Protein AF-A0A9N9INW1-F1 (afdb_monomer)

Mean predicted aligned error: 22.7 Å

Organism: NCBI:txid60492

Nearest PDB structures (foldseek):
  8i4x-assembly1_A  TM=5.067E-01  e=5.943E-01  Saccharomyces cerevisiae S288C
  7yqh-assembly1_A  TM=4.285E-01  e=4.939E-01  Saccharomyces cerevisiae S288C

Structure (mmCIF, N/CA/C/O backbone):
data_AF-A0A9N9INW1-F1
#
_entry.id   AF-A0A9N9INW1-F1
#
loop_
_atom_site.group_PDB
_atom_site.id
_atom_site.type_symbol
_atom_site.label_atom_id
_atom_site.label_alt_id
_atom_site.label_comp_id
_atom_site.label_asym_id
_atom_site.label_entity_id
_atom_site.label_seq_id
_atom_site.pdbx_PD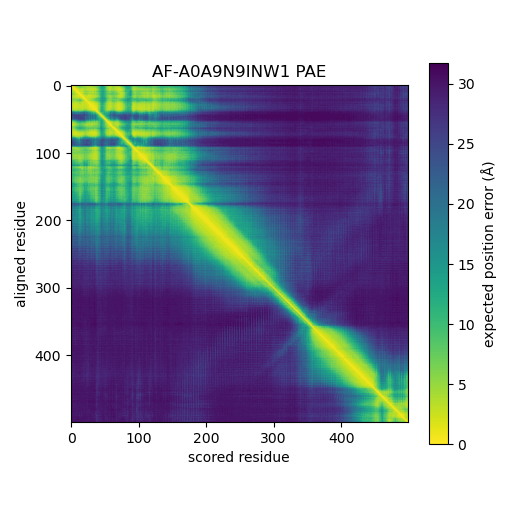B_ins_code
_atom_site.Cartn_x
_atom_site.Cartn_y
_atom_site.Cartn_z
_atom_site.occupancy
_atom_site.B_iso_or_equiv
_atom_site.auth_seq_id
_atom_site.auth_comp_id
_atom_site.auth_asym_id
_atom_site.auth_atom_id
_atom_site.pdbx_PDB_model_num
ATOM 1 N N . SER A 1 1 ? 54.736 22.161 -64.034 1.00 70.06 1 SER A N 1
ATOM 2 C CA . SER A 1 1 ? 55.124 22.526 -65.413 1.00 70.06 1 SER A CA 1
ATOM 3 C C . SER A 1 1 ? 54.019 23.176 -66.241 1.00 70.06 1 SER A C 1
ATOM 5 O O . SER A 1 1 ? 54.344 23.748 -67.268 1.00 70.06 1 SER A O 1
ATOM 7 N N . TYR A 1 2 ? 52.750 23.156 -65.820 1.00 81.44 2 TYR A N 1
ATOM 8 C CA . TYR A 1 2 ? 51.647 23.761 -66.578 1.00 81.44 2 TYR A CA 1
ATOM 9 C C . TYR A 1 2 ? 51.253 25.111 -65.968 1.00 81.44 2 TYR A C 1
ATOM 11 O O . TYR A 1 2 ? 50.742 25.143 -64.853 1.00 81.44 2 TYR A O 1
ATOM 19 N N . ALA A 1 3 ? 51.562 26.215 -66.658 1.00 76.81 3 ALA A N 1
ATOM 20 C CA . ALA A 1 3 ? 51.250 27.582 -66.212 1.00 76.81 3 ALA A CA 1
ATOM 21 C C . ALA A 1 3 ? 49.834 28.034 -66.608 1.00 76.81 3 ALA A C 1
ATOM 23 O O . ALA A 1 3 ? 49.239 28.882 -65.948 1.00 76.81 3 ALA A O 1
ATOM 24 N N . VAL A 1 4 ? 49.308 27.457 -67.689 1.00 82.56 4 VAL A N 1
ATOM 25 C CA . VAL A 1 4 ? 47.988 27.743 -68.255 1.00 82.56 4 VAL A CA 1
ATOM 26 C C . VAL A 1 4 ? 47.143 26.476 -68.290 1.00 82.56 4 VAL A C 1
ATOM 28 O O . VAL A 1 4 ? 47.672 25.357 -68.272 1.00 82.56 4 VAL A O 1
ATOM 31 N N . ARG A 1 5 ? 45.818 26.648 -68.361 1.00 83.75 5 ARG A N 1
ATOM 32 C CA . ARG A 1 5 ? 44.883 25.535 -68.540 1.00 83.75 5 ARG A CA 1
ATOM 33 C C . ARG A 1 5 ? 45.232 24.802 -69.833 1.00 83.75 5 ARG A C 1
ATOM 35 O O . ARG A 1 5 ? 45.102 25.356 -70.917 1.00 83.75 5 ARG A O 1
ATOM 42 N N . THR A 1 6 ? 45.673 23.561 -69.687 1.00 87.12 6 THR A N 1
ATOM 43 C CA . THR A 1 6 ? 46.025 22.683 -70.803 1.00 87.12 6 THR A CA 1
ATOM 44 C C . THR A 1 6 ? 44.933 21.632 -70.933 1.00 87.12 6 THR A C 1
ATOM 46 O O . THR A 1 6 ? 44.543 21.032 -69.932 1.00 87.12 6 THR A O 1
ATOM 49 N N . ILE A 1 7 ? 44.415 21.443 -72.144 1.00 87.75 7 ILE A N 1
ATOM 50 C CA . ILE A 1 7 ? 43.413 20.422 -72.454 1.00 87.75 7 ILE A CA 1
ATOM 51 C C . ILE A 1 7 ? 44.117 19.342 -73.269 1.00 87.75 7 ILE A C 1
ATOM 53 O O . ILE A 1 7 ? 44.779 19.656 -74.254 1.00 87.75 7 ILE A O 1
ATOM 57 N N . ILE A 1 8 ? 43.995 18.091 -72.831 1.00 88.44 8 ILE A N 1
ATOM 58 C CA . ILE A 1 8 ? 44.510 16.925 -73.550 1.00 88.44 8 ILE A CA 1
ATOM 59 C C . ILE A 1 8 ? 43.295 16.195 -74.120 1.00 88.44 8 ILE A C 1
ATOM 61 O O . ILE A 1 8 ? 42.438 15.748 -73.359 1.00 88.44 8 ILE A O 1
ATOM 65 N N . SER A 1 9 ? 43.210 16.115 -75.444 1.00 86.94 9 SER A N 1
ATOM 66 C CA . SER A 1 9 ? 42.097 15.517 -76.188 1.00 86.94 9 SER A CA 1
ATOM 67 C C . SER A 1 9 ? 42.612 14.470 -77.175 1.00 86.94 9 SER A C 1
ATOM 69 O O . SER A 1 9 ? 43.795 14.478 -77.506 1.00 86.94 9 SER A O 1
ATOM 71 N N . GLY A 1 10 ? 41.717 13.614 -77.676 1.00 85.50 10 GLY A N 1
ATOM 72 C CA . GLY A 1 10 ? 42.067 12.562 -78.639 1.00 85.50 10 GLY A CA 1
ATOM 73 C C . GLY A 1 10 ? 42.627 11.303 -77.977 1.00 85.50 10 GLY A C 1
ATOM 74 O O . GLY A 1 10 ? 43.587 10.732 -78.477 1.00 85.50 10 GLY A O 1
ATOM 75 N N . TRP A 1 11 ? 42.056 10.919 -76.832 1.00 87.44 11 TRP A N 1
ATOM 76 C CA . TRP A 1 11 ? 42.364 9.654 -76.169 1.00 87.44 11 TRP A CA 1
ATOM 77 C C . TRP A 1 11 ? 41.681 8.507 -76.910 1.00 87.44 11 TRP A C 1
ATOM 79 O O . TRP A 1 11 ? 40.488 8.590 -77.202 1.00 87.44 11 TRP A O 1
ATOM 89 N N . ASP A 1 12 ? 42.441 7.458 -77.186 1.00 87.12 12 ASP A N 1
ATOM 90 C CA . ASP A 1 12 ? 41.930 6.197 -77.705 1.00 87.12 12 ASP A CA 1
ATOM 91 C C . ASP A 1 12 ? 41.371 5.340 -76.547 1.00 87.12 12 ASP A C 1
ATOM 93 O O . ASP A 1 12 ? 41.923 5.391 -75.441 1.00 87.12 12 ASP A O 1
ATOM 97 N N . PRO A 1 13 ? 40.283 4.571 -76.732 1.00 81.50 13 PRO A N 1
ATOM 98 C CA . PRO A 1 13 ? 39.740 3.719 -75.672 1.00 81.50 13 PRO A CA 1
ATOM 99 C C . PRO A 1 13 ? 40.676 2.587 -75.219 1.00 81.50 13 PRO A C 1
ATOM 101 O O . PRO A 1 13 ? 40.587 2.164 -74.068 1.00 81.50 13 PRO A O 1
ATOM 104 N N . GLU A 1 14 ? 41.567 2.100 -76.087 1.00 82.19 14 GLU A N 1
ATOM 105 C CA . GLU A 1 14 ? 42.383 0.908 -75.835 1.00 82.19 14 GLU A CA 1
ATOM 106 C C . GLU A 1 14 ? 43.820 1.256 -75.435 1.00 82.19 14 GLU A C 1
ATOM 108 O O . GLU A 1 14 ? 44.328 0.741 -74.434 1.00 82.19 14 GLU A O 1
ATOM 113 N N . PHE A 1 15 ? 44.497 2.132 -76.186 1.00 88.88 15 PHE A N 1
ATOM 114 C CA . PHE A 1 15 ? 45.921 2.391 -75.966 1.00 88.88 15 PHE A CA 1
ATOM 115 C C . PHE A 1 15 ? 46.324 3.855 -76.117 1.00 88.88 15 PHE A C 1
ATOM 117 O O . PHE A 1 15 ? 46.171 4.479 -77.161 1.00 88.88 15 PHE A O 1
ATOM 124 N N . ASN A 1 16 ? 46.975 4.383 -75.077 1.00 89.50 16 ASN A N 1
ATOM 125 C CA . ASN A 1 16 ? 47.451 5.760 -75.044 1.00 89.50 16 ASN A CA 1
ATOM 126 C C . ASN A 1 16 ? 48.901 5.832 -74.571 1.00 89.50 16 ASN A C 1
ATOM 128 O O . ASN A 1 16 ? 49.263 5.255 -73.545 1.00 89.50 16 ASN A O 1
ATOM 132 N N . ALA A 1 17 ? 49.725 6.603 -75.279 1.00 90.00 17 ALA A N 1
ATOM 133 C CA . ALA A 1 17 ? 51.130 6.800 -74.944 1.00 90.00 17 ALA A CA 1
ATOM 134 C C . ALA A 1 17 ? 51.444 8.283 -74.710 1.00 90.00 17 ALA A C 1
ATOM 136 O O . ALA A 1 17 ? 51.174 9.132 -75.556 1.00 90.00 17 ALA A O 1
ATOM 137 N N . ILE A 1 18 ? 52.077 8.593 -73.574 1.00 87.00 18 ILE A N 1
ATOM 138 C CA . ILE A 1 18 ? 52.587 9.936 -73.262 1.00 87.00 18 ILE A CA 1
ATOM 139 C C . ILE A 1 18 ? 54.113 9.913 -73.354 1.00 87.00 18 ILE A C 1
ATOM 141 O O . ILE A 1 18 ? 54.789 9.301 -72.526 1.00 87.00 18 ILE A O 1
ATOM 145 N N . THR A 1 19 ? 54.673 10.623 -74.331 1.00 88.31 19 THR A N 1
ATOM 146 C CA . THR A 1 19 ? 56.125 10.716 -74.548 1.00 88.31 19 THR A CA 1
ATOM 147 C C . THR A 1 19 ? 56.602 12.169 -74.485 1.00 88.31 19 THR A C 1
ATOM 149 O O . THR A 1 19 ? 55.812 13.110 -74.417 1.00 88.31 19 THR A O 1
ATOM 152 N N . GLY A 1 20 ? 57.916 12.381 -74.404 1.00 86.19 20 GLY A N 1
ATOM 153 C CA . GLY A 1 20 ? 58.505 13.721 -74.355 1.00 86.19 20 GLY A CA 1
ATOM 154 C C . GLY A 1 20 ? 59.877 13.742 -73.692 1.00 86.19 20 GLY A C 1
ATOM 155 O O . GLY A 1 20 ? 60.318 12.745 -73.120 1.00 86.19 20 GLY A O 1
ATOM 156 N N . LEU A 1 21 ? 60.542 14.895 -73.721 1.00 86.88 21 LEU A N 1
ATOM 157 C CA . LEU A 1 21 ? 61.854 15.098 -73.097 1.00 86.88 21 LEU A CA 1
ATOM 158 C C . LEU A 1 21 ? 61.777 15.036 -71.560 1.00 86.88 21 LEU A C 1
ATOM 160 O O . LEU A 1 21 ? 60.709 15.179 -70.954 1.00 86.88 21 LEU A O 1
ATOM 164 N N . ASN A 1 22 ? 62.899 14.784 -70.889 1.00 81.44 22 ASN A N 1
ATOM 165 C CA . ASN A 1 22 ? 62.942 14.832 -69.425 1.00 81.44 22 ASN A CA 1
ATOM 166 C C . ASN A 1 22 ? 62.654 16.258 -68.933 1.00 81.44 22 ASN A C 1
ATOM 168 O O . ASN A 1 22 ? 63.127 17.229 -69.512 1.00 81.44 22 ASN A O 1
ATOM 172 N N . GLY A 1 23 ? 61.823 16.387 -67.895 1.00 74.06 23 GLY A N 1
ATOM 173 C CA . GLY A 1 23 ? 61.387 17.690 -67.378 1.00 74.06 23 GLY A CA 1
ATOM 174 C C . GLY A 1 23 ? 60.214 18.345 -68.124 1.00 74.06 23 GLY A C 1
ATOM 175 O O . GLY A 1 23 ? 59.695 19.351 -67.644 1.00 74.06 23 GLY A O 1
ATOM 176 N N . SER A 1 24 ? 59.706 17.754 -69.217 1.00 77.88 24 SER A N 1
ATOM 177 C CA . SER A 1 24 ? 58.562 18.297 -69.979 1.00 77.88 24 SER A CA 1
ATOM 178 C C . SER A 1 24 ? 57.211 18.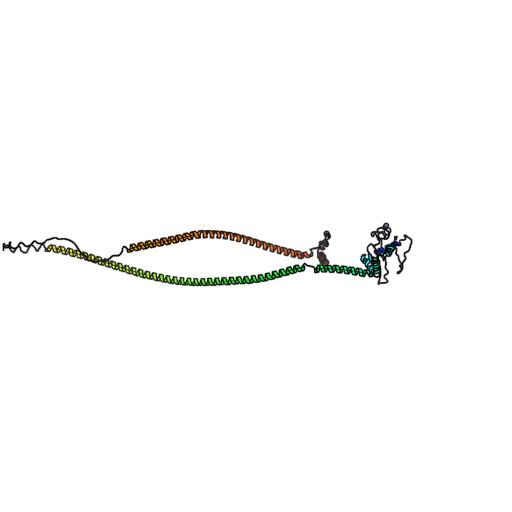242 -69.247 1.00 77.88 24 SER A C 1
ATOM 180 O O . SER A 1 24 ? 56.211 18.746 -69.747 1.00 77.88 24 SER A O 1
ATOM 182 N N . GLY A 1 25 ? 57.164 17.653 -68.046 1.00 77.25 25 GLY A N 1
ATOM 183 C CA . GLY A 1 25 ? 55.958 17.584 -67.219 1.00 77.25 25 GLY A CA 1
ATOM 184 C C . GLY A 1 25 ? 55.152 16.289 -67.332 1.00 77.25 25 GLY A C 1
ATOM 185 O O . GLY A 1 25 ? 54.081 16.237 -66.743 1.00 77.25 25 GLY A O 1
ATOM 186 N N . LYS A 1 26 ? 55.672 15.242 -67.993 1.00 83.69 26 LYS A N 1
ATOM 187 C CA . LYS A 1 26 ? 55.008 13.926 -68.136 1.00 83.69 26 LYS A CA 1
ATOM 188 C C . LYS A 1 26 ? 54.478 13.365 -66.808 1.00 83.69 26 LYS A C 1
ATOM 190 O O . LYS A 1 26 ? 53.306 13.023 -66.715 1.00 83.69 26 LYS A O 1
ATOM 195 N N . SER A 1 27 ? 55.312 13.345 -65.766 1.00 77.31 27 SER A N 1
ATOM 196 C CA . SER A 1 27 ? 54.917 12.858 -64.435 1.00 77.31 27 SER A CA 1
ATOM 197 C C . SER A 1 27 ? 53.793 13.691 -63.815 1.00 77.31 27 SER A C 1
ATOM 199 O O . SER A 1 27 ? 52.888 13.128 -63.216 1.00 77.31 27 SER A O 1
ATOM 201 N N . ASN A 1 28 ? 53.763 15.006 -64.064 1.00 80.00 28 ASN A N 1
ATOM 202 C CA . ASN A 1 28 ? 52.710 15.876 -63.533 1.00 80.00 28 ASN A CA 1
ATOM 203 C C . ASN A 1 28 ? 51.329 15.569 -64.142 1.00 80.00 28 ASN A C 1
ATOM 205 O O . ASN A 1 28 ? 50.324 15.872 -63.507 1.00 80.00 28 ASN A O 1
ATOM 209 N N . ILE A 1 29 ? 51.256 15.012 -65.362 1.00 84.50 29 ILE A N 1
ATOM 210 C CA . ILE A 1 29 ? 49.980 14.560 -65.950 1.00 84.50 29 ILE A CA 1
ATOM 211 C C . ILE A 1 29 ? 49.449 13.370 -65.147 1.00 84.50 29 ILE A C 1
ATOM 213 O O . ILE A 1 29 ? 48.286 13.362 -64.754 1.00 84.50 29 ILE A O 1
ATOM 217 N N . LEU A 1 30 ? 50.316 12.396 -64.855 1.00 79.69 30 LEU A N 1
ATOM 218 C CA . LEU A 1 30 ? 49.963 11.230 -64.047 1.00 79.69 30 LEU A CA 1
ATOM 219 C C . LEU A 1 30 ? 49.575 11.648 -62.621 1.00 79.69 30 LEU A C 1
ATOM 221 O O . LEU A 1 30 ? 48.558 11.186 -62.106 1.00 79.69 30 LEU A O 1
ATOM 225 N N . ASP A 1 31 ? 50.309 12.583 -62.018 1.00 77.81 31 ASP A N 1
ATOM 226 C CA . ASP A 1 31 ? 49.992 13.114 -60.689 1.00 77.81 31 ASP A CA 1
ATOM 227 C C . ASP A 1 31 ? 48.652 13.875 -60.672 1.00 77.81 31 ASP A C 1
ATOM 229 O O . ASP A 1 31 ? 47.894 13.782 -59.704 1.00 77.81 31 ASP A O 1
ATOM 233 N N . ALA A 1 32 ? 48.309 14.583 -61.755 1.00 79.94 32 ALA A N 1
ATOM 234 C CA . ALA A 1 32 ? 47.009 15.235 -61.907 1.00 79.94 32 ALA A CA 1
ATOM 235 C C . ALA A 1 32 ? 45.858 14.218 -62.010 1.00 79.94 32 ALA A C 1
ATOM 237 O O . ALA A 1 32 ? 44.794 14.442 -61.431 1.00 79.94 32 ALA A O 1
ATOM 238 N N . ILE A 1 33 ? 46.070 13.079 -62.679 1.00 81.25 33 ILE A N 1
ATOM 239 C CA . ILE A 1 33 ? 45.093 11.979 -62.711 1.00 81.25 33 ILE A CA 1
ATOM 240 C C . ILE A 1 33 ? 44.930 11.376 -61.308 1.00 81.25 33 ILE A C 1
ATOM 242 O O . ILE A 1 33 ? 43.807 11.240 -60.826 1.00 81.25 33 ILE A O 1
ATOM 246 N N . CYS A 1 34 ? 46.032 11.107 -60.601 1.00 77.88 34 CYS A N 1
ATOM 247 C CA . CYS A 1 34 ? 46.000 10.603 -59.220 1.00 77.88 34 CYS A CA 1
ATOM 248 C C . CYS A 1 34 ? 45.245 11.535 -58.271 1.00 77.88 34 CYS A C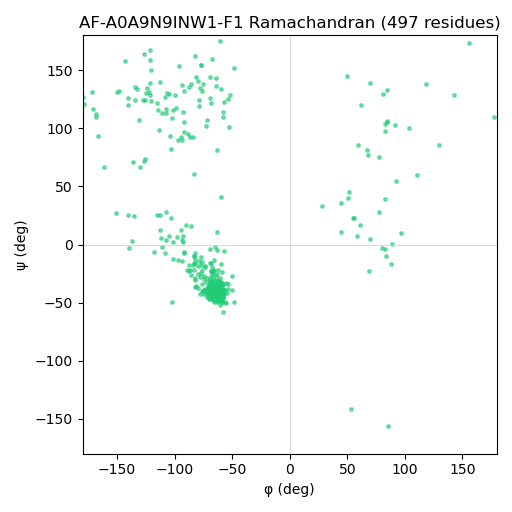 1
ATOM 250 O O . CYS A 1 34 ? 44.525 11.076 -57.384 1.00 77.88 34 CYS A O 1
ATOM 252 N N . PHE A 1 35 ? 45.405 12.844 -58.474 1.00 77.69 35 PHE A N 1
ATOM 253 C CA . PHE A 1 35 ? 44.712 13.873 -57.713 1.00 77.69 35 PHE A CA 1
ATOM 254 C C . PHE A 1 35 ? 43.192 13.814 -57.899 1.00 77.69 35 PHE A C 1
ATOM 256 O O . PHE A 1 35 ? 42.465 13.908 -56.914 1.00 77.69 35 PHE A O 1
ATOM 263 N N . VAL A 1 36 ? 42.703 13.613 -59.129 1.00 78.69 36 VAL A N 1
ATOM 264 C CA . VAL A 1 36 ? 41.258 13.469 -59.398 1.00 78.69 36 VAL A CA 1
ATOM 265 C C . VAL A 1 36 ? 40.708 12.155 -58.854 1.00 78.69 36 VAL A C 1
ATOM 267 O O . VAL A 1 36 ? 39.593 12.135 -58.337 1.00 78.69 36 VAL A O 1
ATOM 270 N N . LEU A 1 37 ? 41.489 11.076 -58.926 1.00 76.69 37 LEU A N 1
ATOM 271 C CA . LEU A 1 37 ? 41.120 9.784 -58.346 1.00 76.69 37 LEU A CA 1
ATOM 272 C C . LEU A 1 37 ? 41.099 9.829 -56.806 1.00 76.69 37 LEU A C 1
ATOM 274 O O . LEU A 1 37 ? 40.395 9.053 -56.171 1.00 76.69 37 LEU A O 1
ATOM 278 N N . GLY A 1 38 ? 41.817 10.761 -56.177 1.00 73.00 38 GLY A N 1
ATOM 279 C CA . GLY A 1 38 ? 41.842 10.871 -54.720 1.00 73.00 38 GLY A CA 1
ATOM 280 C C . GLY A 1 38 ? 42.736 9.837 -54.043 1.00 73.00 38 GLY A C 1
ATOM 281 O O . GLY A 1 38 ? 42.481 9.461 -52.896 1.00 73.00 38 GLY A O 1
ATOM 282 N N . ILE A 1 39 ? 43.778 9.377 -54.744 1.00 71.62 39 ILE A N 1
ATOM 283 C CA . ILE A 1 39 ? 44.788 8.457 -54.212 1.00 71.62 39 ILE A CA 1
ATOM 284 C C . ILE A 1 39 ? 45.672 9.236 -53.230 1.00 71.62 39 ILE A C 1
ATOM 286 O O . ILE A 1 39 ? 46.555 9.991 -53.627 1.00 71.62 39 ILE A O 1
ATOM 290 N N . THR A 1 40 ? 45.431 9.060 -51.932 1.00 58.09 40 THR A N 1
ATOM 291 C CA . THR A 1 40 ? 46.169 9.742 -50.851 1.00 58.09 40 THR A CA 1
ATOM 292 C C . THR A 1 40 ? 47.485 9.045 -50.492 1.00 58.09 40 THR A C 1
ATOM 294 O O . THR A 1 40 ? 48.415 9.680 -50.001 1.00 58.09 40 THR A O 1
ATOM 297 N N . ASN A 1 41 ? 47.618 7.752 -50.800 1.00 55.00 41 ASN A N 1
ATOM 298 C CA . ASN A 1 41 ? 48.817 6.952 -50.528 1.00 55.00 41 ASN A CA 1
ATOM 299 C C . ASN A 1 41 ? 49.899 7.130 -51.616 1.00 55.00 41 ASN A C 1
ATOM 301 O O . ASN A 1 41 ? 50.301 6.179 -52.292 1.00 55.00 41 ASN A O 1
ATOM 305 N N . LEU A 1 42 ? 50.374 8.365 -51.785 1.00 53.50 42 LEU A N 1
ATOM 306 C CA . LEU A 1 42 ? 51.485 8.744 -52.675 1.00 53.50 42 LEU A CA 1
ATOM 307 C C . LEU A 1 42 ? 52.854 8.753 -51.970 1.00 53.50 42 LEU A C 1
ATOM 309 O O . LEU A 1 42 ? 53.859 9.144 -52.561 1.00 53.50 42 LEU A O 1
ATOM 313 N N . SER A 1 43 ? 52.920 8.286 -50.723 1.00 48.97 43 SER A N 1
ATOM 314 C CA . SER A 1 43 ? 54.059 8.422 -49.803 1.00 48.97 43 SER A CA 1
ATOM 315 C C . SER A 1 43 ? 55.375 7.735 -50.218 1.00 48.97 43 SER A C 1
ATOM 317 O O . SER A 1 43 ? 56.299 7.678 -49.413 1.00 48.97 43 SER A O 1
ATOM 319 N N . GLN A 1 44 ? 55.525 7.231 -51.448 1.00 45.56 44 GLN A N 1
ATOM 320 C CA . GLN A 1 44 ? 56.737 6.517 -51.881 1.00 45.56 44 GLN A CA 1
ATOM 321 C C . GLN A 1 44 ? 57.210 6.820 -53.311 1.00 45.56 44 GLN A C 1
ATOM 323 O O . GLN A 1 44 ? 57.925 6.012 -53.899 1.00 45.56 44 GLN A O 1
ATOM 328 N N . VAL A 1 45 ? 56.884 7.983 -53.879 1.00 41.16 45 VAL A N 1
ATOM 329 C CA . VAL A 1 45 ? 57.559 8.450 -55.103 1.00 41.16 45 VAL A CA 1
ATOM 330 C C . VAL A 1 45 ? 58.553 9.547 -54.730 1.00 41.16 45 VAL A C 1
ATOM 332 O O . VAL A 1 45 ? 58.208 10.717 -54.621 1.00 41.16 45 VAL A O 1
ATOM 335 N N . GLY A 1 46 ? 59.808 9.147 -54.502 1.00 42.50 46 GLY A N 1
ATOM 336 C CA . GLY A 1 46 ? 60.942 10.074 -54.427 1.00 42.50 46 GLY A CA 1
ATOM 337 C C . GLY A 1 46 ? 61.313 10.607 -53.039 1.00 42.50 46 GLY A C 1
ATOM 338 O O . GLY A 1 46 ? 61.430 11.814 -52.873 1.00 42.50 46 GLY A O 1
ATOM 339 N N . GLY A 1 47 ? 61.556 9.726 -52.059 1.00 37.72 47 GLY A N 1
ATOM 340 C CA . GLY A 1 47 ? 62.518 9.951 -50.958 1.00 37.72 47 GLY A CA 1
ATOM 341 C C . GLY A 1 47 ? 62.344 11.170 -50.033 1.00 37.72 47 GLY A C 1
ATOM 342 O O . GLY A 1 47 ? 63.216 11.424 -49.208 1.00 37.72 47 GLY A O 1
ATOM 343 N N . LYS A 1 48 ? 61.254 11.928 -50.129 1.00 39.41 48 LYS A N 1
ATOM 344 C CA . LYS A 1 48 ? 60.905 13.011 -49.207 1.00 39.41 48 LYS A CA 1
ATOM 345 C C . LYS A 1 48 ? 59.486 12.765 -48.731 1.00 39.41 48 LYS A C 1
ATOM 347 O O . LYS A 1 48 ? 58.588 12.618 -49.553 1.00 39.41 48 LYS A O 1
ATOM 352 N N . HIS A 1 49 ? 59.308 12.699 -47.414 1.00 38.06 49 HIS A N 1
ATOM 353 C CA . HIS A 1 49 ? 58.000 12.653 -46.770 1.00 38.06 49 HIS A CA 1
ATOM 354 C C . HIS A 1 49 ? 57.149 13.821 -47.286 1.00 38.06 49 HIS A C 1
ATOM 356 O O . HIS A 1 49 ? 57.358 14.973 -46.914 1.00 38.06 49 HIS A O 1
ATOM 362 N N . ILE A 1 50 ? 56.240 13.527 -48.213 1.00 42.12 50 ILE A N 1
ATOM 363 C CA . ILE A 1 50 ? 55.207 14.451 -48.665 1.00 42.12 50 ILE A CA 1
ATOM 364 C C . ILE A 1 50 ? 53.973 14.081 -47.858 1.00 42.12 50 ILE A C 1
ATOM 366 O O . ILE A 1 50 ? 53.184 13.221 -48.242 1.00 42.12 50 ILE A O 1
ATOM 370 N N . ASP A 1 51 ? 53.838 14.725 -46.705 1.00 42.06 51 ASP A N 1
ATOM 371 C CA . ASP A 1 51 ? 52.540 14.894 -46.072 1.00 42.06 51 ASP A CA 1
ATOM 372 C C . ASP A 1 51 ? 51.651 15.618 -47.080 1.00 42.06 51 ASP A C 1
ATOM 374 O O . ASP A 1 51 ? 51.946 16.765 -47.390 1.00 42.06 51 ASP A O 1
ATOM 378 N N . ASN A 1 52 ? 50.649 14.931 -47.644 1.00 50.06 52 ASN A N 1
ATOM 379 C CA . ASN A 1 52 ? 49.383 15.431 -48.216 1.00 50.06 52 ASN A CA 1
ATOM 380 C C . ASN A 1 52 ? 49.336 16.862 -48.803 1.00 50.06 52 ASN A C 1
ATOM 382 O O . ASN A 1 52 ? 48.302 17.527 -48.734 1.00 50.06 52 ASN A O 1
ATOM 386 N N . ASN A 1 53 ? 50.418 17.370 -49.392 1.00 54.06 53 ASN A N 1
ATOM 387 C CA . ASN A 1 53 ? 50.489 18.766 -49.781 1.00 54.06 53 ASN A CA 1
ATOM 388 C C . ASN A 1 53 ? 50.276 18.878 -51.287 1.00 54.06 53 ASN A C 1
ATOM 390 O O . ASN A 1 53 ? 51.211 18.999 -52.076 1.00 54.06 53 ASN A O 1
ATOM 394 N N . PHE A 1 54 ? 49.012 18.876 -51.704 1.00 62.53 54 PHE A N 1
ATOM 395 C CA . PHE A 1 54 ? 48.609 19.122 -53.094 1.00 62.53 54 PHE A CA 1
ATOM 396 C C . PHE A 1 54 ? 49.093 20.482 -53.643 1.00 62.53 54 PHE A C 1
ATOM 398 O O . PHE A 1 54 ? 48.971 20.757 -54.834 1.00 62.53 54 PHE A O 1
ATOM 405 N N . GLN A 1 55 ? 49.710 21.323 -52.807 1.00 63.50 55 GLN A N 1
ATOM 406 C CA . GLN A 1 55 ? 50.413 22.539 -53.201 1.00 63.50 55 GLN A CA 1
ATOM 407 C C . GLN A 1 55 ? 51.566 22.292 -54.189 1.00 63.50 55 GLN A C 1
ATOM 409 O O . GLN A 1 55 ? 51.891 23.190 -54.963 1.00 63.50 55 GLN A O 1
ATOM 414 N N . TYR A 1 56 ? 52.147 21.084 -54.235 1.00 65.50 56 TYR A N 1
ATOM 415 C CA . TYR A 1 56 ? 53.137 20.715 -55.261 1.00 65.50 56 TYR A CA 1
ATOM 416 C C . TYR A 1 56 ? 52.540 20.608 -56.677 1.00 65.50 56 TYR A C 1
ATOM 418 O O . TYR A 1 56 ? 53.272 20.778 -57.651 1.00 65.50 56 TYR A O 1
ATOM 426 N N . LEU A 1 57 ? 51.223 20.394 -56.799 1.00 70.25 57 LEU A N 1
ATOM 427 C CA . LEU A 1 57 ? 50.508 20.366 -58.082 1.00 70.25 57 LEU A CA 1
ATOM 428 C C . LEU A 1 57 ? 50.156 21.769 -58.593 1.00 70.25 57 LEU A C 1
ATOM 430 O O . LEU A 1 57 ? 49.845 21.946 -59.771 1.00 70.25 57 LEU A O 1
ATOM 434 N N . ILE A 1 58 ? 50.222 22.784 -57.727 1.00 76.44 58 ILE A N 1
ATOM 435 C CA . ILE A 1 58 ? 49.994 24.179 -58.103 1.00 76.44 58 ILE A CA 1
ATOM 436 C C . ILE A 1 58 ? 51.250 24.712 -58.803 1.00 76.44 58 ILE A C 1
ATOM 438 O O . ILE A 1 58 ? 52.378 24.506 -58.345 1.00 76.44 58 ILE A O 1
ATOM 442 N N . TYR A 1 59 ? 51.072 25.421 -59.922 1.00 80.00 59 TYR A N 1
ATOM 443 C CA . TYR A 1 59 ? 52.186 25.988 -60.683 1.00 80.00 59 TYR A CA 1
ATOM 444 C C . TYR A 1 59 ? 53.089 26.856 -59.793 1.00 80.00 59 TYR A C 1
ATOM 446 O O . TYR A 1 59 ? 52.616 27.746 -59.086 1.00 80.00 59 TYR A O 1
ATOM 454 N N . LYS A 1 60 ? 54.396 26.545 -59.784 1.00 77.81 60 LYS A N 1
ATOM 455 C CA . LYS A 1 60 ? 55.404 27.139 -58.882 1.00 77.81 60 LYS A CA 1
ATOM 456 C C . LYS A 1 60 ? 54.935 27.247 -57.416 1.00 77.81 60 LYS A C 1
ATOM 458 O O . LYS A 1 60 ? 55.263 28.211 -56.729 1.00 77.81 60 LYS A O 1
ATOM 463 N N . ARG A 1 61 ? 54.150 26.273 -56.932 1.00 75.75 61 ARG A N 1
ATOM 464 C CA . ARG A 1 61 ? 53.588 26.224 -55.567 1.00 75.75 61 ARG A CA 1
ATOM 465 C C . ARG A 1 61 ? 52.765 27.463 -55.170 1.00 75.75 61 ARG A C 1
ATOM 467 O O . ARG A 1 61 ? 52.626 27.748 -53.985 1.00 75.75 61 ARG A O 1
ATOM 474 N N . GLY A 1 62 ? 52.243 28.207 -56.148 1.00 73.12 62 GLY A N 1
ATOM 475 C CA . GLY A 1 62 ? 51.467 29.433 -55.931 1.00 73.12 62 GLY A CA 1
ATOM 476 C C . GLY A 1 62 ? 52.279 30.730 -55.858 1.00 73.12 62 GLY A C 1
ATOM 477 O O . GLY A 1 62 ? 51.698 31.804 -55.752 1.00 73.12 62 GLY A O 1
ATOM 478 N N . GLN A 1 63 ? 53.608 30.683 -55.999 1.00 75.06 63 GLN A N 1
ATOM 479 C CA . GLN A 1 63 ? 54.471 31.876 -55.912 1.00 75.06 63 GLN A CA 1
ATOM 480 C C . GLN A 1 63 ? 54.252 32.900 -57.042 1.00 75.06 63 GLN A C 1
ATOM 482 O O . GLN A 1 63 ? 54.718 34.028 -56.952 1.00 75.06 63 GLN A O 1
ATOM 487 N N . THR A 1 64 ? 53.542 32.527 -58.109 1.00 75.00 64 THR A N 1
ATOM 488 C CA . THR A 1 64 ? 53.252 33.387 -59.270 1.00 75.00 64 THR A CA 1
ATOM 489 C C . THR A 1 64 ? 51.822 33.935 -59.278 1.00 75.00 64 THR A C 1
ATOM 491 O O . THR A 1 64 ? 51.286 34.214 -60.346 1.00 75.00 64 THR A O 1
ATOM 494 N N . GLY A 1 65 ? 51.158 34.016 -58.119 1.00 75.06 65 GLY A N 1
ATOM 495 C CA . GLY A 1 65 ? 49.788 34.539 -57.990 1.00 75.06 65 GLY A CA 1
ATOM 496 C C . GLY A 1 65 ? 48.671 33.553 -58.365 1.00 75.06 65 GLY A C 1
ATOM 497 O O . GLY A 1 65 ? 47.492 33.858 -58.191 1.00 75.06 65 GLY A O 1
ATOM 498 N N . VAL A 1 66 ? 49.012 32.347 -58.833 1.00 77.69 66 VAL A N 1
ATOM 499 C CA . VAL A 1 66 ? 48.050 31.272 -59.127 1.00 77.69 66 VAL A CA 1
ATOM 500 C C . VAL A 1 66 ? 47.939 30.353 -57.914 1.00 77.69 66 VAL A C 1
ATOM 502 O O . VAL A 1 66 ? 48.691 29.397 -57.782 1.00 77.69 66 VAL A O 1
ATOM 505 N N . ASN A 1 67 ? 46.980 30.623 -57.028 1.00 78.38 67 ASN A N 1
ATOM 506 C CA . ASN A 1 67 ? 46.822 29.881 -55.764 1.00 78.38 67 ASN A CA 1
ATOM 507 C C . ASN A 1 67 ? 45.849 28.694 -55.855 1.00 78.38 67 ASN A C 1
ATOM 509 O O . ASN A 1 67 ? 45.541 28.060 -54.848 1.00 78.38 67 ASN A O 1
ATOM 513 N N . LYS A 1 68 ? 45.300 28.425 -57.043 1.00 75.94 68 LYS A N 1
ATOM 514 C CA . LYS A 1 68 ? 44.235 27.441 -57.261 1.00 75.94 68 LYS A CA 1
ATOM 515 C C . LYS A 1 68 ? 44.565 26.582 -58.475 1.00 75.94 68 LYS A C 1
ATOM 517 O O . LYS A 1 68 ? 44.941 27.111 -59.516 1.00 75.94 68 LYS A O 1
ATOM 522 N N . ALA A 1 69 ? 44.370 25.275 -58.340 1.00 77.06 69 ALA A N 1
ATOM 523 C CA . ALA A 1 69 ? 44.417 24.322 -59.441 1.00 77.06 69 ALA A CA 1
ATOM 524 C C . ALA A 1 69 ? 43.070 23.588 -59.536 1.00 77.06 69 ALA A C 1
ATOM 526 O O . ALA A 1 69 ? 42.471 23.232 -58.518 1.00 77.06 69 ALA A O 1
ATOM 527 N N . SER A 1 70 ? 42.582 23.385 -60.757 1.00 81.12 70 SER A N 1
ATOM 528 C CA . SER A 1 70 ? 41.387 22.591 -61.052 1.00 81.12 70 SER A CA 1
ATOM 529 C C . SER A 1 70 ? 41.767 21.521 -62.063 1.00 81.12 70 SER A C 1
ATOM 531 O O . SER A 1 70 ? 42.379 21.845 -63.083 1.00 81.12 70 SER A O 1
ATOM 533 N N . VAL A 1 71 ? 41.402 20.272 -61.790 1.00 83.00 71 VAL A N 1
ATOM 534 C CA . VAL A 1 71 ? 41.684 19.138 -62.673 1.00 83.00 71 VAL A CA 1
ATOM 535 C C . VAL A 1 71 ? 40.377 18.424 -62.971 1.00 83.00 71 VAL A C 1
ATOM 537 O O . VAL A 1 71 ? 39.661 18.018 -62.063 1.00 83.00 71 VAL A O 1
ATOM 540 N N . THR A 1 72 ? 40.066 18.283 -64.252 1.00 83.31 72 THR A N 1
ATOM 541 C CA . THR A 1 72 ? 38.820 17.694 -64.739 1.00 83.31 72 THR A CA 1
ATOM 542 C C . THR A 1 72 ? 39.150 16.513 -65.637 1.00 83.31 72 THR A C 1
ATOM 544 O O . THR A 1 72 ? 39.961 16.667 -66.547 1.00 83.31 72 THR A O 1
ATOM 547 N N . ILE A 1 73 ? 38.503 15.370 -65.398 1.00 82.88 73 ILE A N 1
ATOM 548 C CA . ILE A 1 73 ? 38.573 14.191 -66.265 1.00 82.88 73 ILE A CA 1
ATOM 549 C C . ILE A 1 73 ? 37.179 13.962 -66.830 1.00 82.88 73 ILE A C 1
ATOM 551 O O . ILE A 1 73 ? 36.222 13.802 -66.085 1.00 82.88 73 ILE A O 1
ATOM 555 N N . VAL A 1 74 ? 37.048 13.963 -68.148 1.00 80.69 74 VAL A N 1
ATOM 556 C CA . VAL A 1 74 ? 35.776 13.639 -68.793 1.00 80.69 74 VAL A CA 1
ATOM 557 C C . VAL A 1 74 ? 35.849 12.183 -69.223 1.00 80.69 74 VAL A C 1
ATOM 559 O O . VAL A 1 74 ? 36.708 11.832 -70.026 1.00 80.69 74 VAL A O 1
ATOM 562 N N . PHE A 1 75 ? 34.979 11.349 -68.663 1.00 77.81 75 PHE A N 1
ATOM 563 C CA . PHE A 1 75 ? 34.800 9.970 -69.106 1.00 77.81 75 PHE A CA 1
ATOM 564 C C . PHE A 1 75 ? 33.765 9.945 -70.233 1.00 77.81 75 PHE A C 1
ATOM 566 O O . PHE A 1 75 ? 32.748 10.640 -70.153 1.00 77.81 75 PHE A O 1
ATOM 573 N N . ASN A 1 76 ? 34.047 9.189 -71.296 1.00 73.81 76 ASN A N 1
ATOM 574 C CA . ASN A 1 76 ? 33.050 8.892 -72.316 1.00 73.81 76 ASN A CA 1
ATOM 575 C C . ASN A 1 76 ? 32.139 7.778 -71.780 1.00 73.81 76 ASN A C 1
ATOM 577 O O . ASN A 1 76 ? 32.622 6.691 -71.482 1.00 73.81 76 ASN A O 1
ATOM 581 N N . ASN A 1 77 ? 30.843 8.068 -71.655 1.00 70.44 77 ASN A N 1
ATOM 582 C CA . ASN A 1 77 ? 29.825 7.161 -71.119 1.00 70.44 77 ASN A CA 1
ATOM 583 C C . ASN A 1 77 ? 28.890 6.623 -72.218 1.00 70.44 77 ASN A C 1
ATOM 585 O O . ASN A 1 77 ? 27.708 6.381 -71.959 1.00 70.44 77 ASN A O 1
ATOM 589 N N . GLU A 1 78 ? 29.365 6.520 -73.461 1.00 68.44 78 GLU A N 1
ATOM 590 C CA . GLU A 1 78 ? 28.573 5.968 -74.571 1.00 68.44 78 GLU A CA 1
ATOM 591 C C . GLU A 1 78 ? 28.045 4.560 -74.262 1.00 68.44 78 GLU A C 1
ATOM 593 O O . GLU A 1 78 ? 26.911 4.245 -74.626 1.00 68.44 78 GLU A O 1
ATOM 598 N N . ASP A 1 79 ? 28.804 3.770 -73.498 1.00 63.72 79 ASP A N 1
ATOM 599 C CA . ASP A 1 79 ? 28.348 2.496 -72.955 1.00 63.72 79 ASP A CA 1
ATOM 600 C C . ASP A 1 79 ? 27.729 2.691 -71.556 1.00 63.72 79 ASP A C 1
ATOM 602 O O . ASP A 1 79 ? 28.411 2.956 -70.560 1.00 63.72 79 ASP A O 1
ATOM 606 N N . ARG A 1 80 ? 26.392 2.628 -71.476 1.00 57.81 80 ARG A N 1
ATOM 607 C CA . ARG A 1 80 ? 25.624 3.016 -70.274 1.00 57.81 80 ARG A CA 1
ATOM 608 C C . ARG A 1 80 ? 25.810 2.082 -69.082 1.00 57.81 80 ARG A C 1
ATOM 610 O O . ARG A 1 80 ? 25.452 2.469 -67.971 1.00 57.81 80 ARG A O 1
ATOM 617 N N . GLU A 1 81 ? 26.343 0.883 -69.291 1.00 54.47 81 GLU A N 1
ATOM 618 C CA . GLU A 1 81 ? 26.517 -0.088 -68.211 1.00 54.47 81 GLU A CA 1
ATOM 619 C C . GLU A 1 81 ? 27.757 0.185 -67.342 1.00 54.47 81 GLU A C 1
ATOM 621 O O . GLU A 1 81 ? 27.785 -0.258 -66.198 1.00 54.47 81 GLU A O 1
ATOM 626 N N . ASN A 1 82 ? 28.741 0.970 -67.812 1.00 52.41 82 ASN A N 1
ATOM 627 C CA . ASN A 1 82 ? 30.084 0.980 -67.212 1.00 52.41 82 ASN A CA 1
ATOM 628 C C . ASN A 1 82 ? 30.727 2.359 -66.979 1.00 52.41 82 ASN A C 1
ATOM 630 O O . ASN A 1 82 ? 31.956 2.445 -66.961 1.00 52.41 82 ASN A O 1
ATOM 634 N N . SER A 1 83 ? 30.001 3.477 -66.826 1.00 51.19 83 SER A N 1
ATOM 635 C CA . SER A 1 83 ? 30.720 4.770 -66.764 1.00 51.19 83 SER A CA 1
ATOM 636 C C . SER A 1 83 ? 30.076 5.893 -65.925 1.00 51.19 83 SER A C 1
ATOM 638 O O . SER A 1 83 ? 28.904 6.226 -66.102 1.00 51.19 83 SER A O 1
ATOM 640 N N . PRO A 1 84 ? 30.846 6.549 -65.031 1.00 51.31 84 PRO A N 1
ATOM 641 C CA . PRO A 1 84 ? 30.473 7.761 -64.321 1.00 51.31 84 PRO A CA 1
ATOM 642 C C . PRO A 1 84 ? 31.324 8.970 -64.752 1.00 51.31 84 PRO A C 1
ATOM 644 O O . PRO A 1 84 ? 32.538 8.886 -64.902 1.00 51.31 84 PRO A O 1
ATOM 647 N N . ILE A 1 85 ? 30.688 10.137 -64.878 1.00 48.38 85 ILE A N 1
ATOM 648 C CA . ILE A 1 85 ? 31.343 11.413 -65.225 1.00 48.38 85 ILE A CA 1
ATOM 649 C C . ILE A 1 85 ? 31.749 12.163 -63.945 1.00 48.38 85 ILE A C 1
ATOM 651 O O . ILE A 1 85 ? 30.938 12.314 -63.031 1.00 48.38 85 ILE A O 1
ATOM 655 N N . ILE A 1 86 ? 32.995 12.658 -63.859 1.00 50.00 86 ILE A N 1
ATOM 656 C CA . ILE A 1 86 ? 33.548 13.300 -62.648 1.00 50.00 86 ILE A CA 1
ATOM 657 C C . ILE A 1 86 ? 34.277 14.606 -62.997 1.00 50.00 86 ILE A C 1
ATOM 659 O O . ILE A 1 86 ? 35.239 14.619 -63.749 1.00 50.00 86 ILE A O 1
ATOM 663 N N . LEU A 1 87 ? 33.892 15.731 -62.392 1.00 46.75 87 LEU A N 1
ATOM 664 C CA . LEU A 1 87 ? 34.491 17.051 -62.639 1.00 46.75 87 LEU A CA 1
ATOM 665 C C . LEU A 1 87 ? 35.217 17.551 -61.375 1.00 46.75 87 LEU A C 1
ATOM 667 O O . LEU A 1 87 ? 34.598 18.096 -60.477 1.00 46.75 87 LEU A O 1
ATOM 671 N N . GLY A 1 88 ? 36.539 17.406 -61.261 1.00 35.88 88 GLY A N 1
ATOM 672 C CA . GLY A 1 88 ? 37.278 17.833 -60.056 1.00 35.88 88 GLY A CA 1
ATOM 673 C C . GLY A 1 88 ? 37.587 19.344 -59.962 1.00 35.88 88 GLY A C 1
ATOM 674 O O . GLY A 1 88 ? 37.994 19.978 -60.937 1.00 35.88 88 GLY A O 1
ATOM 675 N N . GLY A 1 89 ? 37.476 19.932 -58.757 1.00 36.06 89 GLY A N 1
ATOM 676 C CA . GLY A 1 89 ? 38.001 21.276 -58.457 1.00 36.06 89 GLY A CA 1
ATOM 677 C C . GLY A 1 89 ? 37.809 21.779 -57.009 1.00 36.06 89 GLY A C 1
ATOM 678 O O . GLY A 1 89 ? 36.683 21.967 -56.565 1.00 36.06 89 GLY A O 1
ATOM 679 N N . GLN A 1 90 ? 38.936 22.096 -56.338 1.00 40.50 90 GLN A N 1
ATOM 680 C CA . GLN A 1 90 ? 39.147 22.629 -54.965 1.00 40.50 90 GLN A CA 1
ATOM 681 C C . GLN A 1 90 ? 38.795 21.735 -53.765 1.00 40.50 90 GLN A C 1
ATOM 683 O O . GLN A 1 90 ? 37.757 21.960 -53.158 1.00 40.50 90 GLN A O 1
ATOM 688 N N . SER A 1 91 ? 39.670 20.802 -53.352 1.00 56.28 91 SER A N 1
ATOM 689 C CA . SER A 1 91 ? 39.570 19.973 -52.112 1.00 56.28 91 SER A CA 1
ATOM 690 C C . SER A 1 91 ? 38.187 19.356 -51.809 1.00 56.28 91 SER A C 1
ATOM 692 O O . SER A 1 91 ? 37.931 18.851 -50.721 1.00 56.28 91 SER A O 1
ATOM 694 N N . LYS A 1 92 ? 37.284 19.431 -52.780 1.00 66.69 92 LYS A N 1
ATOM 695 C CA . LYS A 1 92 ? 35.861 19.144 -52.777 1.00 66.69 92 LYS A CA 1
ATOM 696 C C . LYS A 1 92 ? 35.661 18.474 -54.117 1.00 66.69 92 LYS A C 1
ATOM 698 O O . LYS A 1 92 ? 35.982 19.047 -55.161 1.00 66.69 92 LYS A O 1
ATOM 703 N N . TYR A 1 93 ? 35.196 17.240 -54.078 1.00 77.31 93 TYR A N 1
ATOM 704 C CA . TYR A 1 93 ? 34.870 16.537 -55.299 1.00 77.31 93 TYR A CA 1
ATOM 705 C C . TYR A 1 93 ? 33.560 17.096 -55.841 1.00 77.31 93 TYR A C 1
ATOM 707 O O . TYR A 1 93 ? 32.630 17.365 -55.075 1.00 77.31 93 TYR A O 1
ATOM 715 N N . ILE A 1 94 ? 33.496 17.296 -57.153 1.00 77.00 94 ILE A N 1
ATOM 716 C CA . ILE A 1 94 ? 32.266 17.669 -57.837 1.00 77.00 94 ILE A CA 1
ATOM 717 C C . ILE A 1 94 ? 31.975 16.566 -58.863 1.00 77.00 94 ILE A C 1
ATOM 719 O O . ILE A 1 94 ? 32.806 16.213 -59.693 1.00 77.00 94 ILE A O 1
ATOM 723 N N . VAL A 1 95 ? 30.800 15.961 -58.770 1.00 75.56 95 VAL A N 1
ATOM 724 C CA . VAL A 1 95 ? 30.326 14.933 -59.702 1.00 75.56 95 VAL A CA 1
ATOM 725 C C . VAL A 1 95 ? 29.125 15.542 -60.405 1.00 75.56 95 VAL A C 1
ATOM 727 O O . VAL A 1 95 ? 28.153 15.903 -59.747 1.00 75.56 95 VAL A O 1
ATOM 730 N N . ASN A 1 96 ? 29.216 15.750 -61.720 1.00 71.06 96 ASN A N 1
ATOM 731 C CA . ASN A 1 96 ? 28.148 16.367 -62.522 1.00 71.06 96 ASN A CA 1
ATOM 732 C C . ASN A 1 96 ? 27.608 17.698 -61.956 1.00 71.06 96 ASN A C 1
ATOM 734 O O . ASN A 1 96 ? 26.408 17.941 -61.948 1.00 71.06 96 ASN A O 1
ATOM 738 N N . GLY A 1 97 ? 28.488 18.556 -61.430 1.00 71.38 97 GLY A N 1
ATOM 739 C CA . GLY A 1 97 ? 28.100 19.840 -60.827 1.00 71.38 97 GLY A CA 1
ATOM 740 C C . GLY A 1 97 ? 27.637 19.762 -59.363 1.00 71.38 97 GLY A C 1
ATOM 741 O O . GLY A 1 97 ? 27.567 20.795 -58.697 1.00 71.38 97 GLY A O 1
ATOM 742 N N . HIS A 1 98 ? 27.420 18.563 -58.814 1.00 74.69 98 HIS A N 1
ATOM 743 C CA . HIS A 1 98 ? 27.058 18.359 -57.410 1.00 74.69 98 HIS A CA 1
ATOM 744 C C . HIS A 1 98 ? 28.281 18.092 -56.535 1.00 74.69 98 HIS A C 1
ATOM 746 O O . HIS A 1 98 ? 29.163 17.312 -56.888 1.00 74.69 98 HIS A O 1
ATOM 752 N N . ARG A 1 99 ? 28.331 18.714 -55.353 1.00 79.06 99 ARG A N 1
ATOM 753 C CA . ARG A 1 99 ? 29.393 18.454 -54.372 1.00 79.06 99 ARG A CA 1
ATOM 754 C C . ARG A 1 99 ? 29.232 17.047 -53.796 1.00 79.06 99 ARG A C 1
ATOM 756 O O . ARG A 1 99 ? 28.183 16.733 -53.242 1.00 79.06 99 ARG A O 1
ATOM 763 N N . ALA A 1 100 ? 30.287 16.247 -53.872 1.00 80.06 100 ALA A N 1
ATOM 764 C CA . ALA A 1 100 ? 30.346 14.899 -53.326 1.00 80.06 100 ALA A CA 1
ATOM 765 C C . ALA A 1 100 ? 31.467 14.784 -52.283 1.00 80.06 100 ALA A C 1
ATOM 767 O O . ALA A 1 100 ? 32.492 15.469 -52.352 1.00 80.06 100 ALA A O 1
ATOM 768 N N . GLN A 1 101 ? 31.272 13.906 -51.301 1.00 82.31 101 GLN A N 1
ATOM 769 C CA . GLN A 1 101 ? 32.340 13.515 -50.382 1.00 82.31 101 GLN A CA 1
ATOM 770 C C . GLN A 1 101 ? 33.288 12.525 -51.067 1.00 82.31 101 GLN A C 1
ATOM 772 O O . GLN A 1 101 ? 32.874 11.782 -51.956 1.00 82.31 101 GLN A O 1
ATOM 777 N N . GLN A 1 102 ? 34.542 12.461 -50.611 1.00 76.50 102 GLN A N 1
ATOM 778 C CA . GLN A 1 102 ? 35.545 11.538 -51.156 1.00 76.50 102 GLN A CA 1
ATOM 779 C C . GLN A 1 102 ? 35.065 10.079 -51.146 1.00 76.50 102 GLN A C 1
ATOM 781 O O . GLN A 1 102 ? 35.224 9.386 -52.143 1.00 76.50 102 GLN A O 1
ATOM 786 N N . ASN A 1 103 ? 34.401 9.637 -50.072 1.00 79.06 103 ASN A N 1
ATOM 787 C CA . ASN A 1 103 ? 33.860 8.276 -49.972 1.00 79.06 103 ASN A CA 1
ATOM 788 C C . ASN A 1 103 ? 32.820 7.976 -51.061 1.00 79.06 103 ASN A C 1
ATOM 790 O O . ASN A 1 103 ? 32.779 6.872 -51.589 1.00 79.06 103 ASN A O 1
ATOM 794 N N . VAL A 1 104 ? 31.989 8.959 -51.423 1.00 81.00 104 VAL A N 1
ATOM 795 C CA . VAL A 1 104 ? 30.988 8.803 -52.491 1.00 81.00 104 VAL A CA 1
ATOM 796 C C . VAL A 1 104 ? 31.680 8.646 -53.842 1.00 81.00 104 VAL A C 1
ATOM 798 O O . VAL A 1 104 ? 31.281 7.799 -54.631 1.00 81.00 104 VAL A O 1
ATOM 801 N N . VAL A 1 105 ? 32.747 9.408 -54.084 1.00 78.62 105 VAL A N 1
ATOM 802 C CA . VAL A 1 105 ? 33.559 9.283 -55.302 1.00 78.62 105 VAL A CA 1
ATOM 803 C C . VAL A 1 105 ? 34.291 7.944 -55.354 1.00 78.62 105 VAL A C 1
ATOM 805 O O . VAL A 1 105 ? 34.277 7.289 -56.387 1.00 78.62 105 VAL A O 1
ATOM 808 N N . GLN A 1 106 ? 34.861 7.481 -54.241 1.00 78.25 106 GLN A N 1
ATOM 809 C CA . GLN A 1 106 ? 35.482 6.155 -54.165 1.00 78.25 106 GLN A CA 1
ATOM 810 C C . GLN A 1 106 ? 34.473 5.034 -54.447 1.00 78.25 106 GLN A C 1
ATOM 812 O O . GLN A 1 106 ? 34.761 4.150 -55.248 1.00 78.25 106 GLN A O 1
ATOM 817 N N . ASN A 1 107 ? 33.272 5.110 -53.865 1.00 77.06 107 ASN A N 1
ATOM 818 C CA . ASN A 1 107 ? 32.189 4.160 -54.136 1.00 77.06 107 ASN A CA 1
ATOM 819 C C . ASN A 1 107 ? 31.728 4.210 -55.602 1.00 77.06 107 ASN A C 1
ATOM 821 O O . ASN A 1 107 ? 31.381 3.180 -56.177 1.00 77.06 107 ASN A O 1
ATOM 825 N N . LEU A 1 108 ? 31.730 5.399 -56.211 1.00 78.31 108 LEU A N 1
ATOM 826 C CA . LEU A 1 108 ? 31.407 5.585 -57.622 1.00 78.31 108 LEU A CA 1
ATOM 827 C C . LEU A 1 108 ? 32.428 4.869 -58.508 1.00 78.31 108 LEU A C 1
ATOM 829 O O . LEU A 1 108 ? 32.039 4.077 -59.352 1.00 78.31 108 LEU A O 1
ATOM 833 N N . PHE A 1 109 ? 33.724 5.058 -58.277 1.00 77.75 109 PHE A N 1
ATOM 834 C CA . PHE A 1 109 ? 34.755 4.339 -59.026 1.00 77.75 109 PHE A CA 1
ATOM 835 C C . PHE A 1 109 ? 34.725 2.826 -58.775 1.00 77.75 109 PHE A C 1
ATOM 837 O O . PHE A 1 109 ? 34.828 2.044 -59.716 1.00 77.75 109 PHE A O 1
ATOM 844 N N . GLN A 1 110 ? 34.451 2.406 -57.540 1.00 74.31 110 GLN A N 1
ATOM 845 C CA . GLN A 1 110 ? 34.217 1.004 -57.201 1.00 74.31 110 GLN A CA 1
ATOM 846 C C . GLN A 1 110 ? 33.050 0.385 -57.989 1.00 74.31 110 GLN A C 1
ATOM 848 O O . GLN A 1 110 ? 33.119 -0.793 -58.331 1.00 74.31 110 GLN A O 1
ATOM 853 N N . SER A 1 111 ? 31.995 1.150 -58.297 1.00 71.81 111 SER A N 1
ATOM 854 C CA . SER A 1 111 ? 30.872 0.655 -59.111 1.00 71.81 111 SER A CA 1
ATOM 855 C C . SER A 1 111 ? 31.261 0.345 -60.560 1.00 71.81 111 SER A C 1
ATOM 857 O O . SER A 1 111 ? 30.645 -0.509 -61.184 1.00 71.81 111 SER A O 1
ATOM 859 N N . VAL A 1 112 ? 32.341 0.958 -61.046 1.00 71.19 112 VAL A N 1
ATOM 860 C CA . VAL A 1 112 ? 32.942 0.744 -62.376 1.00 71.19 112 VAL A CA 1
ATOM 861 C C . VAL A 1 112 ? 34.063 -0.288 -62.319 1.00 71.19 112 VAL A C 1
ATOM 863 O O . VAL A 1 112 ? 34.889 -0.373 -63.218 1.00 71.19 112 VAL A O 1
ATOM 866 N N . GLN A 1 113 ? 34.168 -1.024 -61.209 1.00 69.94 113 GLN A N 1
ATOM 867 C CA . GLN A 1 113 ? 35.269 -1.953 -60.951 1.00 69.94 113 GLN A CA 1
ATOM 868 C C . GLN A 1 113 ? 36.654 -1.271 -60.912 1.00 69.94 113 GLN A C 1
ATOM 870 O O . GLN A 1 113 ? 37.686 -1.936 -60.926 1.00 69.94 113 GLN A O 1
ATOM 875 N N . LEU A 1 114 ? 36.700 0.060 -60.772 1.00 73.81 114 LEU A N 1
ATOM 876 C CA . LEU A 1 114 ? 37.925 0.825 -60.561 1.00 73.81 114 LEU A CA 1
ATOM 877 C C . LEU A 1 114 ? 38.148 1.013 -59.060 1.00 73.81 114 LEU A C 1
ATOM 879 O O . LEU A 1 114 ? 37.690 1.982 -58.450 1.00 73.81 114 LEU A O 1
ATOM 883 N N . ASN A 1 115 ? 38.864 0.084 -58.431 1.00 72.56 115 ASN A N 1
ATOM 884 C CA . ASN A 1 115 ? 39.211 0.225 -57.021 1.00 72.56 115 ASN A CA 1
ATOM 885 C C . ASN A 1 115 ? 40.469 1.085 -56.838 1.00 72.56 115 ASN A C 1
ATOM 887 O O . ASN A 1 115 ? 41.605 0.617 -56.802 1.00 72.56 115 ASN A O 1
ATOM 891 N N . ILE A 1 116 ? 40.239 2.376 -56.647 1.00 69.19 116 ILE A N 1
ATOM 892 C CA . ILE A 1 116 ? 41.286 3.386 -56.458 1.00 69.19 116 ILE A CA 1
ATOM 893 C C . ILE A 1 116 ? 42.126 3.151 -55.197 1.00 69.19 116 ILE A C 1
ATOM 895 O O . ILE A 1 116 ? 43.283 3.572 -55.125 1.00 69.19 116 ILE A O 1
ATOM 899 N N . ASN A 1 117 ? 41.564 2.474 -54.195 1.00 66.19 117 ASN A N 1
ATOM 900 C CA . ASN A 1 117 ? 42.271 2.180 -52.954 1.00 66.19 117 ASN A CA 1
ATOM 901 C C . ASN A 1 117 ? 43.265 1.017 -53.109 1.00 66.19 117 ASN A C 1
ATOM 903 O O . ASN A 1 117 ? 44.085 0.809 -52.211 1.00 66.19 117 ASN A O 1
ATOM 907 N N . ASN A 1 118 ? 43.236 0.277 -54.224 1.00 67.62 118 ASN A N 1
ATOM 908 C CA . ASN A 1 118 ? 44.213 -0.770 -54.474 1.00 67.62 118 ASN A CA 1
ATOM 909 C C . ASN A 1 118 ? 45.549 -0.181 -54.973 1.00 67.62 118 ASN A C 1
ATOM 911 O O . ASN A 1 118 ? 45.593 0.496 -56.004 1.00 67.62 118 ASN A O 1
ATOM 915 N N . PRO A 1 119 ? 46.678 -0.476 -54.299 1.00 60.25 119 PRO A N 1
ATOM 916 C CA . PRO A 1 119 ? 48.009 -0.052 -54.737 1.00 60.25 119 PRO A CA 1
ATOM 917 C C . PRO A 1 119 ? 48.437 -0.555 -56.126 1.00 60.25 119 PRO A C 1
ATOM 919 O O . PRO A 1 119 ? 49.418 -0.037 -56.661 1.00 60.25 119 PRO A O 1
ATOM 922 N N . HIS A 1 120 ? 47.769 -1.578 -56.659 1.00 62.34 120 HIS A N 1
ATOM 923 C CA . HIS A 1 120 ? 48.101 -2.326 -57.876 1.00 62.34 120 HIS A CA 1
ATOM 924 C C . HIS A 1 120 ? 47.340 -1.842 -59.113 1.00 62.34 120 HIS A C 1
ATOM 926 O O . HIS A 1 120 ? 47.768 -2.145 -60.220 1.00 62.34 120 HIS A O 1
ATOM 932 N N . PHE A 1 121 ? 46.293 -1.024 -58.943 1.00 68.94 121 PHE A N 1
ATOM 933 C CA . PHE A 1 121 ? 45.631 -0.327 -60.052 1.00 68.94 121 PHE A CA 1
ATOM 934 C C . PHE A 1 121 ? 46.588 0.638 -60.774 1.00 68.94 121 PHE A C 1
ATOM 936 O O . PHE A 1 121 ? 46.491 0.849 -61.979 1.00 68.94 121 PHE A O 1
ATOM 943 N N . LEU A 1 122 ? 47.548 1.211 -60.039 1.00 72.38 122 LEU A N 1
ATOM 944 C CA . LEU A 1 122 ? 48.479 2.200 -60.566 1.00 72.38 122 LEU A CA 1
ATOM 945 C C . LEU A 1 122 ? 49.934 1.864 -60.223 1.00 72.38 122 LEU A C 1
ATOM 947 O O . LEU A 1 122 ? 50.403 2.054 -59.094 1.00 72.38 122 LEU A O 1
ATOM 951 N N . ILE A 1 123 ? 50.678 1.427 -61.238 1.00 74.19 123 ILE A N 1
ATOM 952 C CA . ILE A 1 123 ? 52.099 1.093 -61.121 1.00 74.19 123 ILE A CA 1
ATOM 953 C C . ILE A 1 123 ? 52.935 2.332 -61.449 1.00 74.19 123 ILE A C 1
ATOM 955 O O . ILE A 1 123 ? 53.211 2.651 -62.601 1.00 74.19 123 ILE A O 1
ATOM 959 N N . MET A 1 124 ? 53.347 3.045 -60.404 1.00 70.19 124 MET A N 1
ATOM 960 C CA . MET A 1 124 ? 54.282 4.166 -60.518 1.00 70.19 124 MET A CA 1
ATOM 961 C C . MET A 1 124 ? 55.734 3.683 -60.583 1.00 70.19 124 MET A C 1
ATOM 963 O O . MET A 1 124 ? 56.068 2.570 -60.162 1.00 70.19 124 MET A O 1
ATOM 967 N N . GLN A 1 125 ? 56.625 4.562 -61.040 1.00 66.88 125 GLN A N 1
ATOM 968 C CA . GLN A 1 125 ? 58.067 4.333 -60.984 1.00 66.88 125 GLN A CA 1
ATOM 969 C C . GLN A 1 125 ? 58.498 3.960 -59.552 1.00 66.88 125 GLN A C 1
ATOM 971 O O . GLN A 1 125 ? 58.136 4.633 -58.590 1.00 66.88 125 GLN A O 1
ATOM 976 N N . GLY A 1 126 ? 59.245 2.861 -59.408 1.00 67.62 126 GLY A N 1
ATOM 977 C CA . GLY A 1 126 ? 59.676 2.327 -58.109 1.00 67.62 126 GLY A CA 1
ATOM 978 C C . GLY A 1 126 ? 58.703 1.344 -57.442 1.00 67.62 126 GLY A C 1
ATOM 979 O O . GLY A 1 126 ? 59.133 0.580 -56.586 1.00 67.62 126 GLY A O 1
ATOM 980 N N . LYS A 1 127 ? 57.427 1.272 -57.861 1.00 67.94 127 LYS A N 1
ATOM 981 C CA . LYS A 1 127 ? 56.472 0.262 -57.354 1.00 67.94 127 LYS A CA 1
ATOM 982 C C . LYS A 1 127 ? 56.573 -1.093 -58.060 1.00 67.94 127 LYS A C 1
ATOM 984 O O . LYS A 1 127 ? 56.098 -2.085 -57.517 1.00 67.94 127 LYS A O 1
ATOM 989 N N . ILE A 1 128 ? 57.218 -1.164 -59.225 1.00 75.00 128 ILE A N 1
ATOM 990 C CA . ILE A 1 128 ? 57.361 -2.416 -59.987 1.00 75.00 128 ILE A CA 1
ATOM 991 C C . ILE A 1 128 ? 58.100 -3.509 -59.196 1.00 75.00 128 ILE A C 1
ATOM 993 O O . ILE A 1 128 ? 57.683 -4.661 -59.197 1.00 75.00 128 ILE A O 1
ATOM 997 N N . THR A 1 129 ? 59.131 -3.150 -58.427 1.00 76.69 129 THR A N 1
ATOM 998 C CA . THR A 1 129 ? 59.869 -4.092 -57.566 1.00 76.69 129 THR A CA 1
ATOM 999 C C . THR A 1 129 ? 59.028 -4.606 -56.400 1.00 76.69 129 THR A C 1
ATOM 1001 O O . THR A 1 129 ? 59.257 -5.714 -55.924 1.00 76.69 129 THR A O 1
ATOM 1004 N N . LYS A 1 130 ? 58.036 -3.829 -55.947 1.00 73.50 130 LYS A N 1
ATOM 1005 C CA . LYS A 1 130 ? 57.079 -4.252 -54.921 1.00 73.50 130 LYS A CA 1
ATOM 1006 C C . LYS A 1 130 ? 56.079 -5.261 -55.478 1.00 73.50 130 LYS A C 1
ATOM 1008 O O . LYS A 1 130 ? 55.775 -6.223 -54.790 1.00 73.50 130 LYS A O 1
ATOM 1013 N N . VAL A 1 131 ? 55.618 -5.063 -56.716 1.00 73.62 131 VAL A N 1
ATOM 1014 C CA . VAL A 1 131 ? 54.758 -6.031 -57.419 1.00 73.62 131 VAL A CA 1
ATOM 1015 C C . VAL A 1 131 ? 55.493 -7.359 -57.626 1.00 73.62 131 VAL A C 1
ATOM 1017 O O . VAL A 1 131 ? 54.930 -8.417 -57.382 1.00 73.62 131 VAL A O 1
ATOM 1020 N N . LEU A 1 132 ? 56.780 -7.311 -57.977 1.00 78.25 132 LEU A N 1
ATOM 1021 C CA . LEU A 1 132 ? 57.600 -8.517 -58.141 1.00 78.25 132 LEU A CA 1
ATOM 1022 C C . LEU A 1 132 ? 57.842 -9.290 -56.828 1.00 78.25 132 LEU A C 1
ATOM 1024 O O . LEU A 1 132 ? 58.088 -10.489 -56.880 1.00 78.25 132 LEU A O 1
ATOM 1028 N N . ASN A 1 133 ? 57.757 -8.629 -55.668 1.00 81.69 133 ASN A N 1
ATOM 1029 C CA . ASN A 1 133 ? 58.032 -9.211 -54.345 1.00 81.69 133 ASN A CA 1
ATOM 1030 C C . ASN A 1 133 ? 56.778 -9.321 -53.449 1.00 81.69 133 ASN A C 1
ATOM 1032 O O . ASN A 1 133 ? 56.889 -9.288 -52.221 1.00 81.69 133 ASN A O 1
ATOM 1036 N N . MET A 1 134 ? 55.582 -9.407 -54.035 1.00 81.81 134 MET A N 1
ATOM 1037 C CA . MET A 1 134 ? 54.330 -9.517 -53.276 1.00 81.81 134 MET A CA 1
ATOM 1038 C C . MET A 1 134 ? 54.253 -10.811 -52.464 1.00 81.81 134 MET A C 1
ATOM 1040 O O . MET A 1 134 ? 54.650 -11.885 -52.920 1.00 81.81 134 MET A O 1
ATOM 1044 N N . LYS A 1 135 ? 53.661 -10.729 -51.270 1.00 85.88 135 LYS A N 1
ATOM 1045 C CA . LYS A 1 135 ? 53.345 -11.927 -50.476 1.00 85.88 135 LYS A CA 1
ATOM 1046 C C . LYS A 1 135 ? 52.093 -12.629 -51.026 1.00 85.88 135 LYS A C 1
ATOM 1048 O O . LYS A 1 135 ? 51.214 -11.950 -51.553 1.00 85.88 135 LYS A O 1
ATOM 1053 N N . PRO A 1 136 ? 51.925 -13.951 -50.820 1.00 88.00 136 PRO A N 1
ATOM 1054 C CA . PRO A 1 136 ? 50.748 -14.681 -51.302 1.00 88.00 136 PRO A CA 1
ATOM 1055 C C . PRO A 1 136 ? 49.379 -14.058 -50.945 1.00 88.00 136 PRO A C 1
ATOM 1057 O O . PRO A 1 136 ? 48.522 -14.025 -51.822 1.00 88.00 136 PRO A O 1
ATOM 1060 N N . PRO A 1 137 ? 49.152 -13.486 -49.741 1.00 83.62 137 PRO A N 1
ATOM 1061 C CA . PRO A 1 137 ? 47.891 -12.797 -49.432 1.00 83.62 137 PRO A CA 1
ATOM 1062 C C . PRO A 1 137 ? 47.665 -11.510 -50.239 1.00 83.62 137 PRO A C 1
ATOM 1064 O O . PRO A 1 137 ? 46.528 -11.157 -50.534 1.00 83.62 137 PRO A O 1
ATOM 1067 N N . GLU A 1 138 ? 48.735 -10.801 -50.606 1.00 80.50 138 GLU A N 1
ATOM 1068 C CA . GLU A 1 138 ? 48.654 -9.591 -51.435 1.00 80.50 138 GLU A CA 1
ATOM 1069 C C . GLU A 1 138 ? 48.339 -9.956 -52.891 1.00 80.50 138 GLU A C 1
ATOM 1071 O O . GLU A 1 138 ? 47.524 -9.295 -53.531 1.00 80.50 138 GLU A O 1
ATOM 1076 N N . ILE A 1 139 ? 48.921 -11.057 -53.381 1.00 81.75 139 ILE A N 1
ATOM 1077 C CA . ILE A 1 139 ? 48.607 -11.630 -54.696 1.00 81.75 139 ILE A CA 1
ATOM 1078 C C . ILE A 1 139 ? 47.148 -12.095 -54.734 1.00 81.75 139 ILE A C 1
ATOM 1080 O O . ILE A 1 139 ? 46.437 -11.786 -55.686 1.00 81.75 139 ILE A O 1
ATOM 1084 N N . LEU A 1 140 ? 46.677 -12.785 -53.689 1.00 83.44 140 LEU A N 1
ATOM 1085 C CA . LEU A 1 140 ? 45.282 -13.208 -53.585 1.00 83.44 140 LEU A CA 1
ATOM 1086 C C . LEU A 1 140 ? 44.337 -12.002 -53.615 1.00 83.44 140 LEU A C 1
ATOM 1088 O O . LEU A 1 140 ? 43.412 -11.989 -54.415 1.00 83.44 140 LEU A O 1
ATOM 1092 N N . ALA A 1 141 ? 44.619 -10.957 -52.833 1.00 78.69 141 ALA A N 1
ATOM 1093 C CA . ALA A 1 141 ? 43.816 -9.736 -52.837 1.00 78.69 141 ALA A CA 1
ATOM 1094 C C . ALA A 1 141 ? 43.802 -9.031 -54.207 1.00 78.69 141 ALA A C 1
ATOM 1096 O O . ALA A 1 141 ? 42.799 -8.420 -54.572 1.00 78.69 141 ALA A O 1
ATOM 1097 N N . MET A 1 142 ? 44.897 -9.108 -54.974 1.00 76.38 142 MET A N 1
ATOM 1098 C CA . MET A 1 142 ? 44.955 -8.610 -56.352 1.00 76.38 142 MET A CA 1
ATOM 1099 C C . MET A 1 142 ? 44.081 -9.451 -57.294 1.00 76.38 142 MET A C 1
ATOM 1101 O O . MET A 1 142 ? 43.350 -8.888 -58.105 1.00 76.38 142 MET A O 1
ATOM 1105 N N . ILE A 1 143 ? 44.119 -10.781 -57.169 1.00 82.06 143 ILE A N 1
ATOM 1106 C CA . ILE A 1 143 ? 43.307 -11.704 -57.978 1.00 82.06 143 ILE A CA 1
ATOM 1107 C C . ILE A 1 143 ? 41.816 -11.563 -57.646 1.00 82.06 143 ILE A C 1
ATOM 1109 O O . ILE A 1 143 ? 40.997 -11.459 -58.551 1.00 82.06 143 ILE A O 1
ATOM 1113 N N . GLU A 1 144 ? 41.452 -11.515 -56.365 1.00 79.31 144 GLU A N 1
ATOM 1114 C CA . GLU A 1 144 ? 40.070 -11.328 -55.899 1.00 79.31 144 GLU A CA 1
ATOM 1115 C C . GLU A 1 144 ? 39.485 -9.987 -56.335 1.00 79.31 144 GLU A C 1
ATOM 1117 O O . GLU A 1 144 ? 38.280 -9.851 -56.542 1.00 79.31 144 GLU A O 1
ATOM 1122 N N . GLU A 1 145 ? 40.331 -8.974 -56.481 1.00 76.56 145 GLU A N 1
ATOM 1123 C CA . GLU A 1 145 ? 39.903 -7.690 -57.004 1.00 76.56 145 GLU A CA 1
ATOM 1124 C C . GLU A 1 145 ? 39.741 -7.695 -58.518 1.00 76.56 145 GLU A C 1
ATOM 1126 O O . GLU A 1 145 ? 38.733 -7.192 -59.004 1.00 76.56 145 GLU A O 1
ATOM 1131 N N . ALA A 1 146 ? 40.670 -8.315 -59.249 1.00 75.69 146 ALA A N 1
ATOM 1132 C CA . ALA A 1 146 ? 40.518 -8.533 -60.685 1.00 75.69 146 ALA A CA 1
ATOM 1133 C C . ALA A 1 146 ? 39.268 -9.377 -61.001 1.00 75.69 146 ALA A C 1
ATOM 1135 O O . ALA A 1 146 ? 38.613 -9.160 -62.014 1.00 75.69 146 ALA A O 1
ATOM 1136 N N . ALA A 1 147 ? 38.903 -10.300 -60.106 1.00 80.50 147 ALA A N 1
ATOM 1137 C CA . ALA A 1 147 ? 37.673 -11.085 -60.172 1.00 80.50 147 ALA A CA 1
ATOM 1138 C C . ALA A 1 147 ? 36.430 -10.350 -59.622 1.00 80.50 147 ALA A C 1
ATOM 1140 O O . ALA A 1 147 ? 35.322 -10.879 -59.701 1.00 80.50 147 ALA A O 1
ATOM 1141 N N . GLY A 1 148 ? 36.587 -9.164 -59.019 1.00 75.75 148 GLY A N 1
ATOM 1142 C CA . GLY A 1 148 ? 35.501 -8.379 -58.421 1.00 75.75 148 GLY A CA 1
ATOM 1143 C C . GLY A 1 148 ? 34.877 -8.965 -57.141 1.00 75.75 148 GLY A C 1
ATOM 1144 O O . GLY A 1 148 ? 33.920 -8.397 -56.609 1.00 75.75 148 GLY A O 1
ATOM 1145 N N . THR A 1 149 ? 35.401 -10.069 -56.599 1.00 80.31 149 THR A N 1
ATOM 1146 C CA . THR A 1 149 ? 34.831 -10.784 -55.439 1.00 80.31 149 THR A CA 1
ATOM 1147 C C . THR A 1 149 ? 35.123 -10.096 -54.105 1.00 80.31 149 THR A C 1
ATOM 1149 O O . THR A 1 149 ? 34.339 -10.211 -53.160 1.00 80.31 149 THR A O 1
ATOM 1152 N N . ARG A 1 150 ? 36.194 -9.297 -54.035 1.00 77.50 150 ARG A N 1
ATOM 1153 C CA . ARG A 1 150 ? 36.630 -8.587 -52.820 1.00 77.50 150 ARG A CA 1
ATOM 1154 C C . ARG A 1 150 ? 35.538 -7.725 -52.173 1.00 77.50 150 ARG A C 1
ATOM 1156 O O . ARG A 1 150 ? 35.421 -7.677 -50.950 1.00 77.50 150 ARG A O 1
ATOM 1163 N N . MET A 1 151 ? 34.704 -7.069 -52.983 1.00 74.56 151 MET A N 1
ATOM 1164 C CA . MET A 1 151 ? 33.635 -6.193 -52.484 1.00 74.56 151 MET A CA 1
ATOM 1165 C C . MET A 1 151 ? 32.517 -6.964 -51.784 1.00 74.56 151 MET A C 1
ATOM 1167 O O . MET A 1 151 ? 31.909 -6.458 -50.837 1.00 74.56 151 MET A O 1
ATOM 1171 N N . PHE A 1 152 ? 32.240 -8.184 -52.243 1.00 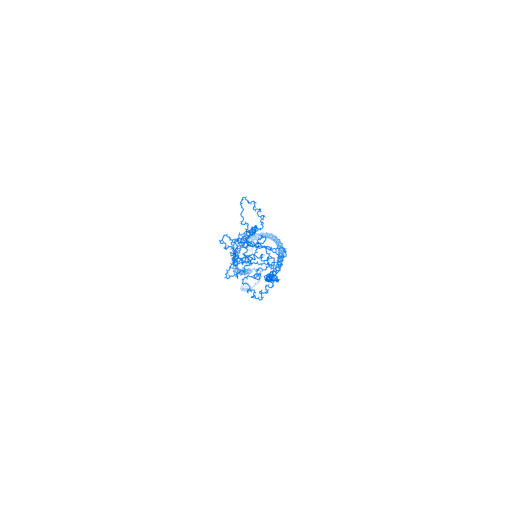81.12 152 PHE A N 1
ATOM 1172 C CA . PHE A 1 152 ? 31.256 -9.057 -51.616 1.00 81.12 152 PHE A CA 1
ATOM 1173 C C . PHE A 1 152 ? 31.762 -9.566 -50.270 1.00 81.12 152 PHE A C 1
ATOM 1175 O O . PHE A 1 152 ? 31.013 -9.524 -49.292 1.00 81.12 152 PHE A O 1
ATOM 1182 N N . GLU A 1 153 ? 33.037 -9.950 -50.190 1.00 82.62 153 GLU A N 1
ATOM 1183 C CA . GLU A 1 153 ? 33.615 -10.455 -48.944 1.00 82.62 153 GLU A CA 1
ATOM 1184 C C . GLU A 1 153 ? 33.704 -9.358 -47.871 1.00 82.62 153 GLU A C 1
ATOM 1186 O O . GLU A 1 153 ? 33.319 -9.585 -46.724 1.00 82.62 153 GLU A O 1
ATOM 1191 N N . GLU A 1 154 ? 34.055 -8.122 -48.247 1.00 81.62 154 GLU A N 1
ATOM 1192 C CA . GLU A 1 154 ? 34.047 -6.987 -47.313 1.00 81.62 154 GLU A CA 1
ATOM 1193 C C . GLU A 1 154 ? 32.630 -6.670 -46.791 1.00 81.62 154 GLU A C 1
ATOM 1195 O O . GLU A 1 154 ? 32.431 -6.385 -45.603 1.00 81.62 154 GLU A O 1
ATOM 1200 N N . ARG A 1 155 ? 31.607 -6.737 -47.659 1.00 83.31 155 ARG A N 1
ATOM 1201 C CA . ARG A 1 155 ? 30.201 -6.543 -47.255 1.00 83.31 155 ARG A CA 1
ATOM 1202 C C . ARG A 1 155 ? 29.727 -7.647 -46.314 1.00 83.31 155 ARG A C 1
ATOM 1204 O O . ARG A 1 155 ? 29.067 -7.348 -45.317 1.00 83.31 155 ARG A O 1
ATOM 1211 N N . LYS A 1 156 ? 30.083 -8.898 -46.602 1.00 90.50 156 LYS A N 1
ATOM 1212 C CA . LYS A 1 156 ? 29.781 -10.060 -45.760 1.00 90.50 156 LYS A CA 1
ATOM 1213 C C . LYS A 1 156 ? 30.432 -9.930 -44.385 1.00 90.50 156 LYS A C 1
ATOM 1215 O O . LYS A 1 156 ? 29.749 -10.096 -43.378 1.00 90.50 156 LYS A O 1
ATOM 1220 N N . GLU A 1 157 ? 31.705 -9.549 -44.318 1.00 91.19 157 GLU A N 1
ATOM 1221 C CA . GLU A 1 157 ? 32.410 -9.351 -43.048 1.00 91.19 157 GLU A CA 1
ATOM 1222 C C . GLU A 1 157 ? 31.764 -8.237 -42.204 1.00 91.19 157 GLU A C 1
ATOM 1224 O O . GLU A 1 157 ? 31.538 -8.398 -41.000 1.00 91.19 157 GLU A O 1
ATOM 1229 N N . LYS A 1 158 ? 31.392 -7.113 -42.835 1.00 88.56 158 LYS A N 1
ATOM 1230 C CA . LYS A 1 158 ? 30.653 -6.019 -42.178 1.00 88.56 158 LYS A CA 1
ATOM 1231 C C . LYS A 1 158 ? 29.287 -6.472 -41.655 1.00 88.56 158 LYS A C 1
ATOM 1233 O O . LYS A 1 158 ? 28.902 -6.089 -40.545 1.00 88.56 158 LYS A O 1
ATOM 1238 N N . ALA A 1 159 ? 28.562 -7.288 -42.419 1.00 93.00 159 ALA A N 1
ATOM 1239 C CA . ALA A 1 159 ? 27.282 -7.850 -41.998 1.00 93.00 159 ALA A CA 1
ATOM 1240 C C . ALA A 1 159 ? 27.447 -8.784 -40.789 1.00 93.00 159 ALA A C 1
ATOM 1242 O O . ALA A 1 159 ? 26.767 -8.588 -39.782 1.00 93.00 159 ALA A O 1
ATOM 1243 N N . LEU A 1 160 ? 28.409 -9.712 -40.829 1.00 95.69 160 LEU A N 1
ATOM 1244 C CA . LEU A 1 160 ? 28.709 -10.628 -39.721 1.00 95.69 160 LEU A CA 1
ATOM 1245 C C . LEU A 1 160 ? 29.088 -9.875 -38.440 1.00 95.69 160 LEU A C 1
ATOM 1247 O O . LEU A 1 160 ? 28.544 -10.148 -37.372 1.00 95.69 160 LEU A O 1
ATOM 1251 N N . LYS A 1 161 ? 29.939 -8.846 -38.545 1.00 95.81 161 LYS A N 1
ATOM 1252 C CA . LYS A 1 161 ? 30.278 -7.965 -37.412 1.00 95.81 161 LYS A CA 1
ATOM 1253 C C . LYS A 1 161 ? 29.057 -7.250 -36.832 1.00 95.81 161 LYS A C 1
ATOM 1255 O O . LYS A 1 161 ? 29.013 -6.971 -35.636 1.00 95.81 161 LYS A O 1
ATOM 1260 N N . THR A 1 162 ? 28.079 -6.916 -37.669 1.00 94.62 162 THR A N 1
ATOM 1261 C CA . THR A 1 162 ? 26.848 -6.246 -37.235 1.00 94.62 162 THR A CA 1
ATOM 1262 C C . THR A 1 162 ? 25.901 -7.223 -36.543 1.00 94.62 162 THR A C 1
ATOM 1264 O O . THR A 1 162 ? 25.315 -6.863 -35.524 1.00 94.62 162 THR A O 1
ATOM 1267 N N . ILE A 1 163 ? 25.788 -8.451 -37.055 1.00 96.25 163 ILE A N 1
ATOM 1268 C CA . ILE A 1 163 ? 25.009 -9.537 -36.444 1.00 96.25 163 ILE A CA 1
ATOM 1269 C C . ILE A 1 163 ? 25.564 -9.859 -35.057 1.00 96.25 163 ILE A C 1
ATOM 1271 O O . ILE A 1 163 ? 24.829 -9.721 -34.086 1.00 96.25 163 ILE A O 1
ATOM 1275 N N . ALA A 1 164 ? 26.870 -10.107 -34.934 1.00 96.56 164 ALA A N 1
ATOM 1276 C CA . ALA A 1 164 ? 27.503 -10.409 -33.648 1.00 96.56 164 ALA A CA 1
ATOM 1277 C C . ALA A 1 164 ? 27.279 -9.300 -32.598 1.00 96.56 164 ALA A C 1
ATOM 1279 O O . ALA A 1 164 ? 27.021 -9.564 -31.425 1.00 96.56 164 ALA A O 1
ATOM 1280 N N . LYS A 1 165 ? 27.318 -8.024 -33.015 1.00 95.75 165 LYS A N 1
ATOM 1281 C CA . LYS A 1 165 ? 26.994 -6.891 -32.129 1.00 95.75 165 LYS A CA 1
ATOM 1282 C C . LYS A 1 165 ? 25.534 -6.890 -31.675 1.00 95.75 165 LYS A C 1
ATOM 1284 O O . LYS A 1 165 ? 25.256 -6.449 -30.563 1.00 95.75 165 LYS A O 1
ATOM 1289 N N . LYS A 1 166 ? 24.602 -7.300 -32.538 1.00 95.00 166 LYS A N 1
ATOM 1290 C CA . LYS A 1 166 ? 23.173 -7.374 -32.207 1.00 95.00 166 LYS A CA 1
ATOM 1291 C C . LYS A 1 166 ? 22.862 -8.568 -31.313 1.00 95.00 166 LYS A C 1
ATOM 1293 O O . LYS A 1 166 ? 22.097 -8.398 -30.375 1.00 95.00 166 LYS A O 1
ATOM 1298 N N . GLU A 1 167 ? 23.476 -9.719 -31.565 1.00 95.31 167 GLU A N 1
ATOM 1299 C CA . GLU A 1 167 ? 23.342 -10.917 -30.729 1.00 95.31 167 GLU A CA 1
ATOM 1300 C C . GLU A 1 167 ? 23.810 -10.643 -29.302 1.00 95.31 167 GLU A C 1
ATOM 1302 O O . GLU A 1 167 ? 23.049 -10.856 -28.367 1.00 95.31 167 GLU A O 1
ATOM 1307 N N . LYS A 1 168 ? 24.979 -10.013 -29.131 1.00 93.69 168 LYS A N 1
ATOM 1308 C CA . LYS A 1 168 ? 25.458 -9.615 -27.802 1.00 93.69 168 LYS A CA 1
ATOM 1309 C C . LYS A 1 168 ? 24.484 -8.683 -27.066 1.00 93.69 168 LYS A C 1
ATOM 1311 O O . LYS A 1 168 ? 24.236 -8.848 -25.878 1.00 93.69 168 LYS A O 1
ATOM 1316 N N . LYS A 1 169 ? 23.898 -7.708 -27.770 1.00 90.44 169 LYS A N 1
ATOM 1317 C CA . LYS A 1 169 ? 22.873 -6.829 -27.180 1.00 90.44 169 LYS A CA 1
ATOM 1318 C C . LYS A 1 169 ? 21.600 -7.588 -26.810 1.00 90.44 169 LYS A C 1
ATOM 1320 O O . LYS A 1 169 ? 20.951 -7.236 -25.833 1.00 90.44 169 LYS A O 1
ATOM 1325 N N . LEU A 1 170 ? 21.215 -8.585 -27.605 1.00 92.69 170 LEU A N 1
ATOM 1326 C CA . LEU A 1 170 ? 20.059 -9.423 -27.312 1.00 92.69 170 LEU A CA 1
ATOM 1327 C C . LEU A 1 170 ? 20.304 -10.245 -26.046 1.00 92.69 170 LEU A C 1
ATOM 1329 O O . LEU A 1 170 ? 19.430 -10.265 -25.187 1.00 92.69 170 LEU A O 1
ATOM 1333 N N . GLU A 1 171 ? 21.488 -10.843 -25.907 1.00 90.62 171 GLU A N 1
ATOM 1334 C CA . GLU A 1 171 ? 21.898 -11.560 -24.695 1.00 90.62 171 GLU A CA 1
ATOM 1335 C C . GLU A 1 171 ? 21.790 -10.657 -23.460 1.00 90.62 171 GLU A C 1
ATOM 1337 O O . GLU A 1 171 ? 21.090 -11.014 -22.515 1.00 90.62 171 GLU A O 1
ATOM 1342 N N . GLU A 1 172 ? 22.357 -9.445 -23.511 1.00 87.19 172 GLU A N 1
ATOM 1343 C CA . GLU A 1 172 ? 22.271 -8.451 -22.427 1.00 87.19 172 GLU A CA 1
ATOM 1344 C C . GLU A 1 172 ? 20.814 -8.104 -22.048 1.00 87.19 172 GLU A C 1
ATOM 1346 O O . GLU A 1 172 ? 20.496 -7.977 -20.866 1.00 87.19 172 GLU A O 1
ATOM 1351 N N . ILE A 1 173 ? 19.907 -7.992 -23.027 1.00 85.81 173 ILE A N 1
ATOM 1352 C CA . ILE A 1 173 ? 18.477 -7.725 -22.785 1.00 85.81 173 ILE A CA 1
ATOM 1353 C C . ILE A 1 173 ? 17.773 -8.950 -22.190 1.00 85.81 173 ILE A C 1
ATOM 1355 O O . ILE A 1 173 ? 16.973 -8.815 -21.265 1.00 85.81 173 ILE A O 1
ATOM 1359 N N . THR A 1 174 ? 18.040 -10.148 -22.710 1.00 83.56 174 THR A N 1
ATOM 1360 C CA . THR A 1 174 ? 17.434 -11.386 -22.195 1.00 83.56 174 THR A CA 1
ATOM 1361 C C . THR A 1 174 ? 17.922 -11.725 -20.792 1.00 83.56 174 THR A C 1
ATOM 1363 O O . THR A 1 174 ? 17.165 -12.266 -19.989 1.00 83.56 174 THR A O 1
ATOM 1366 N N . GLU A 1 175 ? 19.160 -11.354 -20.469 1.00 78.12 175 GLU A N 1
ATOM 1367 C CA . GLU A 1 175 ? 19.762 -11.526 -19.153 1.00 78.12 175 GLU A CA 1
ATOM 1368 C C . GLU A 1 175 ? 19.442 -10.361 -18.199 1.00 78.12 175 GLU A C 1
ATOM 1370 O O . GLU A 1 175 ? 20.081 -10.229 -17.155 1.00 78.12 175 GLU A O 1
ATOM 1375 N N . ALA A 1 176 ? 18.438 -9.526 -18.505 1.00 71.00 176 ALA A N 1
ATOM 1376 C CA . ALA A 1 176 ? 17.927 -8.497 -17.602 1.00 71.00 176 ALA A CA 1
ATOM 1377 C C . ALA A 1 176 ? 17.327 -9.131 -16.327 1.00 71.00 176 ALA A C 1
ATOM 1379 O O . ALA A 1 176 ? 16.116 -9.297 -16.160 1.00 71.00 176 ALA A O 1
ATOM 1380 N N . LYS A 1 177 ? 18.217 -9.474 -15.391 1.00 67.75 177 LYS A N 1
ATOM 1381 C CA . LYS A 1 177 ? 17.970 -10.133 -14.100 1.00 67.75 177 LYS A CA 1
ATOM 1382 C C . LYS A 1 177 ? 17.151 -9.292 -13.123 1.00 67.75 177 LYS A C 1
ATOM 1384 O O . LYS A 1 177 ? 16.853 -9.763 -12.035 1.00 67.75 177 LYS A O 1
ATOM 1389 N N . GLU A 1 178 ? 16.777 -8.069 -13.480 1.00 73.69 178 GLU A N 1
ATOM 1390 C CA . GLU A 1 178 ? 16.032 -7.161 -12.605 1.00 73.69 178 GLU A CA 1
ATOM 1391 C C . GLU A 1 178 ? 14.537 -7.512 -12.522 1.00 73.69 178 GLU A C 1
ATOM 1393 O O . GLU A 1 178 ? 13.903 -7.292 -11.487 1.00 73.69 178 GLU A O 1
ATOM 1398 N N . ILE A 1 179 ? 13.972 -8.128 -13.569 1.00 83.00 179 ILE A N 1
ATOM 1399 C CA . ILE A 1 179 ? 12.531 -8.424 -13.639 1.00 83.00 179 ILE A CA 1
ATOM 1400 C C . ILE A 1 179 ? 12.147 -9.572 -12.694 1.00 83.00 179 ILE A C 1
ATOM 1402 O O . ILE A 1 179 ? 11.135 -9.477 -12.001 1.00 83.00 179 ILE A O 1
ATOM 1406 N N . GLY A 1 180 ? 12.956 -10.635 -12.620 1.00 85.56 180 GLY A N 1
ATOM 1407 C CA . GLY A 1 180 ? 12.674 -11.815 -11.789 1.00 85.56 180 GLY A CA 1
ATOM 1408 C C . GLY A 1 180 ? 12.495 -11.484 -10.298 1.00 85.56 180 GLY A C 1
ATOM 1409 O O . GLY A 1 180 ? 11.406 -11.688 -9.760 1.00 85.56 180 GLY A O 1
ATOM 1410 N N . PRO A 1 181 ? 13.497 -10.878 -9.632 1.00 88.31 181 PRO A N 1
ATOM 1411 C CA . PRO A 1 181 ? 13.402 -10.470 -8.233 1.00 88.31 181 PRO A CA 1
ATOM 1412 C C . PRO A 1 181 ? 12.281 -9.460 -7.979 1.00 88.31 181 PRO A C 1
ATOM 1414 O O . PRO A 1 181 ? 11.661 -9.483 -6.915 1.00 88.31 181 PRO A O 1
ATOM 1417 N N . LYS A 1 182 ? 11.992 -8.566 -8.937 1.00 88.25 182 LYS A N 1
ATOM 1418 C CA . LYS A 1 182 ? 10.871 -7.630 -8.801 1.00 88.25 182 LYS A CA 1
ATOM 1419 C C . LYS A 1 182 ? 9.527 -8.357 -8.852 1.00 88.25 182 LYS A C 1
ATOM 1421 O O . LYS A 1 182 ? 8.649 -8.041 -8.051 1.00 88.25 182 LYS A O 1
ATOM 1426 N N . LEU A 1 183 ? 9.382 -9.352 -9.725 1.00 92.06 183 LEU A N 1
ATOM 1427 C CA . LEU A 1 183 ? 8.189 -10.191 -9.799 1.00 92.06 183 LEU A CA 1
ATOM 1428 C C . LEU A 1 183 ? 7.997 -11.015 -8.518 1.00 92.06 183 LEU A C 1
ATOM 1430 O O . LEU A 1 183 ? 6.878 -11.113 -8.021 1.00 92.06 183 LEU A O 1
ATOM 1434 N N . ASP A 1 184 ? 9.070 -11.559 -7.945 1.00 92.44 184 ASP A N 1
ATOM 1435 C CA . ASP A 1 184 ? 8.991 -12.330 -6.700 1.00 92.44 184 ASP A CA 1
ATOM 1436 C C . ASP A 1 184 ? 8.665 -11.454 -5.481 1.00 92.44 184 ASP A C 1
ATOM 1438 O O . ASP A 1 184 ? 7.864 -11.853 -4.629 1.00 92.44 184 ASP A O 1
ATOM 1442 N N . LYS A 1 185 ? 9.180 -10.216 -5.432 1.00 94.38 185 LYS A N 1
ATOM 1443 C CA . LYS A 1 185 ? 8.728 -9.211 -4.454 1.00 94.38 185 LYS A CA 1
ATOM 1444 C C . LYS A 1 185 ? 7.229 -8.942 -4.589 1.00 94.38 185 LYS A C 1
ATOM 1446 O O . LYS A 1 185 ? 6.512 -9.063 -3.602 1.00 94.38 185 LYS A O 1
ATOM 1451 N N . LEU A 1 186 ? 6.737 -8.695 -5.806 1.00 94.69 186 LEU A N 1
ATOM 1452 C CA . LEU A 1 186 ? 5.307 -8.468 -6.063 1.00 94.69 186 LEU A CA 1
ATOM 1453 C C . LEU A 1 186 ? 4.438 -9.684 -5.696 1.00 94.69 186 LEU A C 1
ATOM 1455 O O . LEU A 1 186 ? 3.332 -9.527 -5.183 1.00 94.69 186 LEU A O 1
ATOM 1459 N N . ARG A 1 187 ? 4.925 -10.911 -5.917 1.00 95.62 187 ARG A N 1
ATOM 1460 C CA . ARG A 1 187 ? 4.239 -12.140 -5.477 1.00 95.62 187 ARG A CA 1
ATOM 1461 C C . ARG A 1 187 ? 4.150 -12.229 -3.957 1.00 95.62 187 ARG A C 1
ATOM 1463 O O . ARG A 1 187 ? 3.110 -12.631 -3.437 1.00 95.62 187 ARG A O 1
ATOM 1470 N N . THR A 1 188 ? 5.218 -11.848 -3.262 1.00 96.06 188 THR A N 1
ATOM 1471 C CA . THR A 1 188 ? 5.262 -11.830 -1.796 1.00 96.06 188 THR A CA 1
ATOM 1472 C C . THR A 1 188 ? 4.311 -10.771 -1.244 1.00 96.06 188 THR A C 1
ATOM 1474 O O . THR A 1 188 ? 3.486 -11.084 -0.393 1.00 96.06 188 THR A O 1
ATOM 1477 N N . GLU A 1 189 ? 4.337 -9.557 -1.798 1.00 94.50 189 GLU A N 1
ATOM 1478 C CA . GLU A 1 189 ? 3.411 -8.471 -1.448 1.00 94.50 189 GLU A CA 1
ATOM 1479 C C . GLU A 1 189 ? 1.949 -8.877 -1.677 1.00 94.50 189 GLU A C 1
ATOM 1481 O O . GLU A 1 189 ? 1.113 -8.701 -0.792 1.00 94.50 189 GLU A O 1
ATOM 1486 N N . LYS A 1 190 ? 1.639 -9.514 -2.817 1.00 96.19 190 LYS A N 1
ATOM 1487 C CA . LYS A 1 190 ? 0.300 -10.055 -3.093 1.00 96.19 190 LYS A CA 1
ATOM 1488 C C . LYS A 1 190 ? -0.130 -11.079 -2.042 1.00 96.19 190 LYS A C 1
ATOM 1490 O O . LYS A 1 190 ? -1.283 -11.067 -1.620 1.00 96.19 190 LYS A O 1
ATOM 1495 N N . ARG A 1 191 ? 0.766 -11.982 -1.635 1.00 96.00 191 ARG A N 1
ATOM 1496 C CA . ARG A 1 191 ? 0.459 -12.992 -0.615 1.00 96.00 191 ARG A CA 1
ATOM 1497 C C . ARG A 1 191 ? 0.165 -12.340 0.735 1.00 96.00 191 ARG A C 1
ATOM 1499 O O . ARG A 1 191 ? -0.864 -12.654 1.325 1.00 96.00 191 ARG A O 1
ATOM 1506 N N . SER A 1 192 ? 1.002 -11.398 1.167 1.00 95.62 192 SER A N 1
ATOM 1507 C CA . SER A 1 192 ? 0.783 -10.640 2.403 1.00 95.62 192 SER A CA 1
ATOM 1508 C C . SER A 1 192 ? -0.532 -9.859 2.372 1.00 95.62 192 SER A C 1
ATOM 1510 O O . SER A 1 192 ? -1.248 -9.821 3.367 1.00 95.62 192 SER A O 1
ATOM 1512 N N . TYR A 1 193 ? -0.896 -9.284 1.222 1.00 95.88 193 TYR A N 1
ATOM 1513 C CA . TYR A 1 193 ? -2.167 -8.579 1.058 1.00 95.88 193 TYR A CA 1
ATOM 1514 C C . TYR A 1 193 ? -3.384 -9.510 1.179 1.00 95.88 193 TYR A C 1
ATOM 1516 O O . TYR A 1 193 ? -4.362 -9.164 1.833 1.00 95.88 193 TYR A O 1
ATOM 1524 N N . LEU A 1 194 ? -3.323 -10.715 0.603 1.00 96.25 194 LEU A N 1
ATOM 1525 C CA . LEU A 1 194 ? -4.400 -11.704 0.745 1.00 96.25 194 LEU A CA 1
ATOM 1526 C C . LEU A 1 194 ? -4.548 -12.194 2.195 1.00 96.25 194 LEU A C 1
ATOM 1528 O O . LEU A 1 194 ? -5.666 -12.399 2.666 1.00 96.25 194 LEU A O 1
ATOM 1532 N N . GLU A 1 195 ? -3.436 -12.364 2.915 1.00 96.19 195 GLU A N 1
ATOM 1533 C CA . GLU A 1 195 ? -3.451 -12.699 4.345 1.00 96.19 195 GLU A CA 1
ATOM 1534 C C . GLU A 1 195 ? -4.033 -11.552 5.187 1.00 96.19 195 GLU A C 1
ATOM 1536 O O . GLU A 1 195 ? -4.863 -11.797 6.069 1.00 96.19 195 GLU A O 1
ATOM 1541 N N . PHE A 1 196 ? -3.679 -10.302 4.872 1.00 96.38 196 PHE A N 1
ATOM 1542 C CA . PHE A 1 196 ? -4.274 -9.111 5.481 1.00 96.38 196 PHE A CA 1
ATOM 1543 C C . PHE A 1 196 ? -5.788 -9.058 5.251 1.00 96.38 196 PHE A C 1
ATOM 1545 O O . PHE A 1 196 ? -6.535 -8.948 6.217 1.00 96.38 196 PHE A O 1
ATOM 1552 N N . GLN A 1 197 ? -6.252 -9.237 4.012 1.00 97.31 197 GLN A N 1
ATOM 1553 C CA . GLN A 1 197 ? -7.678 -9.212 3.673 1.00 97.31 197 GLN A CA 1
ATOM 1554 C C . GLN A 1 197 ? -8.473 -10.290 4.425 1.00 97.31 197 GLN A C 1
ATOM 1556 O O . GLN A 1 197 ? -9.578 -10.045 4.910 1.00 97.31 197 GLN A O 1
ATOM 1561 N N . LYS A 1 198 ? -7.906 -11.496 4.554 1.00 97.19 198 LYS A N 1
ATOM 1562 C CA . LYS A 1 198 ? -8.520 -12.566 5.347 1.00 97.19 198 LYS A CA 1
ATOM 1563 C C . LYS A 1 198 ? -8.609 -12.181 6.826 1.00 97.19 198 LYS A C 1
ATOM 1565 O O . LYS A 1 198 ? -9.655 -12.364 7.441 1.00 97.19 198 LYS A O 1
ATOM 1570 N N . THR A 1 199 ? -7.532 -11.618 7.369 1.00 96.62 199 THR A N 1
ATOM 1571 C CA . THR A 1 199 ? -7.472 -11.167 8.766 1.00 96.62 199 THR A CA 1
ATOM 1572 C C . THR A 1 199 ? -8.464 -10.035 9.031 1.00 96.62 199 THR A C 1
ATOM 1574 O O . THR A 1 199 ? -9.141 -10.048 10.051 1.00 96.62 199 THR A O 1
ATOM 1577 N N . GLU A 1 200 ? -8.603 -9.087 8.107 1.00 97.25 200 GLU A N 1
ATOM 1578 C CA . GLU A 1 200 ? -9.572 -7.991 8.183 1.00 97.25 200 GLU A CA 1
ATOM 1579 C C . GLU A 1 200 ? -11.014 -8.517 8.208 1.00 97.25 200 GLU A C 1
ATOM 1581 O O . GLU A 1 200 ? -11.798 -8.133 9.075 1.00 97.25 200 GLU A O 1
ATOM 1586 N N . SER A 1 201 ? -11.339 -9.479 7.337 1.00 97.19 201 SER A N 1
ATOM 1587 C CA . SER A 1 201 ? -12.646 -10.146 7.343 1.00 97.19 201 SER A CA 1
ATOM 1588 C C . SER A 1 201 ? -12.917 -10.889 8.658 1.00 97.19 201 SER A C 1
ATOM 1590 O O . SER A 1 201 ? -14.024 -10.816 9.201 1.00 97.19 201 SER A O 1
ATOM 1592 N N . ASP A 1 202 ? -11.909 -11.569 9.211 1.00 97.12 202 ASP A N 1
ATOM 1593 C CA . ASP A 1 202 ? -12.022 -12.238 10.507 1.00 97.12 202 ASP A CA 1
ATOM 1594 C C . ASP A 1 202 ? -12.203 -11.239 11.659 1.00 97.12 202 ASP A C 1
ATOM 1596 O O . ASP A 1 202 ? -13.043 -11.470 12.532 1.00 97.12 202 ASP A O 1
ATOM 1600 N N . ILE A 1 203 ? -11.485 -10.110 11.650 1.00 97.31 203 ILE A N 1
ATOM 1601 C CA . ILE A 1 203 ? -11.653 -9.025 12.627 1.00 97.31 203 ILE A CA 1
ATOM 1602 C C . ILE A 1 203 ? -13.071 -8.469 12.555 1.00 97.31 203 ILE A C 1
ATOM 1604 O O . ILE A 1 203 ? -13.716 -8.325 13.593 1.00 97.31 203 ILE A O 1
ATOM 1608 N N . GLU A 1 204 ? -13.590 -8.190 11.360 1.00 96.88 204 GLU A N 1
ATOM 1609 C CA . GLU A 1 204 ? -14.943 -7.662 11.199 1.00 96.88 204 GLU A CA 1
ATOM 1610 C C . GLU A 1 204 ? -15.990 -8.654 11.727 1.00 96.88 204 GLU A C 1
ATOM 1612 O O . GLU A 1 204 ? -16.885 -8.287 12.495 1.00 96.88 204 GLU A O 1
ATOM 1617 N N . ARG A 1 205 ? -15.840 -9.940 11.386 1.00 97.25 205 ARG A N 1
ATOM 1618 C CA . ARG A 1 205 ? -16.718 -11.014 11.866 1.00 97.25 205 ARG A CA 1
ATOM 1619 C C . ARG A 1 205 ? -16.680 -11.144 13.388 1.00 97.25 205 ARG A C 1
ATOM 1621 O O . ARG A 1 205 ? -17.735 -11.240 14.016 1.00 97.25 205 ARG A O 1
ATOM 1628 N N . LEU A 1 206 ? -15.488 -11.151 13.985 1.00 96.44 206 LEU A N 1
ATOM 1629 C CA . LEU A 1 206 ? -15.315 -11.251 15.435 1.00 96.44 206 LEU A CA 1
ATOM 1630 C C . LEU A 1 206 ? -15.847 -10.009 16.150 1.00 96.44 206 LEU A C 1
ATOM 1632 O O . LEU A 1 206 ? -16.512 -10.144 17.170 1.00 96.44 206 LEU A O 1
ATOM 1636 N N . THR A 1 207 ? -15.636 -8.820 15.590 1.00 96.81 207 THR A N 1
ATOM 1637 C CA . THR A 1 207 ? -16.158 -7.565 16.147 1.00 96.81 207 THR A CA 1
ATOM 1638 C C . THR A 1 207 ? -17.682 -7.585 16.185 1.00 96.81 207 THR A C 1
ATOM 1640 O O . THR A 1 207 ? -18.277 -7.309 17.225 1.00 96.81 207 THR A O 1
ATOM 1643 N N . ARG A 1 208 ? -18.335 -8.002 15.092 1.00 95.69 208 ARG A N 1
ATOM 1644 C CA . ARG A 1 208 ? -19.797 -8.181 15.056 1.00 95.69 208 ARG A CA 1
ATOM 1645 C C . ARG A 1 208 ? -20.278 -9.190 16.100 1.00 95.69 208 ARG A C 1
ATOM 1647 O O . ARG A 1 208 ? -21.307 -8.965 16.731 1.00 95.69 208 ARG A O 1
ATOM 1654 N N . LEU A 1 209 ? -19.535 -10.279 16.305 1.00 96.81 209 LEU A N 1
ATOM 1655 C CA . LEU A 1 209 ? -19.865 -11.292 17.308 1.00 96.81 209 LEU A CA 1
ATOM 1656 C C . LEU A 1 209 ? -19.726 -10.760 18.742 1.00 96.81 209 LEU A C 1
ATOM 1658 O O . LEU A 1 209 ? -20.592 -11.030 19.569 1.00 96.81 209 LEU A O 1
ATOM 1662 N N . VAL A 1 210 ? -18.688 -9.970 19.027 1.00 96.75 210 VAL A N 1
ATOM 1663 C CA . VAL A 1 210 ? -18.515 -9.301 20.326 1.00 96.75 210 VAL A CA 1
ATOM 1664 C C . VAL A 1 210 ? -19.660 -8.326 20.582 1.00 96.75 210 VAL A C 1
ATOM 1666 O O . VAL A 1 210 ? -20.279 -8.401 21.637 1.00 96.75 210 VAL A O 1
ATOM 1669 N N . VAL A 1 211 ? -20.010 -7.486 19.602 1.00 96.81 211 VAL A N 1
ATOM 1670 C CA . VAL A 1 211 ? -21.137 -6.544 19.719 1.00 96.81 211 VAL A CA 1
ATOM 1671 C C . VAL A 1 211 ? -22.456 -7.284 19.959 1.00 96.81 211 VAL A C 1
ATOM 1673 O O . VAL A 1 211 ? -23.237 -6.888 20.822 1.00 96.81 211 VAL A O 1
ATOM 1676 N N . ALA A 1 212 ? -22.702 -8.387 19.245 1.00 96.81 212 ALA A N 1
ATOM 1677 C CA . ALA A 1 212 ? -23.888 -9.212 19.462 1.00 96.81 212 ALA A CA 1
ATOM 1678 C C . ALA A 1 212 ? -23.911 -9.818 20.876 1.00 96.81 212 ALA A C 1
ATOM 1680 O O . ALA A 1 212 ? -24.941 -9.781 21.549 1.00 96.81 212 ALA A O 1
ATOM 1681 N N . TYR A 1 213 ? -22.775 -10.326 21.359 1.00 97.00 213 TYR A N 1
ATOM 1682 C CA . TYR A 1 213 ? -22.661 -10.862 22.713 1.00 97.00 213 TYR A CA 1
ATOM 1683 C C . TYR A 1 213 ? -22.885 -9.783 23.782 1.00 97.00 213 TYR A C 1
ATOM 1685 O O . TYR A 1 213 ? -23.652 -9.990 24.723 1.00 97.00 213 TYR A O 1
ATOM 1693 N N . GLU A 1 214 ? -22.283 -8.605 23.626 1.00 96.50 214 GLU A N 1
ATOM 1694 C CA . GLU A 1 214 ? -22.507 -7.468 24.521 1.00 96.50 214 GLU A CA 1
ATOM 1695 C C . GLU A 1 214 ? -23.979 -7.061 24.548 1.00 96.50 214 GLU A C 1
ATOM 1697 O O . GLU A 1 214 ? -24.541 -6.908 25.634 1.00 96.50 214 GLU A O 1
ATOM 1702 N N . TYR A 1 215 ? -24.630 -6.977 23.384 1.00 96.62 215 TYR A N 1
ATOM 1703 C CA . TYR A 1 215 ? -26.063 -6.709 23.287 1.00 96.62 215 TYR A CA 1
ATOM 1704 C C . TYR A 1 215 ? -26.886 -7.737 24.073 1.00 96.62 215 TYR A C 1
ATOM 1706 O O . TYR A 1 215 ? -27.689 -7.347 24.919 1.00 96.62 215 TYR A O 1
ATOM 1714 N N . THR A 1 216 ? -26.639 -9.039 23.883 1.00 97.00 216 THR A N 1
ATOM 1715 C CA . THR A 1 216 ? -27.359 -10.090 24.630 1.00 97.00 216 THR A CA 1
ATOM 1716 C C . THR A 1 216 ? -27.138 -9.990 26.138 1.00 97.00 216 THR A C 1
ATOM 1718 O O . THR A 1 216 ? -28.089 -10.061 26.911 1.00 97.00 216 THR A O 1
ATOM 1721 N N . LYS A 1 217 ? -25.906 -9.718 26.578 1.00 96.69 217 LYS A N 1
ATOM 1722 C CA . LYS A 1 217 ? -25.577 -9.536 27.996 1.00 96.69 217 LYS A CA 1
ATOM 1723 C C . LYS A 1 217 ? -26.259 -8.305 28.594 1.00 96.69 217 LYS A C 1
ATOM 1725 O O . LYS A 1 217 ? -26.656 -8.320 29.760 1.00 96.69 217 LYS A O 1
ATOM 1730 N N . HIS A 1 218 ? -26.362 -7.217 27.833 1.00 94.69 218 HIS A N 1
ATOM 1731 C CA . HIS A 1 218 ? -27.088 -6.022 28.254 1.00 94.69 218 HIS A CA 1
ATOM 1732 C C . HIS A 1 218 ? -28.595 -6.263 28.306 1.00 94.69 218 HIS A C 1
ATOM 1734 O O . HIS A 1 218 ? -29.223 -5.816 29.263 1.00 94.69 218 HIS A O 1
ATOM 1740 N N . GLN A 1 219 ? -29.142 -7.023 27.357 1.00 96.31 219 GLN A N 1
ATOM 1741 C CA . GLN A 1 219 ? -30.541 -7.436 27.365 1.00 96.31 219 GLN A CA 1
ATOM 1742 C C . GLN A 1 219 ? -30.860 -8.287 28.601 1.00 96.31 219 GLN A C 1
ATOM 1744 O O . GLN A 1 219 ? -31.762 -7.942 29.352 1.00 96.31 219 GLN A O 1
ATOM 1749 N N . GLU A 1 220 ? -30.050 -9.305 28.909 1.00 96.25 220 GLU A N 1
ATOM 1750 C CA . GLU A 1 220 ? -30.231 -10.120 30.120 1.00 96.25 220 GLU A CA 1
ATOM 1751 C C . GLU A 1 220 ? -30.164 -9.291 31.410 1.00 96.25 220 GLU A C 1
ATOM 1753 O O . GLU A 1 220 ? -30.917 -9.524 32.356 1.00 96.25 220 GLU A O 1
ATOM 1758 N N . LYS A 1 221 ? -29.250 -8.313 31.479 1.00 95.31 221 LYS A N 1
ATOM 1759 C CA . LYS A 1 221 ? -29.175 -7.390 32.622 1.00 95.31 221 LYS A CA 1
ATOM 1760 C C . LYS A 1 221 ? -30.424 -6.524 32.732 1.00 95.31 221 LYS A C 1
ATOM 1762 O O . LYS A 1 221 ? -30.875 -6.274 33.848 1.00 95.31 221 LYS A O 1
ATOM 1767 N N . LEU A 1 222 ? -30.947 -6.055 31.604 1.00 95.56 222 LEU A N 1
ATOM 1768 C CA . LEU A 1 222 ? -32.156 -5.246 31.553 1.00 95.56 222 LEU A CA 1
ATOM 1769 C C . LEU A 1 222 ? -33.371 -6.066 31.988 1.00 95.56 222 LEU A C 1
ATOM 1771 O O . LEU A 1 222 ? -34.129 -5.598 32.831 1.00 95.56 222 LEU A O 1
ATOM 1775 N N . ASP A 1 223 ? -33.487 -7.309 31.523 1.00 95.75 223 ASP A N 1
ATOM 1776 C CA . ASP A 1 223 ? -34.562 -8.225 31.905 1.00 95.75 223 ASP A CA 1
ATOM 1777 C C . ASP A 1 223 ? -34.507 -8.557 33.404 1.00 95.75 223 ASP A C 1
ATOM 1779 O O . ASP A 1 223 ? -35.524 -8.480 34.094 1.00 95.75 223 ASP A O 1
ATOM 1783 N N . ARG A 1 224 ? -33.313 -8.838 33.956 1.00 95.38 224 ARG A N 1
ATOM 1784 C CA . ARG A 1 224 ? -33.132 -9.036 35.408 1.00 95.38 224 ARG A CA 1
ATOM 1785 C C . ARG A 1 224 ? -33.489 -7.787 36.204 1.00 95.38 224 ARG A C 1
ATOM 1787 O O . ARG A 1 224 ? -34.221 -7.877 37.181 1.00 95.38 224 ARG A O 1
ATOM 1794 N N . SER A 1 225 ? -33.004 -6.621 35.780 1.00 93.50 225 SER A N 1
ATOM 1795 C CA . SER A 1 225 ? -33.320 -5.358 36.450 1.00 93.50 225 SER A CA 1
ATOM 1796 C C . SER A 1 225 ? -34.810 -5.018 36.357 1.00 93.50 225 SER A C 1
ATOM 1798 O O . SER A 1 225 ? -35.350 -4.429 37.291 1.00 93.50 225 SER A O 1
ATOM 1800 N N . GLY A 1 226 ? -35.469 -5.370 35.251 1.00 95.00 226 GLY A N 1
ATOM 1801 C CA . GLY A 1 226 ? -36.909 -5.225 35.062 1.00 95.00 226 GLY A CA 1
ATOM 1802 C C . GLY A 1 226 ? -37.698 -6.144 35.991 1.00 95.00 226 GLY A C 1
ATOM 1803 O O . GLY A 1 226 ? -38.617 -5.685 36.665 1.00 95.00 226 GLY A O 1
ATOM 1804 N N . ALA A 1 227 ? -37.291 -7.411 36.104 1.00 94.94 227 ALA A N 1
ATOM 1805 C CA . ALA A 1 227 ? -37.885 -8.366 37.037 1.00 94.94 227 ALA A CA 1
ATOM 1806 C C . ALA A 1 227 ? -37.714 -7.927 38.502 1.00 94.94 227 ALA A C 1
ATOM 1808 O O . ALA A 1 227 ? -38.681 -7.934 39.263 1.00 94.94 227 ALA A O 1
ATOM 1809 N N . ASP A 1 228 ? -36.518 -7.471 38.888 1.00 94.25 228 ASP A N 1
ATOM 1810 C CA . ASP A 1 228 ? -36.248 -6.938 40.229 1.00 94.25 228 ASP A CA 1
ATOM 1811 C C . ASP A 1 228 ? -37.078 -5.680 40.525 1.00 94.25 228 ASP A C 1
ATOM 1813 O O . ASP A 1 228 ? -37.541 -5.482 41.652 1.00 94.25 228 ASP A O 1
ATOM 1817 N N . PHE A 1 229 ? -37.265 -4.811 39.527 1.00 94.25 229 PHE A N 1
ATOM 1818 C CA . PHE A 1 229 ? -38.092 -3.615 39.658 1.00 94.25 229 PHE A CA 1
ATOM 1819 C C . PHE A 1 229 ? -39.564 -3.972 39.878 1.00 94.25 229 PHE A C 1
ATOM 1821 O O . PHE A 1 229 ? -40.175 -3.447 40.810 1.00 94.25 229 PHE A O 1
ATOM 1828 N N . GLU A 1 230 ? -40.119 -4.893 39.087 1.00 94.50 230 GLU A N 1
ATOM 1829 C CA . GLU A 1 230 ? -41.505 -5.332 39.270 1.00 94.50 230 GLU A CA 1
ATOM 1830 C C . GLU A 1 230 ? -41.704 -6.063 40.603 1.00 94.50 230 GLU A C 1
ATOM 1832 O O . GLU A 1 230 ? -42.659 -5.772 41.322 1.00 94.50 230 GLU A O 1
ATOM 1837 N N . ALA A 1 231 ? -40.759 -6.909 41.026 1.00 94.44 231 ALA A N 1
ATOM 1838 C CA . ALA A 1 231 ? -40.806 -7.540 42.345 1.00 94.44 231 ALA A CA 1
ATOM 1839 C C . ALA A 1 231 ? -40.819 -6.503 43.485 1.00 94.44 231 ALA A C 1
ATOM 1841 O O . ALA A 1 231 ? -41.603 -6.610 44.431 1.00 94.44 231 ALA A O 1
ATOM 1842 N N . LYS A 1 232 ? -39.990 -5.454 43.390 1.00 93.06 232 LYS A N 1
ATOM 1843 C CA . LYS A 1 232 ? -39.991 -4.350 44.364 1.00 93.06 232 LYS A CA 1
ATOM 1844 C C . LYS A 1 232 ? -41.286 -3.548 44.328 1.00 93.06 232 LYS A C 1
ATOM 1846 O O . LYS A 1 232 ? -41.767 -3.151 45.384 1.00 93.06 232 LYS A O 1
ATOM 1851 N N . LYS A 1 233 ? -41.858 -3.313 43.149 1.00 94.81 233 LYS A N 1
ATOM 1852 C CA . LYS A 1 233 ? -43.126 -2.591 42.993 1.00 94.81 233 LYS A CA 1
ATOM 1853 C C . LYS A 1 233 ? -44.286 -3.351 43.637 1.00 94.81 233 LYS A C 1
ATOM 1855 O O . LYS A 1 233 ? -45.040 -2.745 44.395 1.00 94.81 233 LYS A O 1
ATOM 1860 N N . VAL A 1 234 ? -44.364 -4.667 43.424 1.00 95.75 234 VAL A N 1
ATOM 1861 C CA . VAL A 1 234 ? -45.311 -5.544 44.134 1.00 95.75 234 VAL A CA 1
ATOM 1862 C C . VAL A 1 234 ? -45.081 -5.447 45.640 1.00 95.75 234 VAL A C 1
ATOM 1864 O O . VAL A 1 234 ? -46.027 -5.232 46.394 1.00 95.75 234 VAL A O 1
ATOM 1867 N N . LYS A 1 235 ? -43.821 -5.493 46.097 1.00 93.75 235 LYS A N 1
ATOM 1868 C CA . LYS A 1 235 ? -43.532 -5.395 47.532 1.00 93.75 235 LYS A CA 1
ATOM 1869 C C . LYS A 1 235 ? -43.949 -4.059 48.147 1.00 93.75 235 LYS A C 1
ATOM 1871 O O . LYS A 1 235 ? -44.416 -4.023 49.282 1.00 93.75 235 LYS A O 1
ATOM 1876 N N . VAL A 1 236 ? -43.785 -2.962 47.411 1.00 94.00 236 VAL A N 1
ATOM 1877 C CA . VAL A 1 236 ? -44.258 -1.636 47.828 1.00 94.00 236 VAL A CA 1
ATOM 1878 C C . VAL A 1 236 ? -45.782 -1.616 47.930 1.00 94.00 236 VAL A C 1
ATOM 1880 O O . VAL A 1 236 ? -46.292 -1.096 48.917 1.00 94.00 236 VAL A O 1
ATOM 1883 N N . GLN A 1 237 ? -46.507 -2.207 46.975 1.00 94.69 237 GLN A N 1
ATOM 1884 C CA . GLN A 1 237 ? -47.967 -2.326 47.063 1.00 94.69 237 GLN A CA 1
ATOM 1885 C C . GLN A 1 237 ? -48.404 -3.127 48.294 1.00 94.69 237 GLN A C 1
ATOM 1887 O O . GLN A 1 237 ? -49.221 -2.632 49.064 1.00 94.69 237 GLN A O 1
ATOM 1892 N N . GLU A 1 238 ? -47.795 -4.287 48.556 1.00 94.31 238 GLU A N 1
ATOM 1893 C CA . GLU A 1 238 ? -48.079 -5.074 49.767 1.00 94.31 238 GLU A CA 1
ATOM 1894 C C . GLU A 1 238 ? -47.840 -4.269 51.055 1.00 94.31 238 GLU A C 1
ATOM 1896 O O . GLU A 1 238 ? -48.626 -4.340 51.997 1.00 94.31 238 GLU A O 1
ATOM 1901 N N . LEU A 1 239 ? -46.750 -3.495 51.115 1.00 93.56 239 LEU A N 1
ATOM 1902 C CA . LEU A 1 239 ? -46.425 -2.663 52.276 1.00 93.56 239 LEU A CA 1
ATOM 1903 C C . LEU A 1 239 ? -47.383 -1.479 52.444 1.00 93.56 239 LEU A C 1
ATOM 1905 O O . LEU A 1 239 ? -47.622 -1.060 53.579 1.00 93.56 239 LEU A O 1
ATOM 1909 N N . LEU A 1 240 ? -47.910 -0.932 51.347 1.00 94.06 240 LEU A N 1
ATOM 1910 C CA . LEU A 1 240 ? -48.939 0.107 51.380 1.00 94.06 240 LEU A CA 1
ATOM 1911 C C . LEU A 1 240 ? -50.265 -0.461 51.891 1.00 94.06 240 LEU A C 1
ATOM 1913 O O . LEU A 1 240 ? -50.841 0.113 52.810 1.00 94.06 240 LEU A O 1
ATOM 1917 N N . GLU A 1 241 ? -50.696 -1.618 51.384 1.00 94.56 241 GLU A N 1
ATOM 1918 C CA . GLU A 1 241 ? -51.888 -2.321 51.877 1.00 94.56 241 GLU A CA 1
ATOM 1919 C C . GLU A 1 241 ? -51.751 -2.713 53.353 1.00 94.56 241 GLU A C 1
ATOM 1921 O O . GLU A 1 241 ? -52.694 -2.596 54.132 1.00 94.56 241 GLU A O 1
ATOM 1926 N N . PHE A 1 242 ? -50.564 -3.161 53.766 1.00 93.69 242 PHE A N 1
ATOM 1927 C CA . PHE A 1 242 ? -50.288 -3.466 55.166 1.00 93.69 242 PHE A CA 1
ATOM 1928 C C . PHE A 1 242 ? -50.306 -2.208 56.046 1.00 93.69 242 PHE A C 1
ATOM 1930 O O . PHE A 1 242 ? -50.839 -2.247 57.151 1.00 93.69 242 PHE A O 1
ATOM 1937 N N . ASN A 1 243 ? -49.778 -1.082 55.555 1.00 92.25 243 ASN A N 1
ATOM 1938 C CA . ASN A 1 243 ? -49.874 0.201 56.254 1.00 92.25 243 ASN A CA 1
ATOM 1939 C C . ASN A 1 243 ? -51.322 0.669 56.412 1.00 92.25 243 ASN A C 1
ATOM 1941 O O . ASN A 1 243 ? -51.657 1.210 57.460 1.00 92.25 243 ASN A O 1
ATOM 1945 N N . GLU A 1 244 ? -52.171 0.481 55.400 1.00 93.94 244 GLU A N 1
ATOM 1946 C CA . GLU A 1 244 ? -53.602 0.794 55.506 1.00 93.94 244 GLU A CA 1
ATOM 1947 C C . GLU A 1 244 ? -54.268 -0.061 56.586 1.00 93.94 244 GLU A C 1
ATOM 1949 O O . GLU A 1 244 ? -54.883 0.488 57.494 1.00 93.94 244 GLU A O 1
ATOM 1954 N N . LYS A 1 245 ? -54.031 -1.380 56.589 1.00 93.75 245 LYS A N 1
ATOM 1955 C CA . LYS A 1 245 ? -54.558 -2.276 57.635 1.00 93.75 245 LYS A CA 1
ATOM 1956 C C . LYS A 1 245 ? -54.104 -1.878 59.037 1.00 93.75 245 LYS A C 1
ATOM 1958 O O . LYS A 1 245 ? -54.911 -1.878 59.958 1.00 93.75 245 LYS A O 1
ATOM 1963 N N . LEU A 1 246 ? -52.830 -1.519 59.203 1.00 91.62 246 LEU A N 1
ATOM 1964 C CA . LEU A 1 246 ? -52.317 -1.040 60.487 1.00 91.62 246 LEU A CA 1
ATOM 1965 C C . LEU A 1 246 ? -52.956 0.287 60.904 1.00 91.62 246 LEU A C 1
ATOM 1967 O O . LEU A 1 246 ? -53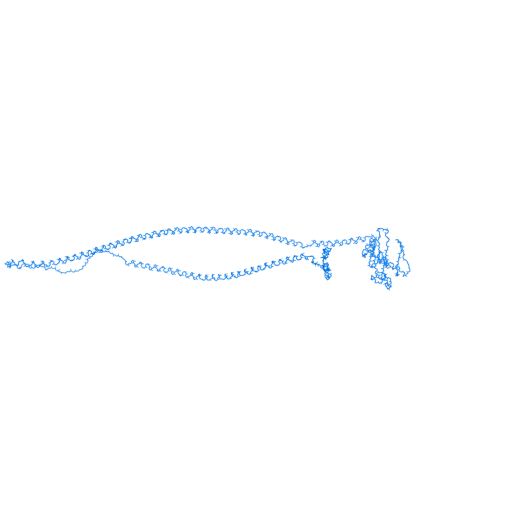.210 0.483 62.086 1.00 91.62 246 LEU A O 1
ATOM 1971 N N . LYS A 1 247 ? -53.224 1.203 59.965 1.00 93.38 247 LYS A N 1
ATOM 1972 C CA . LYS A 1 247 ? -53.954 2.442 60.270 1.00 93.38 247 LYS A CA 1
ATOM 1973 C C . LYS A 1 247 ? -55.381 2.153 60.719 1.00 93.38 247 LYS A C 1
ATOM 1975 O O . LYS A 1 247 ? -55.821 2.760 61.691 1.00 93.38 247 LYS A O 1
ATOM 1980 N N . ASP A 1 248 ? -56.067 1.227 60.057 1.00 93.31 248 ASP A N 1
ATOM 1981 C CA . ASP A 1 248 ? -57.414 0.803 60.449 1.00 93.31 248 ASP A CA 1
ATOM 1982 C C . ASP A 1 248 ? -57.409 0.146 61.837 1.00 93.31 248 ASP A C 1
ATOM 1984 O O . ASP A 1 248 ? -58.270 0.434 62.666 1.00 93.31 248 ASP A O 1
ATOM 1988 N N . GLU A 1 249 ? -56.407 -0.688 62.129 1.00 92.56 249 GLU A N 1
ATOM 1989 C CA . GLU A 1 249 ? -56.237 -1.328 63.436 1.00 92.56 249 GLU A CA 1
ATOM 1990 C C . GLU A 1 249 ? -55.916 -0.309 64.538 1.00 92.56 249 GLU A C 1
ATOM 1992 O O . GLU A 1 249 ? -56.493 -0.372 65.622 1.00 92.56 249 GLU A O 1
ATOM 1997 N N . ILE A 1 250 ? -55.064 0.683 64.255 1.00 90.94 250 ILE A N 1
ATOM 1998 C CA . ILE A 1 250 ? -54.813 1.807 65.167 1.00 90.94 250 ILE A CA 1
ATOM 1999 C C . ILE A 1 250 ? -56.107 2.583 65.418 1.00 90.94 250 ILE A C 1
ATOM 2001 O O . ILE A 1 250 ? -56.420 2.849 66.574 1.00 90.94 250 ILE A O 1
ATOM 2005 N N . ALA A 1 251 ? -56.885 2.904 64.381 1.00 92.44 251 ALA A N 1
ATOM 2006 C CA . ALA A 1 251 ? -58.151 3.619 64.535 1.00 92.44 251 ALA A CA 1
ATOM 2007 C C . ALA A 1 251 ? -59.166 2.822 65.374 1.00 92.44 251 ALA A C 1
ATOM 2009 O O . ALA A 1 251 ? -59.862 3.391 66.217 1.00 92.44 251 ALA A O 1
ATOM 2010 N N . TYR A 1 252 ? -59.221 1.500 65.186 1.00 92.75 252 TYR A N 1
ATOM 2011 C CA . TYR A 1 252 ? -60.047 0.610 65.999 1.00 92.75 252 TYR A CA 1
ATOM 2012 C C . TYR A 1 252 ? -59.599 0.608 67.468 1.00 92.75 252 TYR A C 1
ATOM 2014 O O . TYR A 1 252 ? -60.420 0.793 68.364 1.00 92.75 252 TYR A O 1
ATOM 2022 N N . LEU A 1 253 ? -58.294 0.472 67.728 1.00 90.31 253 LEU A N 1
ATOM 2023 C CA . LEU A 1 253 ? -57.733 0.518 69.081 1.00 90.31 253 LEU A CA 1
ATOM 2024 C C . LEU A 1 253 ? -57.932 1.886 69.749 1.00 90.31 253 LEU A C 1
ATOM 2026 O O . LEU A 1 253 ? -58.204 1.947 70.946 1.00 90.31 253 LEU A O 1
ATOM 2030 N N . GLU A 1 254 ? -57.816 2.984 69.002 1.00 91.12 254 GLU A N 1
ATOM 2031 C CA . GLU A 1 254 ? -58.094 4.334 69.497 1.00 91.12 254 GLU A CA 1
ATOM 2032 C C . GLU A 1 254 ? -59.562 4.486 69.917 1.00 91.12 254 GLU A C 1
ATOM 2034 O O . GLU A 1 254 ? -59.835 5.051 70.981 1.00 91.12 254 GLU A O 1
ATOM 2039 N N . GLU A 1 255 ? -60.504 3.942 69.143 1.00 91.12 255 GLU A N 1
ATOM 2040 C CA . GLU A 1 255 ? -61.923 3.934 69.512 1.00 91.12 255 GLU A CA 1
ATOM 2041 C C . GLU A 1 255 ? -62.194 3.019 70.717 1.00 91.12 255 GLU A C 1
ATOM 2043 O O . GLU A 1 255 ? -62.895 3.427 71.644 1.00 91.12 255 GLU A O 1
ATOM 2048 N N . ASP A 1 256 ? -61.573 1.841 70.796 1.00 89.75 256 ASP A N 1
ATOM 2049 C CA . ASP A 1 256 ? -61.670 0.953 71.964 1.00 89.75 256 ASP A CA 1
ATOM 2050 C C . ASP A 1 256 ? -61.123 1.619 73.239 1.00 89.75 256 ASP A C 1
ATOM 2052 O O . ASP A 1 256 ? -61.737 1.547 74.314 1.00 89.75 256 ASP A O 1
ATOM 2056 N N . ILE A 1 257 ? -59.996 2.333 73.138 1.00 86.88 257 ILE A N 1
ATOM 2057 C CA . ILE A 1 257 ? -59.445 3.147 74.230 1.00 86.88 257 ILE A CA 1
ATOM 2058 C C . ILE A 1 257 ? -60.436 4.247 74.612 1.00 86.88 257 ILE A C 1
ATOM 2060 O O . ILE A 1 257 ? -60.643 4.503 75.804 1.00 86.88 257 ILE A O 1
ATOM 2064 N N . ARG A 1 258 ? -61.088 4.886 73.636 1.00 89.31 258 ARG A N 1
ATOM 2065 C CA . ARG A 1 258 ? -62.104 5.917 73.875 1.00 89.31 258 ARG A CA 1
ATOM 2066 C C . ARG A 1 258 ? -63.321 5.360 74.609 1.00 89.31 258 ARG A C 1
ATOM 2068 O O . ARG A 1 258 ? -63.753 5.942 75.601 1.00 89.31 258 ARG A O 1
ATOM 2075 N N . GLN A 1 259 ? -63.833 4.203 74.200 1.00 87.62 259 GLN A N 1
ATOM 2076 C CA . GLN A 1 259 ? -64.949 3.540 74.878 1.00 87.62 259 GLN A CA 1
ATOM 2077 C C . GLN A 1 259 ? -64.563 3.112 76.296 1.00 87.62 259 GLN A C 1
ATOM 2079 O O . GLN A 1 259 ? -65.306 3.337 77.254 1.00 87.62 259 GLN A O 1
ATOM 2084 N N . THR A 1 260 ? -63.366 2.551 76.461 1.00 83.38 260 THR A N 1
ATOM 2085 C CA . THR A 1 260 ? -62.851 2.117 77.765 1.00 83.38 260 THR A CA 1
ATOM 2086 C C . THR A 1 260 ? -62.627 3.296 78.709 1.00 83.38 260 THR A C 1
ATOM 2088 O O . THR A 1 260 ? -62.979 3.214 79.886 1.00 83.38 260 THR A O 1
ATOM 2091 N N . THR A 1 261 ? -62.091 4.418 78.221 1.00 83.75 261 THR A N 1
ATOM 2092 C CA . THR A 1 261 ? -61.933 5.644 79.020 1.00 83.75 261 THR A CA 1
ATOM 2093 C C . THR A 1 261 ? -63.282 6.234 79.411 1.00 83.75 261 THR A C 1
ATOM 2095 O O . THR A 1 261 ? -63.467 6.577 80.577 1.00 83.75 261 THR A O 1
ATOM 2098 N N . LEU A 1 262 ? -64.260 6.244 78.505 1.00 87.00 262 LEU A N 1
ATOM 2099 C CA . LEU A 1 262 ? -65.618 6.712 78.785 1.00 87.00 262 LEU A CA 1
ATOM 2100 C C . LEU A 1 262 ? -66.335 5.816 79.814 1.00 87.00 262 LEU A C 1
ATOM 2102 O O . LEU A 1 262 ? -67.002 6.305 80.728 1.00 87.00 262 LEU A O 1
ATOM 2106 N N . ASN A 1 263 ? -66.141 4.498 79.732 1.00 84.62 263 ASN A N 1
ATOM 2107 C CA . ASN A 1 263 ? -66.625 3.543 80.731 1.00 84.62 263 ASN A CA 1
ATOM 2108 C C . ASN A 1 263 ? -65.904 3.697 82.075 1.00 84.62 263 ASN A C 1
ATOM 2110 O O . ASN A 1 263 ? -66.545 3.626 83.123 1.00 84.62 263 ASN A O 1
ATOM 2114 N N . LYS A 1 264 ? -64.596 3.971 82.066 1.00 81.50 264 LYS A N 1
ATOM 2115 C CA . LYS A 1 264 ? -63.818 4.274 83.272 1.00 81.50 264 LYS A CA 1
ATOM 2116 C C . LYS A 1 264 ? -64.290 5.568 83.932 1.00 81.50 264 LYS A C 1
ATOM 2118 O O . LYS A 1 264 ? -64.380 5.607 85.155 1.00 81.50 264 LYS A O 1
ATOM 2123 N N . GLU A 1 265 ? -64.627 6.603 83.166 1.00 81.38 265 GLU A N 1
ATOM 2124 C CA . GLU A 1 265 ? -65.221 7.836 83.695 1.00 81.38 265 GLU A CA 1
ATOM 2125 C C . GLU A 1 265 ? -66.613 7.596 84.279 1.00 81.38 265 GLU A C 1
ATOM 2127 O O . GLU A 1 265 ? -66.875 8.025 85.401 1.00 81.38 265 GLU A O 1
ATOM 2132 N N . LYS A 1 266 ? -67.483 6.840 83.593 1.00 82.19 266 LYS A N 1
ATOM 2133 C CA . LYS A 1 266 ? -68.787 6.422 84.141 1.00 82.19 266 LYS A CA 1
ATOM 2134 C C . LYS A 1 266 ? -68.628 5.640 85.446 1.00 82.19 266 LYS A C 1
ATOM 2136 O O . LYS A 1 266 ? -69.301 5.946 86.429 1.00 82.19 266 LYS A O 1
ATOM 2141 N N . ALA A 1 267 ? -67.707 4.678 85.483 1.00 76.38 267 ALA A N 1
ATOM 2142 C CA . ALA A 1 267 ? -67.399 3.908 86.681 1.00 76.38 267 ALA A CA 1
ATOM 2143 C C . ALA A 1 267 ? -66.858 4.814 87.796 1.00 76.38 267 ALA A C 1
ATOM 2145 O O . ALA A 1 267 ? -67.340 4.746 88.922 1.00 76.38 267 ALA A O 1
ATOM 2146 N N . LYS A 1 268 ? -65.932 5.730 87.494 1.00 80.81 268 LYS A N 1
ATOM 2147 C CA . LYS A 1 268 ? -65.403 6.703 88.459 1.00 80.81 268 LYS A CA 1
ATOM 2148 C C . LYS A 1 268 ? -66.506 7.604 89.016 1.00 80.81 268 LYS A C 1
ATOM 2150 O O . LYS A 1 268 ? -66.564 7.779 90.227 1.00 80.81 268 LYS A O 1
ATOM 2155 N N . ASN A 1 269 ? -67.408 8.095 88.169 1.00 79.19 269 ASN A N 1
ATOM 2156 C CA . ASN A 1 269 ? -68.558 8.895 88.590 1.00 79.19 269 ASN A CA 1
ATOM 2157 C C . ASN A 1 269 ? -69.485 8.088 89.508 1.00 79.19 269 ASN A C 1
ATOM 2159 O O . ASN A 1 269 ? -69.844 8.565 90.583 1.00 79.19 269 ASN A O 1
ATOM 2163 N N . SER A 1 270 ? -69.775 6.831 89.160 1.00 76.88 270 SER A N 1
ATOM 2164 C CA . SER A 1 270 ? -70.562 5.948 90.027 1.00 76.88 270 SER A CA 1
ATOM 2165 C C . SER A 1 270 ? -69.860 5.662 91.361 1.00 76.88 270 SER A C 1
ATOM 2167 O O . SER A 1 270 ? -70.494 5.725 92.406 1.00 76.88 270 SER A O 1
ATOM 2169 N N . ILE A 1 271 ? -68.537 5.459 91.373 1.00 76.62 271 ILE A N 1
ATOM 2170 C CA . ILE A 1 271 ? -67.749 5.292 92.603 1.00 76.62 271 ILE A CA 1
ATOM 2171 C C . ILE A 1 271 ? -67.804 6.563 93.451 1.00 76.62 271 ILE A C 1
ATOM 2173 O O . ILE A 1 271 ? -67.992 6.469 94.660 1.00 76.62 271 ILE A O 1
ATOM 2177 N N . THR A 1 272 ? -67.683 7.753 92.855 1.00 74.50 272 THR A N 1
ATOM 2178 C CA . THR A 1 272 ? -67.823 9.012 93.604 1.00 74.50 272 THR A CA 1
ATOM 2179 C C . THR A 1 272 ? -69.233 9.195 94.154 1.00 74.50 272 THR A C 1
ATOM 2181 O O . THR A 1 272 ? -69.397 9.688 95.266 1.00 74.50 272 THR A O 1
ATOM 2184 N N . GLU A 1 273 ? -70.254 8.749 93.426 1.00 79.25 273 GLU A N 1
ATOM 2185 C CA . GLU A 1 273 ? -71.644 8.817 93.861 1.00 79.25 273 GLU A CA 1
ATOM 2186 C C . GLU A 1 273 ? -71.917 7.850 95.019 1.00 79.25 273 GLU A C 1
ATOM 2188 O O . GLU A 1 273 ? -72.434 8.273 96.055 1.00 79.25 273 GLU A O 1
ATOM 2193 N N . TYR A 1 274 ? -71.469 6.596 94.916 1.00 76.75 274 TYR A N 1
ATOM 2194 C CA . TYR A 1 274 ? -71.519 5.628 96.013 1.00 76.75 274 TYR A CA 1
ATOM 2195 C C . TYR A 1 274 ? -70.676 6.075 97.211 1.00 76.75 274 TYR A C 1
ATOM 2197 O O . TYR A 1 274 ? -71.123 5.954 98.347 1.00 76.75 274 TYR A O 1
ATOM 2205 N N . SER A 1 275 ? -69.501 6.669 96.991 1.00 72.62 275 SER A N 1
ATOM 2206 C CA . SER A 1 275 ? -68.678 7.247 98.059 1.00 72.62 275 SER A CA 1
ATOM 2207 C C . SER A 1 275 ? -69.409 8.391 98.768 1.00 72.62 275 SER A C 1
ATOM 2209 O O . SER A 1 275 ? -69.433 8.442 99.996 1.00 72.62 275 SER A O 1
ATOM 2211 N N . ASN A 1 276 ? -70.077 9.277 98.026 1.00 76.62 276 ASN A N 1
ATOM 2212 C CA . ASN A 1 276 ? -70.900 10.341 98.603 1.00 76.62 276 ASN A CA 1
ATOM 2213 C C . ASN A 1 276 ? -72.109 9.781 99.370 1.00 76.62 276 ASN A C 1
ATOM 2215 O O . ASN A 1 276 ? -72.471 10.310 100.422 1.00 76.62 276 ASN A O 1
ATOM 2219 N N . GLN A 1 277 ? -72.724 8.696 98.889 1.00 76.81 277 GLN A N 1
ATOM 2220 C CA . GLN A 1 277 ? -73.782 7.989 99.615 1.00 76.81 277 GLN A CA 1
ATOM 2221 C C . GLN A 1 277 ? -73.257 7.343 100.903 1.00 76.81 277 GLN A C 1
ATOM 2223 O O . GLN A 1 277 ? -73.907 7.469 101.938 1.00 76.81 277 GLN A O 1
ATOM 2228 N N . ILE A 1 278 ? -72.069 6.732 100.882 1.00 75.44 278 ILE A N 1
ATOM 2229 C CA . ILE A 1 278 ? -71.409 6.179 102.073 1.00 75.44 278 ILE A CA 1
ATOM 2230 C C . ILE A 1 278 ? -71.121 7.287 103.087 1.00 75.44 278 ILE A C 1
ATOM 2232 O O . ILE A 1 278 ? -71.442 7.126 104.260 1.00 75.44 278 ILE A O 1
ATOM 2236 N N . VAL A 1 279 ? -70.598 8.439 102.657 1.00 75.31 279 VAL A N 1
ATOM 2237 C CA . VAL A 1 279 ? -70.381 9.598 103.541 1.00 75.31 279 VAL A CA 1
ATOM 2238 C C . VAL A 1 279 ? -71.707 10.095 104.134 1.00 75.31 279 VAL A C 1
ATOM 2240 O O . VAL A 1 279 ? -71.776 10.369 105.333 1.00 75.31 279 VAL A O 1
ATOM 2243 N N . ARG A 1 280 ? -72.792 10.150 103.348 1.00 75.06 280 ARG A N 1
ATOM 2244 C CA . ARG A 1 280 ? -74.144 10.498 103.836 1.00 75.06 280 ARG A CA 1
ATOM 2245 C C . ARG A 1 280 ? -74.718 9.479 104.827 1.00 75.06 280 ARG A C 1
ATOM 2247 O O . ARG A 1 280 ? -75.387 9.863 105.784 1.00 75.06 280 ARG A O 1
ATOM 2254 N N . ILE A 1 281 ? -74.493 8.186 104.607 1.00 74.81 281 ILE A N 1
ATOM 2255 C CA . ILE A 1 281 ? -74.941 7.124 105.519 1.00 74.81 281 ILE A CA 1
ATOM 2256 C C . ILE A 1 281 ? -74.107 7.144 106.802 1.00 74.81 281 ILE A C 1
ATOM 2258 O O . ILE A 1 281 ? -74.676 7.058 107.886 1.00 74.81 281 ILE A O 1
ATOM 2262 N N . ASN A 1 282 ? -72.790 7.334 106.705 1.00 74.44 282 ASN A N 1
ATOM 2263 C CA . ASN A 1 282 ? -71.907 7.446 107.865 1.00 74.44 282 ASN A CA 1
ATOM 2264 C C . ASN A 1 282 ? -72.246 8.668 108.719 1.00 74.44 282 ASN A C 1
ATOM 226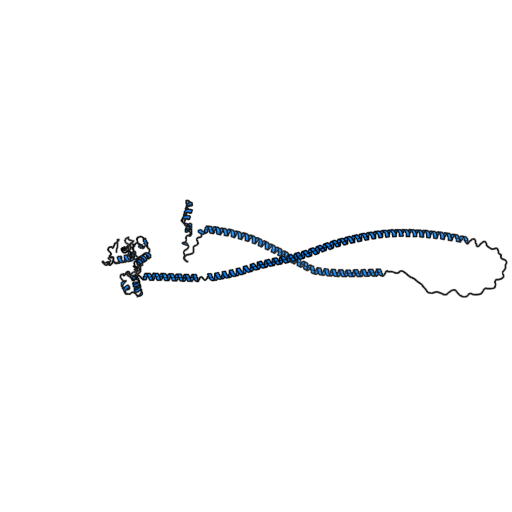6 O O . ASN A 1 282 ? -72.401 8.523 109.926 1.00 74.44 282 ASN A O 1
ATOM 2270 N N . THR A 1 283 ? -72.462 9.837 108.113 1.00 71.31 283 THR A N 1
ATOM 2271 C CA . THR A 1 283 ? -72.920 11.034 108.843 1.00 71.31 283 THR A CA 1
ATOM 2272 C C . THR A 1 283 ? -74.285 10.822 109.506 1.00 71.31 283 THR A C 1
ATOM 2274 O O . THR A 1 283 ? -74.463 11.203 110.660 1.00 71.31 283 THR A O 1
ATOM 2277 N N . LYS A 1 284 ? -75.235 10.131 108.854 1.00 74.50 284 LYS A N 1
ATOM 2278 C CA . LYS A 1 284 ? -76.493 9.703 109.503 1.00 74.50 284 LYS A CA 1
ATOM 2279 C C . LYS A 1 284 ? -76.265 8.740 110.673 1.00 74.50 284 LYS A C 1
ATOM 2281 O O . LYS A 1 284 ? -76.925 8.863 111.702 1.00 74.50 284 LYS A O 1
ATOM 2286 N N . CYS A 1 285 ? -75.353 7.782 110.533 1.00 69.44 285 CYS A N 1
ATOM 2287 C CA . CYS A 1 285 ? -74.999 6.842 111.596 1.00 69.44 285 CYS A CA 1
ATOM 2288 C C . CYS A 1 285 ? -74.322 7.538 112.784 1.00 69.44 285 CYS A C 1
ATOM 2290 O O . CYS A 1 285 ? -74.608 7.184 113.926 1.00 69.44 285 CYS A O 1
ATOM 2292 N N . GLU A 1 286 ? -73.460 8.527 112.542 1.00 70.31 286 GLU A N 1
ATOM 2293 C CA . GLU A 1 286 ? -72.858 9.339 113.603 1.00 70.31 286 GLU A CA 1
ATOM 2294 C C . GLU A 1 286 ? -73.899 10.189 114.331 1.00 70.31 286 GLU A C 1
ATOM 2296 O O . GLU A 1 286 ? -73.939 10.146 115.557 1.00 70.31 286 GLU A O 1
ATOM 2301 N N . LEU A 1 287 ? -74.804 10.854 113.604 1.00 70.50 287 LEU A N 1
ATOM 2302 C CA . LEU A 1 287 ? -75.920 11.603 114.197 1.00 70.50 287 LEU A CA 1
ATOM 2303 C C . LEU A 1 287 ? -76.838 10.706 115.047 1.00 70.50 287 LEU A C 1
ATOM 2305 O O . LEU A 1 287 ? -77.258 11.085 116.137 1.00 70.50 287 LEU A O 1
ATOM 2309 N N . ASN A 1 288 ? -77.109 9.478 114.600 1.00 68.00 288 ASN A N 1
ATOM 2310 C CA . ASN A 1 288 ? -77.875 8.520 115.400 1.00 68.00 288 ASN A CA 1
ATOM 2311 C C . ASN A 1 288 ? -77.093 8.027 116.628 1.00 68.00 288 ASN A C 1
ATOM 2313 O O . ASN A 1 288 ? -77.681 7.833 117.692 1.00 68.00 288 ASN A O 1
ATOM 2317 N N . LYS A 1 289 ? -75.770 7.835 116.522 1.00 71.69 289 LYS A N 1
ATOM 2318 C CA . LYS A 1 289 ? -74.925 7.492 117.677 1.00 71.69 289 LYS A CA 1
ATOM 2319 C C . LYS A 1 289 ? -74.923 8.609 118.718 1.00 71.69 289 LYS A C 1
ATOM 2321 O O . LYS A 1 289 ? -75.044 8.301 119.903 1.00 71.69 289 LYS A O 1
ATOM 2326 N N . THR A 1 290 ? -74.833 9.875 118.305 1.00 68.88 290 THR A N 1
ATOM 2327 C CA . THR A 1 290 ? -74.874 11.012 119.235 1.00 68.88 290 THR A CA 1
ATOM 2328 C C . THR A 1 290 ? -76.241 11.132 119.914 1.00 68.88 290 THR A C 1
ATOM 2330 O O . THR A 1 290 ? -76.285 11.243 121.141 1.00 68.88 290 THR A O 1
ATOM 2333 N N . SER A 1 291 ? -77.351 10.951 119.188 1.00 67.56 291 SER A N 1
ATOM 2334 C CA . SER A 1 291 ? -78.689 10.891 119.805 1.00 67.56 291 SER A CA 1
ATOM 2335 C C . SER A 1 291 ? -78.847 9.729 120.800 1.00 67.56 291 SER A C 1
ATOM 2337 O O . SER A 1 291 ? -79.421 9.907 121.871 1.00 67.56 291 SER A O 1
ATOM 2339 N N . ILE A 1 292 ? -78.275 8.548 120.525 1.00 67.69 292 ILE A N 1
ATOM 2340 C CA . ILE A 1 292 ? -78.290 7.416 121.475 1.00 67.69 292 ILE A CA 1
ATOM 2341 C C . ILE A 1 292 ? -77.466 7.723 122.739 1.00 67.69 292 ILE A C 1
ATOM 2343 O O . ILE A 1 292 ? -77.814 7.269 123.833 1.00 67.69 292 ILE A O 1
ATOM 2347 N N . THR A 1 293 ? -76.375 8.488 122.626 1.00 68.94 293 THR A N 1
ATOM 2348 C CA . THR A 1 293 ? -75.588 8.905 123.799 1.00 68.94 293 THR A CA 1
ATOM 2349 C C . THR A 1 293 ? -76.288 9.962 124.655 1.00 68.94 293 THR A C 1
ATOM 2351 O O . THR A 1 293 ? -76.136 9.928 125.877 1.00 68.94 293 THR A O 1
ATOM 2354 N N . GLU A 1 294 ? -77.092 10.848 124.061 1.00 64.56 294 GLU A N 1
ATOM 2355 C CA . GLU A 1 294 ? -77.921 11.811 124.805 1.00 64.56 294 GLU A CA 1
ATOM 2356 C C . GLU A 1 294 ? -79.068 11.121 125.559 1.00 64.56 294 GLU A C 1
ATOM 2358 O O . GLU A 1 294 ? -79.256 11.371 126.751 1.00 64.56 294 GLU A O 1
ATOM 2363 N N . GLU A 1 295 ? -79.748 10.155 124.934 1.00 61.38 295 GLU A N 1
ATOM 2364 C CA . GLU A 1 295 ? -80.795 9.350 125.586 1.00 61.38 295 GLU A CA 1
ATOM 2365 C C . GLU A 1 295 ? -80.257 8.510 126.761 1.00 61.38 295 GLU A C 1
ATOM 2367 O O . GLU A 1 295 ? -80.922 8.339 127.785 1.00 61.38 295 GLU A O 1
ATOM 2372 N N . ARG A 1 296 ? -79.009 8.024 126.676 1.00 61.12 296 ARG A N 1
ATOM 2373 C CA . ARG A 1 296 ? -78.357 7.321 127.797 1.00 61.12 296 ARG A CA 1
ATOM 2374 C C . ARG A 1 296 ? -78.038 8.249 128.973 1.00 61.12 296 ARG A C 1
ATOM 2376 O O . ARG A 1 296 ? -78.233 7.837 130.114 1.00 61.12 296 ARG A O 1
ATOM 2383 N N . LYS A 1 297 ? -77.632 9.500 128.724 1.00 62.00 297 LYS A N 1
ATOM 2384 C CA . LYS A 1 297 ? -77.393 10.495 129.788 1.00 62.00 297 LYS A CA 1
ATOM 2385 C C . LYS A 1 297 ? -78.678 10.908 130.519 1.00 62.00 297 LYS A C 1
ATOM 2387 O O . LYS A 1 297 ? -78.631 11.124 131.726 1.00 62.00 297 LYS A O 1
ATOM 2392 N N . ASN A 1 298 ? -79.821 10.938 129.832 1.00 59.09 298 ASN A N 1
ATOM 2393 C CA . ASN A 1 298 ? -81.127 11.204 130.453 1.00 59.09 298 ASN A CA 1
ATOM 2394 C C . ASN A 1 298 ? -81.667 10.032 131.296 1.00 59.09 298 ASN A C 1
ATOM 2396 O O . ASN A 1 298 ? -82.524 10.229 132.158 1.00 59.09 298 ASN A O 1
ATOM 2400 N N . LYS A 1 299 ? -81.163 8.808 131.091 1.00 56.78 299 LYS A N 1
ATOM 2401 C CA . LYS A 1 299 ? -81.561 7.627 131.872 1.00 56.78 299 LYS A CA 1
ATOM 2402 C C . LYS A 1 299 ? -80.837 7.531 133.221 1.00 56.78 299 LYS A C 1
ATOM 2404 O O . LYS A 1 299 ? -81.454 7.131 134.209 1.00 56.78 299 LYS A O 1
ATOM 2409 N N . ASP A 1 300 ? -79.568 7.933 133.283 1.00 57.59 300 ASP A N 1
ATOM 2410 C CA . ASP A 1 300 ? -78.761 7.869 134.512 1.00 57.59 300 ASP A CA 1
ATOM 2411 C C . ASP A 1 300 ? -79.139 8.955 135.537 1.00 57.59 300 ASP A C 1
ATOM 2413 O O . ASP A 1 300 ? -79.059 8.723 136.744 1.00 57.59 300 ASP A O 1
ATOM 2417 N N . THR A 1 301 ? -79.667 10.099 135.095 1.00 58.31 301 THR A N 1
ATOM 2418 C CA . THR A 1 301 ? -80.185 11.156 135.985 1.00 58.31 301 THR A CA 1
ATOM 2419 C C . THR A 1 301 ? -81.528 10.804 136.641 1.00 58.31 301 THR A C 1
ATOM 2421 O O . THR A 1 301 ? -81.861 11.358 137.688 1.00 58.31 301 THR A O 1
ATOM 2424 N N . LEU A 1 302 ? -82.282 9.830 136.111 1.00 53.47 302 LEU A N 1
ATOM 2425 C CA . LEU A 1 302 ? -83.574 9.397 136.670 1.00 53.47 302 LEU A CA 1
ATOM 2426 C C . LEU A 1 302 ? -83.456 8.310 137.762 1.00 53.47 302 LEU A C 1
ATOM 2428 O O . LEU A 1 302 ? -84.400 8.086 138.525 1.00 53.47 302 LEU A O 1
ATOM 2432 N N . LEU A 1 303 ? -82.313 7.620 137.857 1.00 56.56 303 LEU A N 1
ATOM 2433 C CA . LEU A 1 303 ? -82.090 6.514 138.802 1.00 56.56 303 LEU A CA 1
ATOM 2434 C C . LEU A 1 303 ? -81.598 6.974 140.185 1.00 56.56 303 LEU A C 1
ATOM 2436 O O . LEU A 1 303 ? -81.837 6.266 141.166 1.00 56.56 303 LEU A O 1
ATOM 2440 N N . SER A 1 304 ? -81.005 8.169 140.311 1.00 52.12 304 SER A N 1
ATOM 2441 C CA . SER A 1 304 ? -80.530 8.678 141.610 1.00 52.12 304 SER A CA 1
ATOM 2442 C C . SER A 1 304 ? -81.658 9.197 142.518 1.00 52.12 304 SER A C 1
ATOM 2444 O O . SER A 1 304 ? -81.530 9.164 143.737 1.00 52.12 304 SER A O 1
ATOM 2446 N N . VAL A 1 305 ? -82.818 9.564 141.958 1.00 55.81 305 VAL A N 1
ATOM 2447 C CA . VAL A 1 305 ? -83.970 10.110 142.711 1.00 55.81 305 VAL A CA 1
ATOM 2448 C C . VAL A 1 305 ? -84.844 9.006 143.350 1.00 55.81 305 VAL A C 1
ATOM 2450 O O . VAL A 1 305 ? -85.691 9.274 144.202 1.00 55.81 305 VAL A O 1
ATOM 2453 N N . LYS A 1 306 ? -84.626 7.725 143.009 1.00 50.19 306 LYS A N 1
ATOM 2454 C CA . LYS A 1 306 ? -85.453 6.590 143.477 1.00 50.19 306 LYS A CA 1
ATOM 2455 C C . LYS A 1 306 ? -84.920 5.887 144.741 1.00 50.19 306 LYS A C 1
ATOM 2457 O O . LYS A 1 306 ? -85.664 5.132 145.368 1.00 50.19 306 LYS A O 1
ATOM 2462 N N . ALA A 1 307 ? -83.669 6.134 145.140 1.00 49.62 307 ALA A N 1
ATOM 2463 C CA . ALA A 1 307 ? -83.032 5.475 146.290 1.00 49.62 307 ALA A CA 1
ATOM 2464 C C . ALA A 1 307 ? -83.254 6.204 147.636 1.00 49.62 307 ALA A C 1
ATOM 2466 O O . ALA A 1 307 ? -83.224 5.567 148.689 1.00 49.62 307 ALA A O 1
ATOM 2467 N N . GLU A 1 308 ? -83.565 7.504 147.619 1.00 48.16 308 GLU A N 1
ATOM 2468 C CA . GLU A 1 308 ? -83.691 8.336 148.830 1.00 48.16 308 GLU A CA 1
ATOM 2469 C C . GLU A 1 308 ? -85.062 8.263 149.535 1.00 48.16 308 GLU A C 1
ATOM 2471 O O . GLU A 1 308 ? -85.163 8.574 150.718 1.00 48.16 308 GLU A O 1
ATOM 2476 N N . LYS A 1 309 ? -86.128 7.781 148.875 1.00 47.59 309 LYS A N 1
ATOM 2477 C CA . LYS A 1 309 ? -87.498 7.756 149.443 1.00 47.59 309 LYS A CA 1
ATOM 2478 C C . LYS A 1 309 ? -88.018 6.387 149.916 1.00 47.59 309 LYS A C 1
ATOM 2480 O O . LYS A 1 309 ? -89.174 6.293 150.315 1.00 47.59 309 LYS A O 1
ATOM 2485 N N . ARG A 1 310 ? -87.190 5.328 149.933 1.00 49.22 310 ARG A N 1
ATOM 2486 C CA . ARG A 1 310 ? -87.617 3.955 150.315 1.00 49.22 310 ARG A CA 1
ATOM 2487 C C . ARG A 1 310 ? -87.108 3.454 151.678 1.00 49.22 310 ARG A C 1
ATOM 2489 O O . ARG A 1 310 ? -87.544 2.398 152.119 1.00 49.22 310 ARG A O 1
ATOM 2496 N N . ARG A 1 311 ? -86.215 4.189 152.358 1.00 48.91 311 ARG A N 1
ATOM 2497 C CA . ARG A 1 311 ? -85.562 3.743 153.613 1.00 48.91 311 ARG A CA 1
ATOM 2498 C C . ARG A 1 311 ? -86.139 4.350 154.905 1.00 48.91 311 ARG A C 1
ATOM 2500 O O . ARG A 1 311 ? -85.862 3.821 155.972 1.00 48.91 311 ARG A O 1
ATOM 2507 N N . ASN A 1 312 ? -86.980 5.389 154.812 1.00 46.12 312 ASN A N 1
ATOM 2508 C CA . ASN A 1 312 ? -87.407 6.207 155.963 1.00 46.12 312 ASN A CA 1
ATOM 2509 C C . ASN A 1 312 ? -88.895 6.109 156.374 1.00 46.12 312 ASN A C 1
ATOM 2511 O O . ASN A 1 312 ? -89.326 6.920 157.187 1.00 46.12 312 ASN A O 1
ATOM 2515 N N . TYR A 1 313 ? -89.699 5.152 155.880 1.00 39.12 313 TYR A N 1
ATOM 2516 C CA . TYR A 1 313 ? -91.133 5.109 156.253 1.00 39.12 313 TYR A CA 1
ATOM 2517 C C . TYR A 1 313 ? -91.743 3.731 156.580 1.00 39.12 313 TYR A C 1
ATOM 2519 O O . TYR A 1 313 ? -92.917 3.667 156.923 1.00 39.12 313 TYR A O 1
ATOM 2527 N N . GLU A 1 314 ? -90.985 2.624 156.578 1.00 46.50 314 GLU A N 1
ATOM 2528 C CA . GLU A 1 314 ? -91.538 1.306 156.952 1.00 46.50 314 GLU A CA 1
ATOM 2529 C C . GLU A 1 314 ? -90.766 0.578 158.059 1.00 46.50 314 GLU A C 1
ATOM 2531 O O . GLU A 1 314 ? -90.201 -0.491 157.860 1.00 46.50 314 GLU A O 1
ATOM 2536 N N . LYS A 1 315 ? -90.951 1.103 159.276 1.00 43.88 315 LYS A N 1
ATOM 2537 C CA . LYS A 1 315 ? -91.231 0.301 160.489 1.00 43.88 315 LYS A CA 1
ATOM 2538 C C . LYS A 1 315 ? -90.134 0.239 161.550 1.00 43.88 315 LYS A C 1
ATOM 2540 O O . LYS A 1 315 ? -89.840 -0.805 162.122 1.00 43.88 315 LYS A O 1
ATOM 2545 N N . LEU A 1 316 ? -89.817 1.436 162.032 1.00 43.00 316 LEU A N 1
ATOM 2546 C CA . LEU A 1 316 ? -89.789 1.769 163.465 1.00 43.00 316 LEU A CA 1
ATOM 2547 C C . LEU A 1 316 ? -91.174 1.566 164.151 1.00 43.00 316 LEU A C 1
ATOM 2549 O O . LEU A 1 316 ? -91.612 2.394 164.939 1.00 43.00 316 LEU A O 1
ATOM 2553 N N . GLN A 1 317 ? -91.928 0.500 163.849 1.00 38.16 317 GLN A N 1
ATOM 2554 C CA . GLN A 1 317 ? -93.241 0.298 164.485 1.00 38.16 317 GLN A CA 1
ATOM 2555 C C . GLN A 1 317 ? -93.682 -1.162 164.625 1.00 38.16 317 GLN A C 1
ATOM 2557 O O . GLN A 1 317 ? -94.868 -1.444 164.734 1.00 38.16 317 GLN A O 1
ATOM 2562 N N . VAL A 1 318 ? -92.726 -2.088 164.702 1.00 42.62 318 VAL A N 1
ATOM 2563 C CA . VAL A 1 318 ? -92.883 -3.311 165.506 1.00 42.62 318 VAL A CA 1
ATOM 2564 C C . VAL A 1 318 ? -91.559 -3.505 166.258 1.00 42.62 318 VAL A C 1
ATOM 2566 O O . VAL A 1 318 ? -90.662 -4.202 165.814 1.00 42.62 318 VAL A O 1
ATOM 2569 N N . LYS A 1 319 ? -91.276 -2.651 167.244 1.00 43.28 319 LYS A N 1
ATOM 2570 C CA . LYS A 1 319 ? -91.541 -2.985 168.654 1.00 43.28 319 LYS A CA 1
ATOM 2571 C C . LYS A 1 319 ? -90.767 -4.247 169.065 1.00 43.28 319 LYS A C 1
ATOM 2573 O O . LYS A 1 319 ? -91.246 -5.358 168.898 1.00 43.28 319 LYS A O 1
ATOM 2578 N N . PHE A 1 320 ? -89.513 -4.124 169.478 1.00 48.53 320 PHE A N 1
ATOM 2579 C CA . PHE A 1 320 ? -89.097 -3.698 170.824 1.00 48.53 320 PHE A CA 1
ATOM 2580 C C . PHE A 1 320 ? -89.391 -4.692 171.958 1.00 48.53 320 PHE A C 1
ATOM 2582 O O . PHE A 1 320 ? -88.643 -4.658 172.920 1.00 48.53 320 PHE A O 1
ATOM 2589 N N . ASP A 1 321 ? -90.340 -5.630 171.872 1.00 40.34 321 ASP A N 1
ATOM 2590 C CA . ASP A 1 321 ? -90.786 -6.253 173.135 1.00 40.34 321 ASP A CA 1
ATOM 2591 C C . ASP A 1 321 ? -90.593 -7.740 173.340 1.00 40.34 321 ASP A C 1
ATOM 2593 O O . ASP A 1 321 ? -90.825 -8.193 174.460 1.00 40.34 321 ASP A O 1
ATOM 2597 N N . GLN A 1 322 ? -90.144 -8.534 172.367 1.00 36.31 322 GLN A N 1
ATOM 2598 C CA . GLN A 1 322 ? -90.090 -9.976 172.626 1.00 36.31 322 GLN A CA 1
ATOM 2599 C C . GLN A 1 322 ? -88.726 -10.617 172.372 1.00 36.31 322 GLN A C 1
ATOM 2601 O O . GLN A 1 322 ? -88.549 -11.461 171.508 1.00 36.31 322 GLN A O 1
ATOM 2606 N N . ILE A 1 323 ? -87.817 -10.273 173.300 1.00 37.72 323 ILE A N 1
ATOM 2607 C CA . ILE A 1 323 ? -87.040 -11.259 174.078 1.00 37.72 323 ILE A CA 1
ATOM 2608 C C . ILE A 1 323 ? -85.788 -11.800 173.350 1.00 37.72 323 ILE A C 1
ATOM 2610 O O . ILE A 1 323 ? -85.838 -12.717 172.544 1.00 37.72 323 ILE A O 1
ATOM 2614 N N . LYS A 1 324 ? -84.581 -11.279 173.601 1.00 44.53 324 LYS A N 1
ATOM 2615 C CA . LYS A 1 324 ? -83.794 -11.426 174.847 1.00 44.53 324 LYS A CA 1
ATOM 2616 C C . LYS A 1 324 ? -83.528 -12.875 175.308 1.00 44.53 324 LYS A C 1
ATOM 2618 O O . LYS A 1 324 ? -83.267 -13.047 176.493 1.00 44.53 324 LYS A O 1
ATOM 2623 N N . LYS A 1 325 ? -83.559 -13.918 174.460 1.00 34.22 325 LYS A N 1
ATOM 2624 C CA . LYS A 1 325 ? -83.184 -15.265 174.966 1.00 34.22 325 LYS A CA 1
ATOM 2625 C C . LYS A 1 325 ? -82.344 -16.226 174.128 1.00 34.22 325 LYS A C 1
ATOM 2627 O O . LYS A 1 325 ? -81.979 -17.251 174.685 1.00 34.22 325 LYS A O 1
ATOM 2632 N N . THR A 1 326 ? -81.946 -15.943 172.893 1.00 33.84 326 THR A N 1
ATOM 2633 C CA . THR A 1 326 ? -81.144 -16.932 172.135 1.00 33.84 326 THR A CA 1
ATOM 2634 C C . THR A 1 326 ? -79.888 -16.326 171.531 1.00 33.84 326 THR A C 1
ATOM 2636 O O . THR A 1 326 ? -79.750 -16.211 170.319 1.00 33.84 326 THR A O 1
ATOM 2639 N N . HIS A 1 327 ? -78.984 -15.930 172.428 1.00 43.25 327 HIS A N 1
ATOM 2640 C CA . HIS A 1 327 ? -77.594 -15.580 172.153 1.00 43.25 327 HIS A CA 1
ATOM 2641 C C . HIS A 1 327 ? -76.725 -16.808 171.819 1.00 43.25 327 HIS A C 1
ATOM 2643 O O . HIS A 1 327 ? -75.768 -16.657 171.080 1.00 43.25 327 HIS A O 1
ATOM 2649 N N . ASP A 1 328 ? -76.983 -18.025 172.299 1.00 31.42 328 ASP A N 1
ATOM 2650 C CA . ASP A 1 328 ? -75.812 -18.862 172.632 1.00 31.42 328 ASP A CA 1
ATOM 2651 C C . ASP A 1 328 ? -75.487 -20.118 171.824 1.00 31.42 328 ASP A C 1
ATOM 2653 O O . ASP A 1 328 ? -74.537 -20.800 172.192 1.00 31.42 328 ASP A O 1
ATOM 2657 N N . GLU A 1 329 ? -76.164 -20.458 170.725 1.00 30.55 329 GLU A N 1
ATOM 2658 C CA . GLU A 1 329 ? -76.058 -21.862 170.285 1.00 30.55 329 GLU A CA 1
ATOM 2659 C C . GLU A 1 329 ? -75.320 -22.236 169.006 1.00 30.55 329 GLU A C 1
ATOM 2661 O O . GLU A 1 329 ? -75.189 -23.439 168.802 1.00 30.55 329 GLU A O 1
ATOM 2666 N N . LYS A 1 330 ? -74.753 -21.347 168.176 1.00 37.50 330 LYS A N 1
ATOM 2667 C CA . LYS A 1 330 ? -73.889 -21.846 167.072 1.00 37.50 330 LYS A CA 1
ATOM 2668 C C . LYS A 1 330 ? -72.942 -20.821 166.448 1.00 37.50 330 LYS A C 1
ATOM 2670 O O . LYS A 1 330 ? -73.014 -20.500 165.263 1.00 37.50 330 LYS A O 1
ATOM 2675 N N . SER A 1 331 ? -71.980 -20.380 167.253 1.00 30.70 331 SER A N 1
ATOM 2676 C CA . SER A 1 331 ? -70.621 -20.161 166.752 1.00 30.70 331 SER A CA 1
ATOM 2677 C C . SER A 1 331 ? -70.034 -21.483 166.218 1.00 30.70 331 SER A C 1
ATOM 2679 O O . SER A 1 331 ? -70.623 -22.551 166.387 1.00 30.70 331 SER A O 1
ATOM 2681 N N . GLU A 1 332 ? -68.834 -21.421 165.635 1.00 29.94 332 GLU A N 1
ATOM 2682 C CA . GLU A 1 332 ? -67.957 -22.595 165.510 1.00 29.94 332 GLU A CA 1
ATOM 2683 C C . GLU A 1 332 ? -68.465 -23.695 164.562 1.00 29.94 332 GLU A C 1
ATOM 2685 O O . GLU A 1 332 ? -68.896 -24.774 164.965 1.00 29.94 332 GLU A O 1
ATOM 2690 N N . LYS A 1 333 ? -68.321 -23.448 163.258 1.00 32.12 333 LYS A N 1
ATOM 2691 C CA . LYS A 1 333 ? -67.563 -24.363 162.388 1.00 32.12 333 LYS A CA 1
ATOM 2692 C C . LYS A 1 333 ? -67.281 -23.692 161.043 1.00 32.12 333 LYS A C 1
ATOM 2694 O O . LYS A 1 333 ? -68.096 -23.715 160.135 1.00 32.12 333 LYS A O 1
ATOM 2699 N N . VAL A 1 334 ? -66.108 -23.063 160.952 1.00 34.91 334 VAL A N 1
ATOM 2700 C CA . VAL A 1 334 ? -65.003 -23.528 160.085 1.00 34.91 334 VAL A CA 1
ATOM 2701 C C . VAL A 1 334 ? -64.948 -22.637 158.837 1.00 34.91 334 VAL A C 1
ATOM 2703 O O . VAL A 1 334 ? -65.759 -22.779 157.940 1.00 34.91 334 VAL A O 1
ATOM 2706 N N . ARG A 1 335 ? -64.058 -21.643 158.728 1.00 31.73 335 ARG A N 1
ATOM 2707 C CA . ARG A 1 335 ? -62.649 -21.589 159.172 1.00 31.73 335 ARG A CA 1
ATOM 2708 C C . ARG A 1 335 ? -61.822 -22.776 158.679 1.00 31.73 335 ARG A C 1
ATOM 2710 O O . ARG A 1 335 ? -61.070 -23.342 159.468 1.00 31.73 335 ARG A O 1
ATOM 2717 N N . LYS A 1 336 ? -61.954 -23.150 157.404 1.00 28.61 336 LYS A N 1
ATOM 2718 C CA . LYS A 1 336 ? -60.899 -23.858 156.665 1.00 28.61 336 LYS A CA 1
ATOM 2719 C C . LYS A 1 336 ? -60.936 -23.494 155.183 1.00 28.61 336 LYS A C 1
ATOM 2721 O O . LYS A 1 336 ? -61.983 -23.611 154.560 1.00 28.61 336 LYS A O 1
ATOM 2726 N N . ALA A 1 337 ? -59.743 -23.178 154.694 1.00 28.52 337 ALA A N 1
ATOM 2727 C CA . ALA A 1 337 ? -59.313 -23.163 153.303 1.00 28.52 337 ALA A CA 1
ATOM 2728 C C . ALA A 1 337 ? -59.794 -21.946 152.491 1.00 28.52 337 ALA A C 1
ATOM 2730 O O . ALA A 1 337 ? -60.839 -21.983 151.855 1.00 28.52 337 ALA A O 1
ATOM 2731 N N . GLU A 1 338 ? -59.192 -20.774 152.690 1.00 27.77 338 GLU A N 1
ATOM 2732 C CA . GLU A 1 338 ? -57.889 -20.353 152.126 1.00 27.77 338 GLU A CA 1
ATOM 2733 C C . GLU A 1 338 ? -58.026 -19.776 150.716 1.00 27.77 338 GLU A C 1
ATOM 2735 O O . GLU A 1 338 ? -58.200 -20.471 149.718 1.00 27.77 338 GLU A O 1
ATOM 2740 N N . GLU A 1 339 ? -57.895 -18.451 150.687 1.00 30.83 339 GLU A N 1
ATOM 2741 C CA . GLU A 1 339 ? -57.187 -17.740 149.636 1.00 30.83 339 GLU A CA 1
ATOM 2742 C C . GLU A 1 339 ? -55.817 -18.378 149.360 1.00 30.83 339 GLU A C 1
ATOM 2744 O O . GLU A 1 339 ? -55.152 -18.856 150.275 1.00 30.83 339 GLU A O 1
ATOM 2749 N N . LEU A 1 340 ? -55.378 -18.212 148.110 1.00 28.19 340 LEU A N 1
ATOM 2750 C CA . LEU A 1 340 ? -54.013 -18.375 147.601 1.00 28.19 340 LEU A CA 1
ATOM 2751 C C . LEU A 1 340 ? -53.581 -19.802 147.258 1.00 28.19 340 LEU A C 1
ATOM 2753 O O . LEU A 1 340 ? -53.101 -20.555 148.092 1.00 28.19 340 LEU A O 1
ATOM 2757 N N . LEU A 1 341 ? -53.566 -20.082 145.957 1.00 24.22 341 LEU A N 1
ATOM 2758 C CA . LEU A 1 341 ? -52.316 -20.240 145.201 1.00 24.22 341 LEU A CA 1
ATOM 2759 C C . LEU A 1 341 ? -52.691 -20.262 143.711 1.00 24.22 341 LEU A C 1
ATOM 2761 O O . LEU A 1 341 ? -53.491 -21.069 143.263 1.00 24.22 341 LEU A O 1
ATOM 2765 N N . GLN A 1 342 ? -52.349 -19.207 142.981 1.00 27.12 342 GLN A N 1
ATOM 2766 C CA . GLN A 1 342 ? -51.042 -19.023 142.347 1.00 27.12 342 GLN A CA 1
ATOM 2767 C C . GLN A 1 342 ? -51.079 -19.582 140.926 1.00 27.12 342 GLN A C 1
ATOM 2769 O O . GLN A 1 342 ? -51.051 -20.781 140.707 1.00 27.12 342 GLN A O 1
ATOM 2774 N N . THR A 1 343 ? -51.178 -18.617 140.012 1.00 27.50 343 THR A N 1
ATOM 2775 C CA . THR A 1 343 ? -50.382 -18.458 138.794 1.00 27.50 343 THR A CA 1
ATOM 2776 C C . THR A 1 343 ? -50.206 -19.639 137.843 1.00 27.50 343 THR A C 1
ATOM 2778 O O . THR A 1 343 ? -49.907 -20.762 138.213 1.00 27.50 343 THR A O 1
ATOM 2781 N N . LEU A 1 344 ? -50.155 -19.232 136.574 1.00 22.55 344 LEU A N 1
ATOM 2782 C CA . LEU A 1 344 ? -49.522 -19.904 135.446 1.00 22.55 344 LEU A CA 1
ATOM 2783 C C . LEU A 1 344 ? -50.362 -20.971 134.741 1.00 22.55 344 LEU A C 1
ATOM 2785 O O . LEU A 1 344 ? -50.376 -22.143 135.088 1.00 22.55 344 LEU A O 1
ATOM 2789 N N . SER A 1 345 ? -50.809 -20.544 133.562 1.00 24.61 345 SER A N 1
ATOM 2790 C CA . SER A 1 345 ? -50.283 -21.065 132.296 1.00 24.61 345 SER A CA 1
ATOM 2791 C C . SER A 1 345 ? -51.319 -21.771 131.440 1.00 24.61 345 SER A C 1
ATOM 2793 O O . SER A 1 345 ? -52.068 -22.620 131.908 1.00 24.61 345 SER A O 1
ATOM 2795 N N . THR A 1 346 ? -51.215 -21.470 130.143 1.00 30.03 346 THR A N 1
ATOM 2796 C CA . THR A 1 346 ? -51.821 -22.152 128.990 1.00 30.03 346 THR A CA 1
ATOM 2797 C C . THR A 1 346 ? -53.337 -22.007 128.859 1.00 30.03 346 THR A C 1
ATOM 2799 O O . THR A 1 346 ? -54.073 -22.060 129.827 1.00 30.03 346 THR A O 1
ATOM 2802 N N . GLY A 1 347 ? -53.916 -21.804 127.685 1.00 27.31 347 GLY A N 1
ATOM 2803 C CA . GLY A 1 347 ? -53.426 -21.725 126.313 1.00 27.31 347 GLY A CA 1
ATOM 2804 C C . GLY A 1 347 ? -54.674 -21.459 125.460 1.00 27.31 347 GLY A C 1
ATOM 2805 O O . GLY A 1 347 ? -55.736 -22.000 125.744 1.00 27.31 347 GLY A O 1
ATOM 2806 N N . VAL A 1 348 ? -54.648 -20.416 124.632 1.00 29.20 348 VAL A N 1
ATOM 2807 C CA . VAL A 1 348 ? -54.548 -20.508 123.163 1.00 29.20 348 VAL A CA 1
ATOM 2808 C C . VAL A 1 348 ? -55.719 -21.232 122.496 1.00 29.20 348 VAL A C 1
ATOM 2810 O O . VAL A 1 348 ? -55.898 -22.432 122.664 1.00 29.20 348 VAL A O 1
ATOM 2813 N N . SER A 1 349 ? -56.411 -20.506 121.618 1.00 27.84 349 SER A N 1
ATOM 2814 C CA . SER A 1 349 ? -56.610 -20.867 120.199 1.00 27.84 349 SER A CA 1
ATOM 2815 C C . SER A 1 349 ? -57.207 -19.641 119.490 1.00 27.84 349 SER A C 1
ATOM 2817 O O . SER A 1 349 ? -58.191 -19.092 119.973 1.00 27.84 349 SER A O 1
ATOM 2819 N N . ALA A 1 350 ? -56.458 -19.006 118.574 1.00 28.39 350 ALA A N 1
ATOM 2820 C CA . ALA A 1 350 ? -56.421 -19.300 117.124 1.00 28.39 350 ALA A CA 1
ATOM 2821 C C . ALA A 1 350 ? -57.628 -18.618 116.430 1.00 28.39 350 ALA A C 1
ATOM 2823 O O . ALA A 1 350 ? -58.734 -18.715 116.938 1.00 28.39 350 ALA A O 1
ATOM 2824 N N . GLN A 1 351 ? -57.541 -17.843 115.345 1.00 29.89 351 GLN A N 1
ATOM 2825 C CA . GLN A 1 351 ? -56.740 -17.929 114.117 1.00 29.89 351 GLN A CA 1
ATOM 2826 C C . GLN A 1 351 ? -56.953 -16.605 113.333 1.00 29.89 351 GLN A C 1
ATOM 2828 O O . GLN A 1 351 ? -58.049 -16.054 113.376 1.00 29.89 351 GLN A O 1
ATOM 2833 N N . GLU A 1 352 ? -55.897 -15.932 112.863 1.00 32.34 352 GLU A N 1
ATOM 2834 C CA . GLU A 1 352 ? -55.332 -15.952 111.490 1.00 32.34 352 GLU A CA 1
ATOM 2835 C C . GLU A 1 352 ? -55.995 -15.012 110.464 1.00 32.34 352 GLU A C 1
ATOM 2837 O O . GLU A 1 352 ? -57.203 -15.033 110.258 1.00 32.34 352 GLU A O 1
ATOM 2842 N N . GLY A 1 353 ? -55.133 -14.281 109.739 1.00 31.28 353 GLY A N 1
ATOM 2843 C CA . GLY A 1 353 ? -55.338 -14.005 108.313 1.00 31.28 353 GLY A CA 1
ATOM 2844 C C . GLY A 1 353 ? -55.230 -12.544 107.871 1.00 31.28 353 GLY A C 1
ATOM 2845 O O . GLY A 1 353 ? -56.251 -11.879 107.750 1.00 31.28 353 GLY A O 1
ATOM 2846 N N . HIS A 1 354 ? -54.013 -12.058 107.580 1.00 33.53 354 HIS A N 1
ATOM 2847 C CA . HIS A 1 354 ? -53.594 -11.686 106.212 1.00 33.53 354 HIS A CA 1
ATOM 2848 C C . HIS A 1 354 ? -52.162 -11.103 106.177 1.00 33.53 354 HIS A C 1
ATOM 2850 O O . HIS A 1 354 ? -51.911 -9.985 106.623 1.00 33.53 354 HIS A O 1
ATOM 2856 N N . GLU A 1 355 ? -51.245 -11.887 105.600 1.00 41.62 355 GLU A N 1
ATOM 2857 C CA . GLU A 1 355 ? -49.915 -11.504 105.100 1.00 41.62 355 GLU A CA 1
ATOM 2858 C C . GLU A 1 355 ? -49.956 -11.222 103.581 1.00 41.62 355 GLU A C 1
ATOM 2860 O O . GLU A 1 355 ? -50.800 -11.786 102.882 1.00 41.62 355 GLU A O 1
ATOM 2865 N N . ASN A 1 356 ? -49.022 -10.366 103.120 1.00 37.53 356 ASN A N 1
ATOM 2866 C CA . ASN A 1 356 ? -48.347 -10.252 101.798 1.00 37.53 356 ASN A CA 1
ATOM 2867 C C . ASN A 1 356 ? -48.138 -8.758 101.439 1.00 37.53 356 ASN A C 1
ATOM 2869 O O . ASN A 1 356 ? -49.086 -7.986 101.478 1.00 37.53 356 ASN A O 1
ATOM 2873 N N . GLY A 1 357 ? -46.967 -8.225 101.068 1.00 43.09 357 GLY A N 1
ATOM 2874 C CA . GLY A 1 357 ? -45.625 -8.778 100.903 1.00 43.09 357 GLY A CA 1
ATOM 2875 C C . GLY A 1 357 ? -44.618 -7.635 100.666 1.00 43.09 357 GLY A C 1
ATOM 2876 O O . GLY A 1 357 ? -44.684 -6.932 99.664 1.00 43.09 357 GLY A O 1
ATOM 2877 N N . TYR A 1 358 ? -43.665 -7.458 101.587 1.00 50.53 358 TYR A N 1
ATOM 2878 C CA . TYR A 1 358 ? -42.516 -6.543 101.432 1.00 50.53 358 TYR A CA 1
ATOM 2879 C C . TYR A 1 358 ? -41.281 -7.241 100.825 1.00 50.53 358 TYR A C 1
ATOM 2881 O O . TYR A 1 358 ? -40.302 -6.582 100.482 1.00 50.53 358 TYR A O 1
ATOM 2889 N N . MET A 1 359 ? -41.322 -8.569 100.653 1.00 50.09 359 MET A N 1
ATOM 2890 C CA . MET A 1 359 ? -40.260 -9.328 99.978 1.00 50.09 359 MET A CA 1
ATOM 2891 C C . MET A 1 359 ? -40.378 -9.313 98.447 1.00 50.09 359 MET A C 1
ATOM 2893 O O . MET A 1 359 ? -39.353 -9.352 97.775 1.00 50.09 359 MET A O 1
ATOM 2897 N N . GLU A 1 360 ? -41.582 -9.185 97.886 1.00 53.34 360 GLU A N 1
ATOM 2898 C CA . GLU A 1 360 ? -41.811 -9.266 96.433 1.00 53.34 360 GLU A CA 1
ATOM 2899 C C . GLU A 1 360 ? -41.356 -7.988 95.702 1.00 53.34 360 GLU A C 1
ATOM 2901 O O . GLU A 1 360 ? -40.606 -8.056 94.728 1.00 53.34 360 GLU A O 1
ATOM 2906 N N . GLN A 1 361 ? -41.643 -6.810 96.267 1.00 57.53 361 GLN A N 1
ATOM 2907 C CA . GLN A 1 361 ? -41.166 -5.517 95.744 1.00 57.53 361 GLN A CA 1
ATOM 2908 C C . GLN A 1 361 ? -39.636 -5.362 95.830 1.00 57.53 361 GLN A C 1
ATOM 2910 O O . GLN A 1 361 ? -39.010 -4.699 95.001 1.00 57.53 361 GLN A O 1
ATOM 2915 N N . LEU A 1 362 ? -39.007 -6.000 96.822 1.00 58.44 362 LEU A N 1
ATOM 2916 C CA . LEU A 1 362 ? -37.556 -5.955 97.022 1.00 58.44 362 LEU A CA 1
ATOM 2917 C C . LEU A 1 362 ? -36.815 -6.913 96.070 1.00 58.44 362 LEU A C 1
ATOM 2919 O O . LEU A 1 362 ? -35.658 -6.674 95.714 1.00 58.44 362 LEU A O 1
ATOM 2923 N N . GLN A 1 363 ? -37.493 -7.971 95.619 1.00 63.88 363 GLN A N 1
ATOM 2924 C CA . GLN A 1 363 ? -36.990 -8.936 94.644 1.00 63.88 363 GLN A CA 1
ATOM 2925 C C . GLN A 1 363 ? -37.152 -8.420 93.202 1.00 63.88 363 GLN A C 1
ATOM 2927 O O . GLN A 1 363 ? -36.231 -8.560 92.398 1.00 63.88 363 GLN A O 1
ATOM 2932 N N . GLU A 1 364 ? -38.239 -7.705 92.904 1.00 66.00 364 GLU A N 1
ATOM 2933 C CA . GLU A 1 364 ? -38.470 -7.041 91.613 1.00 66.00 364 GLU A CA 1
ATOM 2934 C C . GLU A 1 364 ? -37.489 -5.876 91.368 1.00 66.00 364 GLU A C 1
ATOM 2936 O O . GLU A 1 364 ? -36.872 -5.781 90.305 1.00 66.00 364 GLU A O 1
ATOM 2941 N N . ALA A 1 365 ? -37.217 -5.053 92.390 1.00 64.19 365 ALA A N 1
ATOM 2942 C CA . ALA A 1 365 ? -36.214 -3.988 92.305 1.00 64.19 365 ALA A CA 1
ATOM 2943 C C . ALA A 1 365 ? -34.780 -4.524 92.092 1.00 64.19 365 ALA A C 1
ATOM 2945 O O . ALA A 1 365 ? -33.983 -3.912 91.375 1.00 64.19 365 ALA A O 1
ATOM 2946 N N . LYS A 1 366 ? -34.444 -5.691 92.665 1.00 72.19 366 LYS A N 1
ATOM 2947 C CA . LYS A 1 366 ? -33.155 -6.373 92.433 1.00 72.19 366 LYS A CA 1
ATOM 2948 C C . LYS A 1 366 ? -33.043 -6.968 91.027 1.00 72.19 366 LYS A C 1
ATOM 2950 O O . LYS A 1 366 ? -31.964 -6.897 90.429 1.00 72.19 366 LYS A O 1
ATOM 2955 N N . ASN A 1 367 ? -34.128 -7.520 90.490 1.00 76.25 367 ASN A N 1
ATOM 2956 C CA . ASN A 1 367 ? -34.158 -8.055 89.128 1.00 76.25 367 ASN A CA 1
ATOM 2957 C C . ASN A 1 367 ? -34.029 -6.931 88.084 1.00 76.25 367 ASN A C 1
ATOM 2959 O O . ASN A 1 367 ? -33.193 -7.021 87.188 1.00 76.25 367 ASN A O 1
ATOM 2963 N N . ASN A 1 368 ? -34.714 -5.802 88.277 1.00 75.50 368 ASN A N 1
ATOM 2964 C CA . ASN A 1 368 ? -34.582 -4.642 87.387 1.00 75.50 368 ASN A CA 1
ATOM 2965 C C . ASN A 1 368 ? -33.169 -4.030 87.422 1.00 75.50 368 ASN A C 1
ATOM 2967 O O . ASN A 1 368 ? -32.616 -3.665 86.385 1.00 75.50 368 ASN A O 1
ATOM 2971 N N . ALA A 1 369 ? -32.531 -3.976 88.597 1.00 73.50 369 ALA A N 1
ATOM 2972 C CA . ALA A 1 369 ? -31.157 -3.485 88.725 1.00 73.50 369 ALA A CA 1
ATOM 2973 C C . ALA A 1 369 ? -30.118 -4.412 88.062 1.00 73.50 369 ALA A C 1
ATOM 2975 O O . ALA A 1 369 ? -29.114 -3.942 87.523 1.00 73.50 369 ALA A O 1
ATOM 2976 N N . THR A 1 370 ? -30.339 -5.729 88.087 1.00 74.88 370 THR A N 1
ATOM 2977 C CA . THR A 1 370 ? -29.446 -6.702 87.432 1.00 74.88 370 THR A CA 1
ATOM 2978 C C . THR A 1 370 ? -29.634 -6.732 85.915 1.00 74.88 370 THR A C 1
ATOM 2980 O O . THR A 1 370 ? -28.640 -6.845 85.192 1.00 74.88 370 THR A O 1
ATOM 2983 N N . GLN A 1 371 ? -30.860 -6.529 85.429 1.00 76.56 371 GLN A N 1
ATOM 2984 C CA . GLN A 1 371 ? -31.180 -6.412 84.005 1.00 76.56 371 GLN A CA 1
ATOM 2985 C C . GLN A 1 371 ? -30.609 -5.122 83.389 1.00 76.56 371 GLN A C 1
ATOM 2987 O O . GLN A 1 371 ? -29.879 -5.174 82.400 1.00 76.56 371 GLN A O 1
ATOM 2992 N N . ALA A 1 372 ? -30.779 -3.976 84.057 1.00 69.56 372 ALA A N 1
ATOM 2993 C CA . ALA A 1 372 ? -30.165 -2.716 83.628 1.00 69.56 372 ALA A CA 1
ATOM 2994 C C . ALA A 1 372 ? -28.623 -2.788 83.605 1.00 69.56 372 ALA A C 1
ATOM 2996 O O . ALA A 1 372 ? -27.969 -2.219 82.730 1.00 69.56 372 ALA A O 1
ATOM 2997 N N . LYS A 1 373 ? -28.012 -3.531 84.539 1.00 81.12 373 LYS A N 1
ATOM 2998 C CA . LYS A 1 373 ? -26.555 -3.739 84.570 1.00 81.12 373 LYS A CA 1
ATOM 2999 C C . LYS A 1 373 ? -26.058 -4.617 83.416 1.00 81.12 373 LYS A C 1
ATOM 3001 O O . LYS A 1 373 ? -24.959 -4.387 82.915 1.00 81.12 373 LYS A O 1
ATOM 3006 N N . THR A 1 374 ? -26.844 -5.604 82.987 1.00 76.88 374 THR A N 1
ATOM 3007 C CA . THR A 1 374 ? -26.494 -6.465 81.845 1.00 76.88 374 THR A CA 1
ATOM 3008 C C . THR A 1 374 ? -26.656 -5.735 80.514 1.00 76.88 374 THR A C 1
ATOM 3010 O O . THR A 1 374 ? -25.778 -5.848 79.661 1.00 76.88 374 THR A O 1
ATOM 3013 N N . GLU A 1 375 ? -27.695 -4.913 80.360 1.00 77.12 375 GLU A N 1
ATOM 3014 C CA . GLU A 1 375 ? -27.865 -4.043 79.187 1.00 77.12 375 GLU A CA 1
ATOM 3015 C C . GLU A 1 375 ? -26.727 -3.020 79.056 1.00 77.12 375 GLU A C 1
ATOM 3017 O O . GLU A 1 375 ? -26.213 -2.790 77.960 1.00 77.12 375 GLU A O 1
ATOM 3022 N N . LEU A 1 376 ? -26.259 -2.463 80.177 1.00 79.38 376 LEU A N 1
ATOM 3023 C CA . LEU A 1 376 ? -25.149 -1.509 80.197 1.00 79.38 376 LEU A CA 1
ATOM 3024 C C . LEU A 1 376 ? -23.817 -2.154 79.771 1.00 79.38 376 LEU A C 1
ATOM 3026 O O . LEU A 1 376 ? -23.053 -1.550 79.015 1.00 79.38 376 LEU A O 1
ATOM 3030 N N . GLU A 1 377 ? -23.543 -3.391 80.190 1.00 79.06 377 GLU A N 1
ATOM 3031 C CA . GLU A 1 377 ? -22.357 -4.133 79.733 1.00 79.06 377 GLU A CA 1
ATOM 3032 C C . GLU A 1 377 ? -22.461 -4.561 78.258 1.00 79.06 377 GLU A C 1
ATOM 3034 O O . GLU A 1 377 ? -21.481 -4.465 77.516 1.00 79.06 377 GLU A O 1
ATOM 3039 N N . GLN A 1 378 ? -23.653 -4.929 77.774 1.00 77.94 378 GLN A N 1
ATOM 3040 C CA . GLN A 1 378 ? -23.873 -5.178 76.343 1.00 77.94 378 GLN A CA 1
ATOM 3041 C C . GLN A 1 378 ? -23.670 -3.912 75.493 1.00 77.94 378 GLN A C 1
ATOM 3043 O O . GLN A 1 378 ? -23.072 -3.980 74.415 1.00 77.94 378 GLN A O 1
ATOM 3048 N N . ALA A 1 379 ? -24.117 -2.750 75.978 1.00 72.06 379 ALA A N 1
ATOM 3049 C CA . ALA A 1 379 ? -23.901 -1.468 75.315 1.00 72.06 379 ALA A CA 1
ATOM 3050 C C . ALA A 1 379 ? -22.412 -1.086 75.279 1.00 72.06 379 ALA A C 1
ATOM 3052 O O . ALA A 1 379 ? -21.912 -0.684 74.227 1.00 72.06 379 ALA A O 1
ATOM 3053 N N . LYS A 1 380 ? -21.668 -1.290 76.376 1.00 81.94 380 LYS A N 1
ATOM 3054 C CA . LYS A 1 380 ? -20.209 -1.076 76.408 1.00 81.94 380 LYS A CA 1
ATOM 3055 C C . LYS A 1 380 ? -19.458 -1.962 75.418 1.00 81.94 380 LYS A C 1
ATOM 3057 O O . LYS A 1 380 ? -18.548 -1.483 74.746 1.00 81.94 380 LYS A O 1
ATOM 3062 N N . LEU A 1 381 ? -19.835 -3.236 75.299 1.00 78.25 381 LEU A N 1
ATOM 3063 C CA . LEU A 1 381 ? -19.220 -4.151 74.333 1.00 78.25 381 LEU A CA 1
ATOM 3064 C C . LEU A 1 381 ? -19.489 -3.719 72.885 1.00 78.25 381 LEU A C 1
ATOM 3066 O O . LEU A 1 381 ? -18.571 -3.747 72.066 1.00 78.25 381 LEU A O 1
ATOM 3070 N N . LYS A 1 382 ? -20.707 -3.252 72.574 1.00 79.44 382 LYS A N 1
ATOM 3071 C CA . LYS A 1 382 ? -21.029 -2.680 71.254 1.00 79.44 382 LYS A CA 1
ATOM 3072 C C . LYS A 1 382 ? -20.232 -1.412 70.956 1.00 79.44 382 LYS A C 1
ATOM 3074 O O . LYS A 1 382 ? -19.709 -1.289 69.855 1.00 79.44 382 LYS A O 1
ATOM 3079 N N . ILE A 1 383 ? -20.102 -0.503 71.922 1.00 79.75 383 ILE A N 1
ATOM 3080 C CA . ILE A 1 383 ? -19.305 0.724 71.765 1.00 79.75 383 ILE A CA 1
ATOM 3081 C C . ILE A 1 383 ? -17.832 0.376 71.514 1.00 79.75 383 ILE A C 1
ATOM 3083 O O . ILE A 1 383 ? -17.251 0.872 70.559 1.00 79.75 383 ILE A O 1
ATOM 3087 N N . SER A 1 384 ? -17.261 -0.556 72.281 1.00 84.75 384 SER A N 1
ATOM 3088 C CA . SER A 1 384 ? -15.889 -1.055 72.085 1.00 84.75 384 SER A CA 1
ATOM 3089 C C . SER A 1 384 ? -15.665 -1.670 70.695 1.00 84.75 384 SER A C 1
ATOM 3091 O O . SER A 1 384 ? -14.634 -1.433 70.058 1.00 84.75 384 SER A O 1
ATOM 3093 N N . HIS A 1 385 ? -16.635 -2.438 70.188 1.00 82.62 385 HIS A N 1
ATOM 3094 C CA . HIS A 1 385 ? -16.561 -3.010 68.843 1.00 82.62 385 HIS A CA 1
ATOM 3095 C C . HIS A 1 385 ? -16.627 -1.925 67.759 1.00 82.62 385 HIS A C 1
ATOM 3097 O O . HIS A 1 385 ? -15.832 -1.947 66.820 1.00 82.62 385 HIS A O 1
ATOM 3103 N N . LEU A 1 386 ? -17.532 -0.953 67.907 1.00 77.75 386 LEU A N 1
ATOM 3104 C CA . LEU A 1 386 ? -17.666 0.168 66.977 1.00 77.75 386 LEU A CA 1
ATOM 3105 C C . LEU A 1 386 ? -16.427 1.068 66.993 1.00 77.75 386 LEU A C 1
ATOM 3107 O O . LEU A 1 386 ? -15.968 1.468 65.933 1.00 77.75 386 LEU A O 1
ATOM 3111 N N . GLU A 1 387 ? -15.827 1.333 68.156 1.00 80.69 387 GLU A N 1
ATOM 3112 C CA . GLU A 1 387 ? -14.574 2.094 68.268 1.00 80.69 387 GLU A CA 1
ATOM 3113 C C . GLU A 1 387 ? -13.395 1.386 67.583 1.00 80.69 387 GLU A C 1
ATOM 3115 O O . GLU A 1 387 ? -12.555 2.044 66.963 1.00 80.69 387 GLU A O 1
ATOM 3120 N N . LYS A 1 388 ? -13.331 0.047 67.652 1.00 82.94 388 LYS A N 1
ATOM 3121 C CA . LYS A 1 388 ? -12.342 -0.744 66.903 1.00 82.94 388 LYS A CA 1
ATOM 3122 C C . LYS A 1 388 ? -12.569 -0.672 65.395 1.00 82.94 388 LYS A C 1
ATOM 3124 O O . LYS A 1 388 ? -11.614 -0.414 64.667 1.00 82.94 388 LYS A O 1
ATOM 3129 N N . GLU A 1 389 ? -13.807 -0.841 64.932 1.00 80.25 389 GLU A N 1
ATOM 3130 C CA . GLU A 1 389 ? -14.138 -0.712 63.506 1.00 80.25 389 GLU A CA 1
ATOM 3131 C C . GLU A 1 389 ? -13.846 0.696 62.978 1.00 80.25 389 GLU A C 1
ATOM 3133 O O . GLU A 1 389 ? -13.317 0.845 61.877 1.00 80.25 389 GLU A O 1
ATOM 3138 N N . LEU A 1 390 ? -14.121 1.735 63.769 1.00 78.94 390 LEU A N 1
ATOM 3139 C CA . LEU A 1 390 ? -13.846 3.123 63.397 1.00 78.94 390 LEU A CA 1
ATOM 3140 C C . LEU A 1 390 ? -12.335 3.365 63.266 1.00 78.94 390 LEU A C 1
ATOM 3142 O O . LEU A 1 390 ? -11.896 3.904 62.251 1.00 78.94 390 LEU A O 1
ATOM 3146 N N . LYS A 1 391 ? -11.527 2.851 64.206 1.00 82.81 391 LYS A N 1
ATOM 3147 C CA . LYS A 1 391 ? -10.053 2.886 64.124 1.00 82.81 391 LYS A CA 1
ATOM 3148 C C . LYS A 1 391 ? -9.482 2.146 62.913 1.00 82.81 391 LYS A C 1
ATOM 3150 O O . LYS A 1 391 ? -8.434 2.548 62.412 1.00 82.81 391 LYS A O 1
ATOM 3155 N N . GLU A 1 392 ? -10.127 1.081 62.442 1.00 82.19 392 GLU A N 1
ATOM 3156 C CA . GLU A 1 392 ? -9.704 0.364 61.231 1.00 82.19 392 GLU A CA 1
ATOM 3157 C C . GLU A 1 392 ? -10.149 1.065 59.939 1.00 82.19 392 GLU A C 1
ATOM 3159 O O . GLU A 1 392 ? -9.409 1.084 58.949 1.00 82.19 392 GLU A O 1
ATOM 3164 N N . LYS A 1 393 ? -11.349 1.656 59.927 1.00 78.75 393 LYS A N 1
ATOM 3165 C CA . LYS A 1 393 ? -11.943 2.275 58.733 1.00 78.75 393 LYS A CA 1
ATOM 3166 C C . LYS A 1 393 ? -11.447 3.692 58.464 1.00 78.75 393 LYS A C 1
ATOM 3168 O O . LYS A 1 393 ? -11.334 4.076 57.301 1.00 78.75 393 LYS A O 1
ATOM 3173 N N . GLU A 1 394 ? -11.094 4.449 59.494 1.00 80.12 394 GLU A N 1
ATOM 3174 C CA . GLU A 1 394 ? -10.590 5.819 59.373 1.00 80.12 394 GLU A CA 1
ATOM 3175 C C . GLU A 1 394 ? -9.297 5.948 58.530 1.00 80.12 394 GLU A C 1
ATOM 3177 O O . GLU A 1 394 ? -9.282 6.752 57.591 1.00 80.12 394 GLU A O 1
ATOM 3182 N N . PRO A 1 395 ? -8.242 5.127 58.722 1.00 85.56 395 PRO A N 1
ATOM 3183 C CA . PRO A 1 395 ? -7.062 5.171 57.856 1.00 85.56 395 PRO A CA 1
ATOM 3184 C C . PRO A 1 395 ? -7.343 4.657 56.436 1.00 85.56 395 PRO A C 1
ATOM 3186 O O . PRO A 1 395 ? -6.737 5.146 55.481 1.00 85.56 395 PRO A O 1
ATOM 3189 N N . GLN A 1 396 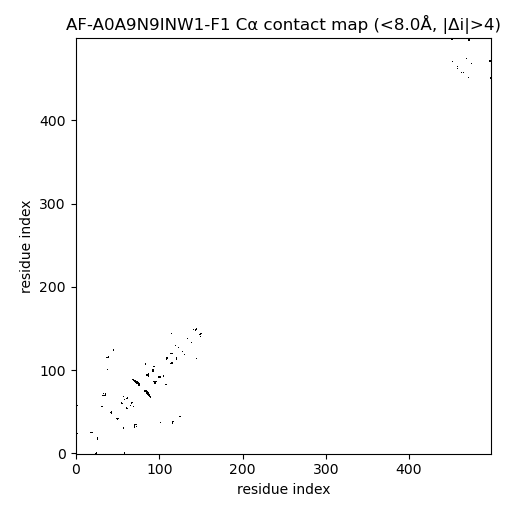? -8.279 3.713 56.260 1.00 78.62 396 GLN A N 1
ATOM 3190 C CA . GLN A 1 396 ? -8.699 3.249 54.928 1.00 78.62 396 GLN A CA 1
ATOM 3191 C C . GLN A 1 396 ? -9.403 4.365 54.145 1.00 78.62 396 GLN A C 1
ATOM 3193 O O . GLN A 1 396 ? -9.112 4.559 52.965 1.00 78.62 396 GLN A O 1
ATOM 3198 N N . ALA A 1 397 ? -10.270 5.140 54.803 1.00 75.31 397 ALA A N 1
ATOM 3199 C CA . ALA A 1 397 ? -10.946 6.286 54.203 1.00 75.31 397 ALA A CA 1
ATOM 3200 C C . ALA A 1 397 ? -9.962 7.414 53.845 1.00 75.31 397 ALA A C 1
ATOM 3202 O O . ALA A 1 397 ? -10.028 7.956 52.742 1.00 75.31 397 ALA A O 1
ATOM 3203 N N . GLN A 1 398 ? -9.000 7.725 54.724 1.00 82.06 398 GLN A N 1
ATOM 3204 C CA . GLN A 1 398 ? -7.959 8.720 54.431 1.00 82.06 398 GLN A CA 1
ATOM 3205 C C . GLN A 1 398 ? -7.046 8.293 53.274 1.00 82.06 398 GLN A C 1
ATOM 3207 O O . GLN A 1 398 ? -6.670 9.128 52.447 1.00 82.06 398 GLN A O 1
ATOM 3212 N N . LYS A 1 399 ? -6.713 6.999 53.178 1.00 84.00 399 LYS A N 1
ATOM 3213 C CA . LYS A 1 399 ? -5.933 6.458 52.059 1.00 84.00 399 LYS A CA 1
ATOM 3214 C C . LYS A 1 399 ? -6.710 6.548 50.744 1.00 84.00 399 LYS A C 1
ATOM 3216 O O . LYS A 1 399 ? -6.202 7.127 49.792 1.00 84.00 399 LYS A O 1
ATOM 3221 N N . ALA A 1 400 ? -7.975 6.124 50.730 1.00 77.81 400 ALA A N 1
ATOM 3222 C CA . ALA A 1 400 ? -8.848 6.258 49.562 1.00 77.81 400 ALA A CA 1
ATOM 3223 C C . ALA A 1 400 ? -9.042 7.724 49.126 1.00 77.81 400 ALA A C 1
ATOM 3225 O O . ALA A 1 400 ? -9.116 8.014 47.934 1.00 77.81 400 ALA A O 1
ATOM 3226 N N . GLN A 1 401 ? -9.081 8.669 50.073 1.00 79.75 401 GLN A N 1
ATOM 3227 C CA . GLN A 1 401 ? -9.176 10.098 49.770 1.00 79.75 401 GLN A CA 1
ATOM 3228 C C . GLN A 1 401 ? -7.887 10.656 49.142 1.00 79.75 401 GLN A C 1
ATOM 3230 O O . GLN A 1 401 ? -7.963 11.488 48.234 1.00 79.75 401 GLN A O 1
ATOM 3235 N N . LYS A 1 402 ? -6.709 10.207 49.600 1.00 85.12 402 LYS A N 1
ATOM 3236 C CA . LYS A 1 402 ? -5.421 10.550 48.974 1.00 85.12 402 LYS A CA 1
ATOM 3237 C C . LYS A 1 402 ? -5.309 9.963 47.572 1.00 85.12 402 LYS A C 1
ATOM 3239 O O . LYS A 1 402 ? -5.059 10.719 46.637 1.00 85.12 402 LYS A O 1
ATOM 3244 N N . ASP A 1 403 ? -5.593 8.673 47.425 1.00 82.50 403 ASP A N 1
ATOM 3245 C CA . ASP A 1 403 ? -5.550 7.975 46.138 1.00 82.50 403 ASP A CA 1
ATOM 3246 C C . ASP A 1 403 ? -6.530 8.626 45.143 1.00 82.50 403 ASP A C 1
ATOM 3248 O O . ASP A 1 403 ? -6.190 8.881 43.988 1.00 82.50 403 ASP A O 1
ATOM 3252 N N . GLY A 1 404 ? -7.726 9.011 45.608 1.00 78.56 404 GLY A N 1
ATOM 3253 C CA . GLY A 1 404 ? -8.710 9.750 44.815 1.00 78.56 404 GLY A CA 1
ATOM 3254 C C . GLY A 1 404 ? -8.232 11.137 44.368 1.00 78.56 404 GLY A C 1
ATOM 3255 O O . GLY A 1 404 ? -8.490 11.530 43.230 1.00 78.56 404 GLY A O 1
ATOM 3256 N N . ARG A 1 405 ? -7.501 11.876 45.217 1.00 84.19 405 ARG A N 1
ATOM 3257 C CA . ARG A 1 405 ? -6.890 13.166 44.837 1.00 84.19 405 ARG A CA 1
ATOM 3258 C C . ARG A 1 405 ? -5.774 13.001 43.807 1.00 84.19 405 ARG A C 1
ATOM 3260 O O . ARG A 1 405 ? -5.691 13.808 42.884 1.00 84.19 405 ARG A O 1
ATOM 3267 N N . GLU A 1 406 ? -4.935 11.978 43.939 1.00 84.38 406 GLU A N 1
ATOM 3268 C CA . GLU A 1 406 ? -3.869 11.692 42.968 1.00 84.38 406 GLU A CA 1
ATOM 3269 C C . GLU A 1 406 ? -4.439 11.256 41.609 1.00 84.38 406 GLU A C 1
ATOM 3271 O O . GLU A 1 406 ? -3.986 11.722 40.558 1.00 84.38 406 GLU A O 1
ATOM 3276 N N . LEU A 1 407 ? -5.501 10.446 41.616 1.00 82.69 407 LEU A N 1
ATOM 3277 C CA . LEU A 1 407 ? -6.249 10.069 40.413 1.00 82.69 407 LEU A CA 1
ATOM 3278 C C . LEU A 1 407 ? -6.920 11.274 39.739 1.00 82.69 407 LEU A C 1
ATOM 3280 O O . LEU A 1 407 ? -6.883 11.395 38.518 1.00 82.69 407 LEU A O 1
ATOM 3284 N N . LEU A 1 408 ? -7.491 12.204 40.510 1.00 82.88 408 LEU A N 1
ATOM 3285 C CA . LEU A 1 408 ? -8.062 13.445 39.971 1.00 82.88 408 LEU A CA 1
ATOM 3286 C C . LEU A 1 408 ? -6.996 14.341 39.324 1.00 82.88 408 LEU A C 1
ATOM 3288 O O . LEU A 1 408 ? -7.198 14.817 38.210 1.00 82.88 408 LEU A O 1
ATOM 3292 N N . SER A 1 409 ? -5.847 14.512 39.982 1.00 87.06 409 SER A N 1
ATOM 3293 C CA . SER A 1 409 ? -4.710 15.280 39.452 1.00 87.06 409 SER A CA 1
ATOM 3294 C C . SER A 1 409 ? -4.163 14.683 38.147 1.00 87.06 409 SER A C 1
ATOM 3296 O O . SER A 1 409 ? -3.933 15.394 37.166 1.00 87.06 409 SER A O 1
ATOM 3298 N N . SER A 1 410 ? -4.011 13.357 38.095 1.00 83.81 410 SER A N 1
ATOM 3299 C CA . SER A 1 410 ? -3.564 12.653 36.885 1.00 83.81 410 SER A CA 1
ATOM 3300 C C . SER A 1 410 ? -4.607 12.672 35.761 1.00 83.81 410 SER A C 1
ATOM 3302 O O . SER A 1 410 ? -4.249 12.752 34.588 1.00 83.81 410 SER A O 1
ATOM 3304 N N . LEU A 1 411 ? -5.900 12.675 36.089 1.00 83.31 411 LEU A N 1
ATOM 3305 C CA . LEU A 1 411 ? -6.974 12.818 35.106 1.00 83.31 411 LEU A CA 1
ATOM 3306 C C . LEU A 1 411 ? -7.039 14.240 34.527 1.00 83.31 411 LEU A C 1
ATOM 3308 O O . LEU A 1 411 ? -7.275 14.405 33.330 1.00 83.31 411 LEU A O 1
ATOM 3312 N N . GLU A 1 412 ? -6.796 15.271 35.338 1.00 86.88 412 GLU A N 1
ATOM 3313 C CA . GLU A 1 412 ? -6.688 16.655 34.863 1.00 86.88 412 GLU A CA 1
ATOM 3314 C C . GLU A 1 412 ? -5.467 16.869 33.961 1.00 86.88 412 GLU A C 1
ATOM 3316 O O . GLU A 1 412 ? -5.585 17.525 32.921 1.00 86.88 412 GLU A O 1
ATOM 3321 N N . SER A 1 413 ? -4.313 16.285 34.299 1.00 86.75 413 SER A N 1
ATOM 3322 C CA . SER A 1 413 ? -3.125 16.366 33.442 1.00 86.75 413 SER A CA 1
ATOM 3323 C C . SER A 1 413 ? -3.321 15.611 32.123 1.00 86.75 413 SER A C 1
ATOM 3325 O O . SER A 1 413 ? -3.003 16.155 31.067 1.00 86.75 413 SER A O 1
ATOM 3327 N N . ALA A 1 414 ? -3.947 14.429 32.152 1.00 83.38 414 ALA A N 1
ATOM 3328 C CA . ALA A 1 414 ? -4.305 13.674 30.951 1.00 83.38 414 ALA A CA 1
ATOM 3329 C C . ALA A 1 414 ? -5.331 14.407 30.064 1.00 83.38 414 ALA A C 1
ATOM 3331 O O . ALA A 1 414 ? -5.267 14.337 28.838 1.00 83.38 414 ALA A O 1
ATOM 3332 N N . LYS A 1 415 ? -6.274 15.149 30.660 1.00 86.12 415 LYS A N 1
ATOM 3333 C CA . LYS A 1 415 ? -7.208 15.995 29.899 1.00 86.12 415 LYS A CA 1
ATOM 3334 C C . LYS A 1 415 ? -6.501 17.154 29.203 1.00 86.12 415 LYS A C 1
ATOM 3336 O O . LYS A 1 415 ? -6.825 17.431 28.049 1.00 86.12 415 LYS A O 1
ATOM 3341 N N . LYS A 1 416 ? -5.541 17.806 29.870 1.00 88.81 416 LYS A N 1
ATOM 3342 C CA . LYS A 1 416 ? -4.732 18.867 29.250 1.00 88.81 416 LYS A CA 1
ATOM 3343 C C . LYS A 1 416 ? -3.913 18.335 28.079 1.00 88.81 416 LYS A C 1
ATOM 3345 O O . LYS A 1 416 ? -3.998 18.893 26.994 1.00 88.81 416 LYS A O 1
ATOM 3350 N N . THR A 1 417 ? -3.213 17.213 28.252 1.00 86.62 417 THR A N 1
ATOM 3351 C CA . THR A 1 417 ? -2.423 16.625 27.157 1.00 86.62 417 THR A CA 1
ATOM 3352 C C . THR A 1 417 ? -3.298 16.192 25.981 1.00 86.62 417 THR A C 1
ATOM 3354 O O . THR A 1 417 ? -2.913 16.387 24.831 1.00 86.62 417 THR A O 1
ATOM 3357 N N . ALA A 1 418 ? -4.498 15.662 26.240 1.00 83.56 418 ALA A N 1
ATOM 3358 C CA . ALA A 1 418 ? -5.458 15.327 25.191 1.00 83.56 418 ALA A CA 1
ATOM 3359 C C . ALA A 1 418 ? -5.978 16.566 24.438 1.00 83.56 418 ALA A C 1
ATOM 3361 O O . ALA A 1 418 ? -6.173 16.498 23.224 1.00 83.56 418 ALA A O 1
ATOM 3362 N N . GLN A 1 419 ? -6.195 17.693 25.127 1.00 88.44 419 GLN A N 1
ATOM 3363 C CA . GLN A 1 419 ? -6.543 18.964 24.482 1.00 88.44 419 GLN A CA 1
ATOM 3364 C C . GLN A 1 419 ? -5.390 19.496 23.626 1.00 88.44 419 GLN A C 1
ATOM 3366 O O . GLN A 1 419 ? -5.611 19.793 22.452 1.00 88.44 419 GLN A O 1
ATOM 3371 N N . ASP A 1 420 ? -4.168 19.519 24.162 1.00 88.94 420 ASP A N 1
ATOM 3372 C CA . ASP A 1 420 ? -2.980 19.986 23.440 1.00 88.94 420 ASP A CA 1
ATOM 3373 C C . ASP A 1 420 ? -2.724 19.153 22.172 1.00 88.94 420 ASP A C 1
ATOM 3375 O O . ASP A 1 420 ? -2.464 19.705 21.100 1.00 88.94 420 ASP A O 1
ATOM 3379 N N . LEU A 1 421 ? -2.862 17.823 22.261 1.00 84.62 421 LEU A N 1
ATOM 3380 C CA . LEU A 1 421 ? -2.755 16.911 21.117 1.00 84.62 421 LEU A CA 1
ATOM 3381 C C . LEU A 1 421 ? -3.836 17.171 20.065 1.00 84.62 421 LEU A C 1
ATOM 3383 O O . LEU A 1 421 ? -3.538 17.155 18.871 1.00 84.62 421 LEU A O 1
ATOM 3387 N N . ASN A 1 422 ? -5.075 17.437 20.485 1.00 86.56 422 ASN A N 1
ATOM 3388 C CA . ASN A 1 422 ? -6.168 17.758 19.567 1.00 86.56 422 ASN A CA 1
ATOM 3389 C C . ASN A 1 422 ? -5.928 19.075 18.820 1.00 86.56 422 ASN A C 1
ATOM 3391 O O . ASN A 1 422 ? -6.204 19.167 17.623 1.00 86.56 422 ASN A O 1
ATOM 3395 N N . ASP A 1 423 ? -5.398 20.089 19.499 1.00 87.81 423 ASP A N 1
ATOM 3396 C CA . ASP A 1 423 ? -5.090 21.371 18.869 1.00 87.81 423 ASP A CA 1
ATOM 3397 C C . ASP A 1 423 ? -3.889 21.267 17.917 1.00 87.81 423 ASP A C 1
ATOM 3399 O O . ASP A 1 423 ? -3.904 21.862 16.836 1.00 87.81 423 ASP A O 1
ATOM 3403 N N . LEU A 1 424 ? -2.890 20.442 18.248 1.00 87.38 424 LEU A N 1
ATOM 3404 C CA . LEU A 1 424 ? -1.797 20.078 17.338 1.00 87.38 424 LEU A CA 1
ATOM 3405 C C . LEU A 1 424 ? -2.307 19.339 16.095 1.00 87.38 424 LEU A C 1
ATOM 3407 O O . LEU A 1 424 ? -1.887 19.645 14.979 1.00 87.38 424 LEU A O 1
ATOM 3411 N N . LEU A 1 425 ? -3.249 18.411 16.270 1.00 86.00 425 LEU A N 1
ATOM 3412 C CA . LEU A 1 425 ? -3.839 17.649 15.171 1.00 86.00 425 LEU A CA 1
ATOM 3413 C C . LEU A 1 425 ? -4.636 18.554 14.221 1.00 86.00 425 LEU A C 1
ATOM 3415 O O . LEU A 1 425 ? -4.507 18.432 13.005 1.00 86.00 425 LEU A O 1
ATOM 3419 N N . LYS A 1 426 ? -5.396 19.519 14.759 1.00 87.62 426 LYS A N 1
ATOM 3420 C CA . LYS A 1 426 ? -6.088 20.537 13.951 1.00 87.62 426 LYS A CA 1
ATOM 3421 C C . LYS A 1 426 ? -5.114 21.396 13.147 1.00 87.62 426 LYS A C 1
ATOM 3423 O O . LYS A 1 426 ? -5.373 21.641 11.972 1.00 87.62 426 LYS A O 1
ATOM 3428 N N . LYS A 1 427 ? -4.001 21.836 13.750 1.00 89.06 427 LYS A N 1
ATOM 3429 C CA . LYS A 1 427 ? -2.961 22.603 13.040 1.00 89.06 427 LYS A CA 1
ATOM 3430 C C . LYS A 1 427 ? -2.349 21.791 11.903 1.00 89.06 427 LYS A C 1
ATOM 3432 O O . LYS A 1 427 ? -2.313 22.277 10.778 1.00 89.06 427 LYS A O 1
ATOM 3437 N N . LYS A 1 428 ? -1.980 20.534 12.169 1.00 89.06 428 LYS A N 1
ATOM 3438 C CA . LYS A 1 428 ? -1.427 19.632 11.152 1.00 89.06 428 LYS A CA 1
ATOM 3439 C C . LYS A 1 428 ? -2.388 19.427 9.976 1.00 89.06 428 LYS A C 1
ATOM 3441 O O . LYS A 1 428 ? -1.962 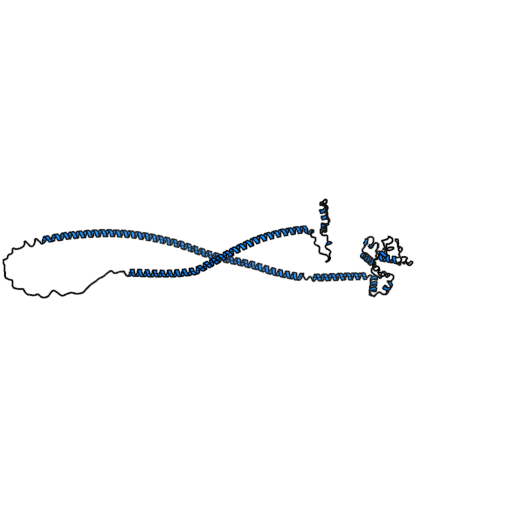19.435 8.830 1.00 89.06 428 LYS A O 1
ATOM 3446 N N . LEU A 1 429 ? -3.686 19.300 10.247 1.00 88.44 429 LEU A N 1
ATOM 3447 C CA . LEU A 1 429 ? -4.703 19.096 9.211 1.00 88.44 429 LEU A CA 1
ATOM 3448 C C . LEU A 1 429 ? -4.914 20.342 8.331 1.00 88.44 429 LEU A C 1
ATOM 3450 O O . LEU A 1 429 ? -5.265 20.223 7.159 1.00 88.44 429 LEU A O 1
ATOM 3454 N N . ILE A 1 430 ? -4.698 21.542 8.883 1.00 90.12 430 ILE A N 1
ATOM 3455 C CA . ILE A 1 430 ? -4.682 22.794 8.111 1.00 90.12 430 ILE A CA 1
ATOM 3456 C C . ILE A 1 430 ? -3.414 22.859 7.253 1.00 90.12 430 ILE A C 1
ATOM 3458 O O . ILE A 1 430 ? -3.508 23.160 6.066 1.00 90.12 430 ILE A O 1
ATOM 3462 N N . GLU A 1 431 ? -2.252 22.532 7.822 1.00 88.94 431 GLU A N 1
ATOM 3463 C CA . GLU A 1 431 ? -0.978 22.502 7.094 1.00 88.94 431 GLU A CA 1
ATOM 3464 C C . GLU A 1 431 ? -1.009 21.495 5.934 1.00 88.94 431 GLU A C 1
ATOM 3466 O O . GLU A 1 431 ? -0.653 21.853 4.813 1.00 88.94 431 GLU A O 1
ATOM 3471 N N . GLU A 1 432 ? -1.523 20.280 6.147 1.00 87.56 432 GLU A N 1
ATOM 3472 C CA . GLU A 1 432 ? -1.689 19.269 5.092 1.00 87.56 432 GLU A CA 1
ATOM 3473 C C . GLU A 1 432 ? -2.575 19.772 3.947 1.00 87.56 432 GLU A C 1
ATOM 3475 O O . GLU A 1 432 ? -2.195 19.628 2.787 1.00 87.56 432 GLU A O 1
ATOM 3480 N N . LYS A 1 433 ? -3.695 20.444 4.247 1.00 87.94 433 LYS A N 1
ATOM 3481 C CA . LYS A 1 433 ? -4.539 21.065 3.212 1.00 87.94 433 LYS A CA 1
ATOM 3482 C C . LYS A 1 433 ? -3.799 22.152 2.440 1.00 87.94 433 LYS A C 1
ATOM 3484 O O . LYS A 1 433 ? -3.872 22.181 1.219 1.00 87.94 433 LYS A O 1
ATOM 3489 N N . THR A 1 434 ? -3.052 23.018 3.127 1.00 88.94 434 THR A N 1
ATOM 3490 C CA . THR A 1 434 ? -2.279 24.065 2.438 1.00 88.94 434 THR A CA 1
ATOM 3491 C C . THR A 1 434 ? -1.179 23.490 1.554 1.00 88.94 434 THR A C 1
ATOM 3493 O O . THR A 1 434 ? -0.942 24.014 0.469 1.00 88.94 434 THR A O 1
ATOM 3496 N N . ILE A 1 435 ? -0.526 22.406 1.983 1.00 88.19 435 ILE A N 1
ATOM 3497 C CA . ILE A 1 435 ? 0.464 21.699 1.169 1.00 88.19 435 ILE A CA 1
ATOM 3498 C C . ILE A 1 435 ? -0.219 21.115 -0.062 1.00 88.19 435 ILE A C 1
ATOM 3500 O O . ILE A 1 435 ? 0.275 21.323 -1.161 1.00 88.19 435 ILE A O 1
ATOM 3504 N N . GLN A 1 436 ? -1.366 20.459 0.107 1.00 89.06 436 GLN A N 1
ATOM 3505 C CA . GLN A 1 436 ? -2.121 19.867 -0.992 1.00 89.06 436 GLN A CA 1
ATOM 3506 C C . GLN A 1 436 ? -2.538 20.925 -2.029 1.00 89.06 436 GLN A C 1
ATOM 3508 O O . GLN A 1 436 ? -2.256 20.756 -3.212 1.00 89.06 436 GLN A O 1
ATOM 3513 N N . ASP A 1 437 ? -3.066 22.069 -1.582 1.00 89.00 437 ASP A N 1
ATOM 3514 C CA . ASP A 1 437 ? -3.421 23.197 -2.454 1.00 89.00 437 ASP A CA 1
ATOM 3515 C C . ASP A 1 437 ? -2.200 23.771 -3.201 1.00 89.00 437 ASP A C 1
ATOM 3517 O O . ASP A 1 437 ? -2.296 24.186 -4.360 1.00 89.00 437 ASP A O 1
ATOM 3521 N N . ILE A 1 438 ? -1.039 23.849 -2.540 1.00 88.06 438 ILE A N 1
ATOM 3522 C CA . ILE A 1 438 ? 0.207 24.319 -3.163 1.00 88.06 438 ILE A CA 1
ATOM 3523 C C . ILE A 1 438 ? 0.722 23.289 -4.168 1.00 88.06 438 ILE A C 1
ATOM 3525 O O . ILE A 1 438 ? 1.150 23.677 -5.252 1.00 88.06 438 ILE A O 1
ATOM 3529 N N . THR A 1 439 ? 0.666 21.998 -3.847 1.00 87.25 439 THR A N 1
ATOM 3530 C CA . THR A 1 439 ? 1.079 20.918 -4.746 1.00 87.25 439 THR A CA 1
ATOM 3531 C C . THR A 1 439 ? 0.208 20.888 -5.995 1.00 87.25 439 THR A C 1
ATOM 3533 O O . THR A 1 439 ? 0.757 20.885 -7.091 1.00 87.25 439 THR A O 1
ATOM 3536 N N . GLU A 1 440 ? -1.115 20.990 -5.860 1.00 86.75 440 GLU A N 1
ATOM 3537 C CA . GLU A 1 440 ? -2.031 21.082 -7.004 1.00 86.75 440 GLU A CA 1
ATOM 3538 C C . GLU A 1 440 ? -1.736 22.315 -7.869 1.00 86.75 440 GLU A C 1
ATOM 3540 O O . GLU A 1 440 ? -1.704 22.231 -9.098 1.00 86.75 440 GLU A O 1
ATOM 3545 N N . LYS A 1 441 ? -1.439 23.468 -7.252 1.00 86.19 441 LYS A N 1
ATOM 3546 C CA . LYS A 1 441 ? -1.007 24.664 -7.992 1.00 86.19 441 LYS A CA 1
ATOM 3547 C C . LYS A 1 441 ? 0.315 24.436 -8.719 1.00 86.19 441 LYS A C 1
ATOM 3549 O O . LYS A 1 441 ? 0.413 24.792 -9.890 1.00 86.19 441 LYS A O 1
ATOM 3554 N N . CYS A 1 442 ? 1.305 23.832 -8.068 1.00 82.56 442 CYS A N 1
ATOM 3555 C CA . CYS A 1 442 ? 2.592 23.499 -8.676 1.00 82.56 442 CYS A CA 1
ATOM 3556 C C . CYS A 1 442 ? 2.436 22.518 -9.841 1.00 82.56 442 CYS A C 1
ATOM 3558 O O . CYS A 1 442 ? 3.031 22.744 -10.887 1.00 82.56 442 CYS A O 1
ATOM 3560 N N . GLU A 1 443 ? 1.614 21.480 -9.703 1.00 81.50 443 GLU A N 1
ATOM 3561 C CA . GLU A 1 443 ? 1.323 20.522 -10.773 1.00 81.50 443 GLU A CA 1
ATOM 3562 C C . GLU A 1 443 ? 0.567 21.185 -11.925 1.00 81.50 443 GLU A C 1
ATOM 3564 O O . GLU A 1 443 ? 0.915 20.979 -13.086 1.00 81.50 443 GLU A O 1
ATOM 3569 N N . SER A 1 444 ? -0.405 22.054 -11.632 1.00 82.12 444 SER A N 1
ATOM 3570 C CA . SER A 1 444 ? -1.112 22.811 -12.670 1.00 82.12 444 SER A CA 1
ATOM 3571 C C . SER A 1 444 ? -0.167 23.742 -13.442 1.00 82.12 444 SER A C 1
ATOM 3573 O O . SER A 1 444 ? -0.178 23.738 -14.673 1.00 82.12 444 SER A O 1
ATOM 3575 N N . LEU A 1 445 ? 0.720 24.464 -12.750 1.00 78.88 445 LEU A N 1
ATOM 3576 C CA . LEU A 1 445 ? 1.716 25.340 -13.367 1.00 78.88 445 LEU A CA 1
ATOM 3577 C C . LEU A 1 445 ? 2.770 24.535 -14.131 1.00 78.88 445 LEU A C 1
ATOM 3579 O O . LEU A 1 445 ? 3.124 24.904 -15.244 1.00 78.88 445 LEU A O 1
ATOM 3583 N N . SER A 1 446 ? 3.230 23.411 -13.581 1.00 74.81 446 SER A N 1
ATOM 3584 C CA . SER A 1 446 ? 4.165 22.497 -14.244 1.00 74.81 446 SER A CA 1
ATOM 3585 C C . SER A 1 446 ? 3.548 21.884 -15.502 1.00 74.81 446 SER A C 1
ATOM 3587 O O . SER A 1 446 ? 4.211 21.833 -16.530 1.00 74.81 446 SER A O 1
ATOM 3589 N N . SER A 1 447 ? 2.259 21.527 -15.484 1.00 73.62 447 SER A N 1
ATOM 3590 C CA . SER A 1 447 ? 1.546 21.040 -16.673 1.00 73.62 447 SER A CA 1
ATOM 3591 C C . SER A 1 447 ? 1.380 22.114 -17.755 1.00 73.62 447 SER A C 1
ATOM 3593 O O . SER A 1 447 ? 1.439 21.805 -18.940 1.00 73.62 447 SER A O 1
ATOM 3595 N N . GLN A 1 448 ? 1.222 23.385 -17.371 1.00 73.31 448 GLN A N 1
ATOM 3596 C CA . GLN A 1 448 ? 1.188 24.511 -18.313 1.00 73.31 448 GLN A CA 1
ATOM 3597 C C . GLN A 1 448 ? 2.580 24.844 -18.868 1.00 73.31 448 GLN A C 1
ATOM 3599 O O . GLN A 1 448 ? 2.703 25.310 -19.999 1.00 73.31 448 GLN A O 1
ATOM 3604 N N . LEU A 1 449 ? 3.624 24.594 -18.078 1.00 68.44 449 LEU A N 1
ATOM 3605 C CA . LEU A 1 449 ? 5.023 24.866 -18.401 1.00 68.44 449 LEU A CA 1
ATOM 3606 C C . LEU A 1 449 ? 5.774 23.629 -18.917 1.00 68.44 449 LEU A C 1
ATOM 3608 O O . LEU A 1 449 ? 6.973 23.722 -19.158 1.00 68.44 449 LEU A O 1
ATOM 3612 N N . SER A 1 450 ? 5.104 22.494 -19.146 1.00 64.81 450 SER A N 1
ATOM 3613 C CA . SER A 1 450 ? 5.753 21.245 -19.576 1.00 64.81 450 SER A CA 1
ATOM 3614 C C . SER A 1 450 ? 6.469 21.391 -20.919 1.00 64.81 450 SER A C 1
ATOM 3616 O O . SER A 1 450 ? 7.470 20.734 -21.176 1.00 64.81 450 SER A O 1
ATOM 3618 N N . ASN A 1 451 ? 5.976 22.289 -21.775 1.00 63.56 451 ASN A N 1
ATOM 3619 C CA . ASN A 1 451 ? 6.598 22.611 -23.059 1.00 63.56 451 ASN A CA 1
ATOM 3620 C C . ASN A 1 451 ? 7.848 23.500 -22.902 1.00 63.56 451 ASN A C 1
ATOM 3622 O O . ASN A 1 451 ? 8.625 23.628 -23.837 1.00 63.56 451 ASN A O 1
ATOM 3626 N N . LEU A 1 452 ? 8.061 24.115 -21.736 1.00 63.53 452 LEU A N 1
ATOM 3627 C CA . LEU A 1 452 ? 9.226 24.949 -21.421 1.00 63.53 452 LEU A CA 1
ATOM 3628 C C . LEU A 1 452 ? 10.274 24.204 -20.576 1.00 63.53 452 LEU A C 1
ATOM 3630 O O . LEU A 1 452 ? 11.295 24.779 -20.201 1.00 63.53 452 LEU A O 1
ATOM 3634 N N . GLU A 1 453 ? 10.053 22.926 -20.267 1.00 64.12 453 GLU A N 1
ATOM 3635 C CA . GLU A 1 453 ? 10.977 22.140 -19.457 1.00 64.12 453 GLU A CA 1
ATOM 3636 C C . GLU A 1 453 ? 12.046 21.470 -20.339 1.00 64.12 453 GLU A C 1
ATOM 3638 O O . GLU A 1 453 ? 11.853 20.402 -20.917 1.00 64.12 453 GLU A O 1
ATOM 3643 N N . PHE A 1 454 ? 13.207 22.120 -20.464 1.00 69.25 454 PHE A N 1
ATOM 3644 C CA . PHE A 1 454 ? 14.328 21.618 -21.262 1.00 69.25 454 PHE A CA 1
ATOM 3645 C C . PHE A 1 454 ? 15.229 20.677 -20.453 1.00 69.25 454 PHE A C 1
ATOM 3647 O O . PHE A 1 454 ? 16.182 21.097 -19.789 1.00 69.25 454 PHE A O 1
ATOM 3654 N N . ILE A 1 455 ? 14.944 19.378 -20.530 1.00 68.44 455 ILE A N 1
ATOM 3655 C CA . ILE A 1 455 ? 15.756 18.329 -19.902 1.00 68.44 455 ILE A CA 1
ATOM 3656 C C . ILE A 1 455 ? 16.635 17.673 -20.969 1.00 68.44 455 ILE A C 1
ATOM 3658 O O . ILE A 1 455 ? 16.137 17.002 -21.870 1.00 68.44 455 ILE A O 1
ATOM 3662 N N . TYR A 1 456 ? 17.960 17.807 -20.846 1.00 70.75 456 TYR A N 1
ATOM 3663 C CA . TYR A 1 456 ? 18.912 17.104 -21.709 1.00 70.75 456 TYR A CA 1
ATOM 3664 C C . TYR A 1 456 ? 19.900 16.264 -20.893 1.00 70.75 456 TYR A C 1
ATOM 3666 O O . TYR A 1 456 ? 20.479 16.704 -19.896 1.00 70.75 456 TYR A O 1
ATOM 3674 N N . SER A 1 457 ? 20.129 15.032 -21.337 1.00 73.62 457 SER A N 1
ATOM 3675 C CA . SER A 1 457 ? 21.192 14.178 -20.814 1.00 73.62 457 SER A CA 1
ATOM 3676 C C . SER A 1 457 ? 22.503 14.477 -21.534 1.00 73.62 457 SER A C 1
ATOM 3678 O O . SER A 1 457 ? 22.518 14.608 -22.759 1.00 73.62 457 SER A O 1
ATOM 3680 N N . LYS A 1 458 ? 23.620 14.527 -20.799 1.00 75.31 458 LYS A N 1
ATOM 3681 C CA . LYS A 1 458 ? 24.951 14.671 -21.408 1.00 75.31 458 LYS A CA 1
ATOM 3682 C C . LYS A 1 458 ? 25.191 13.528 -22.414 1.00 75.31 458 LYS A C 1
ATOM 3684 O O . LYS A 1 458 ? 25.166 12.373 -21.990 1.00 75.31 458 LYS A O 1
ATOM 3689 N N . PRO A 1 459 ? 25.471 13.814 -23.699 1.00 76.62 459 PRO A N 1
ATOM 3690 C CA . PRO A 1 459 ? 25.734 12.775 -24.699 1.00 76.62 459 PRO A CA 1
ATOM 3691 C C . PRO A 1 459 ? 27.009 11.977 -24.406 1.00 76.62 459 PRO A C 1
ATOM 3693 O O . PRO A 1 459 ? 27.098 10.797 -24.733 1.00 76.62 459 PRO A O 1
ATOM 3696 N N . THR A 1 460 ? 28.000 12.625 -23.789 1.00 78.44 460 THR A N 1
ATOM 3697 C CA . THR A 1 460 ? 29.279 12.029 -23.393 1.00 78.44 460 THR A CA 1
ATOM 3698 C C . THR A 1 460 ? 29.766 12.608 -22.055 1.00 78.44 460 THR A C 1
ATOM 3700 O O . THR A 1 460 ? 29.357 13.710 -21.676 1.00 78.44 460 THR A O 1
ATOM 3703 N N . PRO A 1 461 ? 30.639 11.897 -21.314 1.00 76.50 461 PRO A N 1
ATOM 3704 C CA . PRO A 1 461 ? 31.165 12.367 -20.027 1.00 76.50 461 PRO A CA 1
ATOM 3705 C C . PRO A 1 461 ? 31.909 13.714 -20.102 1.00 76.50 461 PRO A C 1
ATOM 3707 O O . PRO A 1 461 ? 31.694 14.562 -19.235 1.00 76.50 461 PRO A O 1
ATOM 3710 N N . ASP A 1 462 ? 32.682 13.941 -21.173 1.00 79.94 462 ASP A N 1
ATOM 3711 C CA . ASP A 1 462 ? 33.468 15.167 -21.426 1.00 79.94 462 ASP A CA 1
ATOM 3712 C C . ASP A 1 462 ? 32.699 16.243 -22.219 1.00 79.94 462 ASP A C 1
ATOM 3714 O O . ASP A 1 462 ? 33.288 17.152 -22.804 1.00 79.94 462 ASP A O 1
ATOM 3718 N N . PHE A 1 463 ? 31.370 16.137 -22.294 1.00 83.56 463 PHE A N 1
ATOM 3719 C CA . PHE A 1 463 ? 30.553 17.083 -23.045 1.00 83.56 463 PHE A CA 1
ATOM 3720 C C . PHE A 1 463 ? 30.539 18.472 -22.388 1.00 83.56 463 PHE A C 1
ATOM 3722 O O . PHE A 1 463 ? 30.101 18.631 -21.242 1.00 83.56 463 PHE A O 1
ATOM 3729 N N . ASP A 1 464 ? 30.969 19.484 -23.144 1.00 79.31 464 ASP A N 1
ATOM 3730 C CA . ASP A 1 464 ? 30.931 20.880 -22.720 1.00 79.31 464 ASP A CA 1
ATOM 3731 C C . ASP A 1 464 ? 29.490 21.406 -22.713 1.00 79.31 464 ASP A C 1
ATOM 3733 O O . ASP A 1 464 ? 28.872 21.663 -23.752 1.00 79.31 464 ASP A O 1
ATOM 3737 N N . ARG A 1 465 ? 28.959 21.588 -21.502 1.00 76.50 465 ARG A N 1
ATOM 3738 C CA . ARG A 1 465 ? 27.593 22.061 -21.255 1.00 76.50 465 ARG A CA 1
ATOM 3739 C C . ARG A 1 465 ? 27.329 23.470 -21.787 1.00 76.50 465 ARG A C 1
ATOM 3741 O O . ARG A 1 465 ? 26.169 23.794 -22.014 1.00 76.50 465 ARG A O 1
ATOM 3748 N N . SER A 1 466 ? 28.360 24.290 -22.001 1.00 78.38 466 SER A N 1
ATOM 3749 C CA . SER A 1 466 ? 28.205 25.667 -22.498 1.00 78.38 466 SER A CA 1
ATOM 3750 C C . SER A 1 466 ? 27.730 25.743 -23.956 1.00 78.38 466 SER A C 1
ATOM 3752 O O . SER A 1 466 ? 27.247 26.781 -24.407 1.00 78.38 466 SER A O 1
ATOM 3754 N N . THR A 1 467 ? 27.828 24.633 -24.694 1.00 77.06 467 THR A N 1
ATOM 3755 C CA . THR A 1 467 ? 27.391 24.536 -26.094 1.00 77.06 467 THR A CA 1
ATOM 3756 C C . THR A 1 467 ? 25.877 24.376 -26.253 1.00 77.06 467 THR A C 1
ATOM 3758 O O . THR A 1 467 ? 25.353 24.580 -27.349 1.00 77.06 467 THR A O 1
ATOM 3761 N N . VAL A 1 468 ? 25.160 24.050 -25.173 1.00 79.12 468 VAL A N 1
ATOM 3762 C CA . VAL A 1 468 ? 23.706 23.870 -25.175 1.00 79.12 468 VAL A CA 1
ATOM 3763 C C . VAL A 1 468 ? 23.039 25.188 -24.802 1.00 79.12 468 VAL A C 1
ATOM 3765 O O . VAL A 1 468 ? 23.190 25.673 -23.686 1.00 79.12 468 VAL A O 1
ATOM 3768 N N . LYS A 1 469 ? 22.308 25.772 -25.755 1.00 73.62 469 LYS A N 1
ATOM 3769 C CA . LYS A 1 469 ? 21.710 27.109 -25.628 1.00 73.62 469 LYS A CA 1
ATOM 3770 C C . LYS A 1 469 ? 20.265 27.131 -25.108 1.00 73.62 469 LYS A C 1
ATOM 3772 O O . LYS A 1 469 ? 19.698 28.212 -25.030 1.00 73.62 469 LYS A O 1
ATOM 3777 N N . GLY A 1 470 ? 19.704 25.979 -24.741 1.00 75.12 470 GLY A N 1
ATOM 3778 C CA . GLY A 1 470 ? 18.323 25.864 -24.259 1.00 75.12 470 GLY A CA 1
ATOM 3779 C C . GLY A 1 470 ? 17.302 25.732 -25.390 1.00 75.12 470 GLY A C 1
ATOM 3780 O O . GLY A 1 470 ? 17.645 25.287 -26.487 1.00 75.12 470 GLY A O 1
ATOM 3781 N N . LEU A 1 471 ? 16.053 26.105 -25.104 1.00 76.06 471 LEU A N 1
ATOM 3782 C CA . LEU A 1 471 ? 14.927 26.017 -26.038 1.00 76.06 471 LEU A CA 1
ATOM 3783 C C . LEU A 1 471 ? 15.088 27.019 -27.180 1.00 76.06 471 LEU A C 1
ATOM 3785 O O . LEU A 1 471 ? 15.497 28.162 -26.973 1.00 76.06 471 LEU A O 1
ATOM 3789 N N . ILE A 1 472 ? 14.671 26.633 -28.385 1.00 74.12 472 ILE A N 1
ATOM 3790 C CA . ILE A 1 472 ? 14.684 27.532 -29.547 1.00 74.12 472 ILE A CA 1
ATOM 3791 C C . ILE A 1 472 ? 13.816 28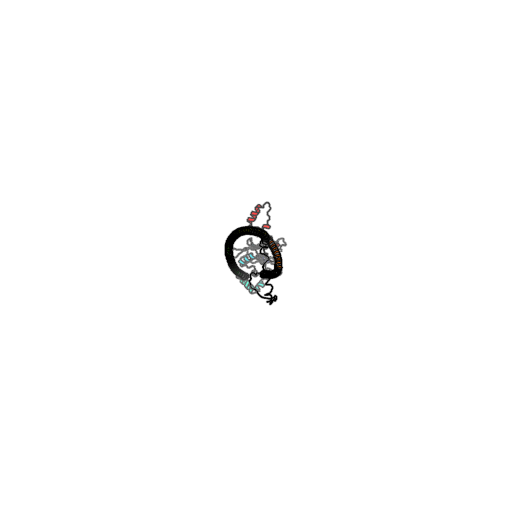.777 -29.295 1.00 74.12 472 ILE A C 1
ATOM 3793 O O . ILE A 1 472 ? 14.179 29.868 -29.735 1.00 74.12 472 ILE A O 1
ATOM 3797 N N . ALA A 1 473 ? 12.724 28.641 -28.534 1.00 72.38 473 ALA A N 1
ATOM 3798 C CA . ALA A 1 473 ? 11.863 29.753 -28.130 1.00 72.38 473 ALA A CA 1
ATOM 3799 C C . ALA A 1 473 ? 12.597 30.869 -27.355 1.00 72.38 473 ALA A C 1
ATOM 3801 O O . ALA A 1 473 ? 12.275 32.039 -27.539 1.00 72.38 473 ALA A O 1
ATOM 3802 N N . GLU A 1 474 ? 13.609 30.544 -26.541 1.00 74.19 474 GLU A N 1
ATOM 3803 C CA . GLU A 1 474 ? 14.373 31.538 -25.763 1.00 74.19 474 GLU A CA 1
ATOM 3804 C C . GLU A 1 474 ? 15.398 32.304 -26.613 1.00 74.19 474 GLU A C 1
ATOM 3806 O O . GLU A 1 474 ? 15.880 33.370 -26.228 1.00 74.19 474 GLU A O 1
ATOM 3811 N N . LEU A 1 475 ? 15.733 31.777 -27.793 1.00 76.06 475 LEU A N 1
ATOM 3812 C CA . LEU A 1 475 ? 16.736 32.347 -28.692 1.00 76.06 475 LEU A CA 1
ATOM 3813 C C . LEU A 1 475 ? 16.142 33.317 -29.720 1.00 76.06 475 LEU A C 1
ATOM 3815 O O . LEU A 1 475 ? 16.893 33.955 -30.462 1.00 76.06 475 LEU A O 1
ATOM 3819 N N . ILE A 1 476 ? 14.813 33.433 -29.774 1.00 77.25 476 ILE A N 1
ATOM 3820 C CA . ILE A 1 476 ? 14.088 34.272 -30.729 1.00 77.25 476 ILE A CA 1
ATOM 3821 C C . ILE A 1 476 ? 13.449 35.438 -29.973 1.00 77.25 476 ILE A C 1
ATOM 3823 O O . ILE A 1 476 ? 12.518 35.255 -29.196 1.00 77.25 476 ILE A O 1
ATOM 3827 N N . SER A 1 477 ? 13.912 36.661 -30.233 1.00 77.19 477 SER A N 1
ATOM 3828 C CA . SER A 1 477 ? 13.272 37.880 -29.737 1.00 77.19 477 SER A CA 1
ATOM 3829 C C . SER A 1 477 ? 12.414 38.516 -30.831 1.00 77.19 477 SER A C 1
ATOM 3831 O O . SER A 1 477 ? 12.865 38.739 -31.955 1.00 77.19 477 SER A O 1
ATOM 3833 N N . VAL A 1 478 ? 11.154 38.809 -30.505 1.00 80.06 478 VAL A N 1
ATOM 3834 C CA . VAL A 1 478 ? 10.233 39.535 -31.390 1.00 80.06 478 VAL A CA 1
ATOM 3835 C C . VAL A 1 478 ? 10.101 40.963 -30.872 1.00 80.06 478 VAL A C 1
ATOM 3837 O O . VAL A 1 478 ? 9.860 41.179 -29.686 1.00 80.06 478 VAL A O 1
ATOM 3840 N N . ASP A 1 479 ? 10.272 41.943 -31.759 1.00 81.44 479 ASP A N 1
ATOM 3841 C CA . ASP A 1 479 ? 10.086 43.357 -31.425 1.00 81.44 479 ASP A CA 1
ATOM 3842 C C . ASP A 1 479 ? 8.636 43.596 -30.940 1.00 81.44 479 ASP A C 1
ATOM 3844 O O . ASP A 1 479 ? 7.699 43.132 -31.605 1.00 81.44 479 ASP A O 1
ATOM 3848 N N . PRO A 1 480 ? 8.416 44.326 -29.824 1.00 80.81 480 PRO A N 1
ATOM 3849 C CA . PRO A 1 480 ? 7.088 44.599 -29.267 1.00 80.81 480 PRO A CA 1
ATOM 3850 C C . PRO A 1 480 ? 6.059 45.131 -30.275 1.00 80.81 480 PRO A C 1
ATOM 3852 O O . PRO A 1 480 ? 4.863 44.891 -30.115 1.00 80.81 480 PRO A O 1
ATOM 3855 N N . LYS A 1 481 ? 6.497 45.816 -31.342 1.00 79.69 481 LYS A N 1
ATOM 3856 C CA . LYS A 1 481 ? 5.607 46.313 -32.410 1.00 79.69 481 LYS A CA 1
ATOM 3857 C C . LYS A 1 481 ? 4.939 45.206 -33.233 1.00 79.69 481 LYS A C 1
ATOM 3859 O O . LYS A 1 481 ? 3.897 45.455 -33.834 1.00 79.69 481 LYS A O 1
ATOM 3864 N N . TYR A 1 482 ? 5.509 44.003 -33.253 1.00 79.00 482 TYR A N 1
ATOM 3865 C CA . TYR A 1 482 ? 5.005 42.845 -33.998 1.00 79.00 482 TYR A CA 1
ATOM 3866 C C . TYR A 1 482 ? 4.574 41.698 -33.075 1.00 79.00 482 TYR A C 1
ATOM 3868 O O . TYR A 1 482 ? 4.541 40.545 -33.501 1.00 79.00 482 TYR A O 1
ATOM 3876 N N . ALA A 1 483 ? 4.203 41.998 -31.824 1.00 75.56 483 ALA A N 1
ATOM 3877 C CA . ALA A 1 483 ? 3.775 40.995 -30.846 1.00 75.56 483 ALA A CA 1
ATOM 3878 C C . ALA A 1 483 ? 2.636 40.095 -31.365 1.00 75.56 483 ALA A C 1
ATOM 3880 O O . ALA A 1 483 ? 2.633 38.896 -31.105 1.00 75.56 483 ALA A O 1
ATOM 3881 N N . ASN A 1 484 ? 1.731 40.626 -32.191 1.00 76.94 484 ASN A N 1
ATOM 3882 C CA . ASN A 1 484 ? 0.621 39.864 -32.780 1.00 76.94 484 ASN A CA 1
ATOM 3883 C C . ASN A 1 484 ? 1.082 38.799 -33.799 1.00 76.94 484 ASN A C 1
ATOM 3885 O O . ASN A 1 484 ? 0.342 37.865 -34.092 1.00 76.94 484 ASN A O 1
ATOM 3889 N N . CYS A 1 485 ? 2.302 38.915 -34.333 1.00 78.19 485 CYS A N 1
ATOM 3890 C CA . CYS A 1 485 ? 2.899 37.931 -35.238 1.00 78.19 485 CYS A CA 1
ATOM 3891 C C . CYS A 1 485 ? 3.554 36.757 -34.489 1.00 78.19 485 CYS A C 1
ATOM 3893 O O . CYS A 1 485 ? 3.920 35.767 -35.123 1.00 78.19 485 CYS A O 1
ATOM 3895 N N . SER A 1 486 ? 3.694 36.839 -33.159 1.00 76.31 486 SER A N 1
ATOM 3896 C CA . SER A 1 486 ? 4.276 35.766 -32.337 1.00 76.31 486 SER A CA 1
ATOM 3897 C C . SER A 1 486 ? 3.462 34.474 -32.421 1.00 76.31 486 SER A C 1
ATOM 3899 O O . SER A 1 486 ? 4.034 33.410 -32.629 1.00 76.31 486 SER A O 1
ATOM 3901 N N . THR A 1 487 ? 2.130 34.570 -32.412 1.00 76.25 487 THR A N 1
ATOM 3902 C CA . THR A 1 487 ? 1.225 33.421 -32.562 1.00 76.25 487 THR A CA 1
ATOM 3903 C C . THR A 1 487 ? 1.391 32.734 -33.920 1.00 76.25 487 THR A C 1
ATOM 3905 O O . THR A 1 487 ? 1.317 31.515 -34.021 1.00 76.25 487 THR A O 1
ATOM 3908 N N . ALA A 1 488 ? 1.676 33.493 -34.983 1.00 78.81 488 ALA A N 1
ATOM 3909 C CA . ALA A 1 488 ? 1.946 32.919 -36.301 1.00 78.81 488 ALA A CA 1
ATOM 3910 C C . ALA A 1 488 ? 3.298 32.183 -36.345 1.00 78.81 488 ALA A C 1
ATOM 3912 O O . ALA A 1 488 ? 3.402 31.135 -36.980 1.00 78.81 488 ALA A O 1
ATOM 3913 N N . LEU A 1 489 ? 4.323 32.698 -35.655 1.00 75.12 489 LEU A N 1
ATOM 3914 C CA . LEU A 1 489 ? 5.612 32.014 -35.495 1.00 75.12 489 LEU A CA 1
ATOM 3915 C C . LEU A 1 489 ? 5.468 30.729 -34.671 1.00 75.12 489 LEU A C 1
ATOM 3917 O O . LEU A 1 489 ? 6.035 29.703 -35.046 1.00 75.12 489 LEU A O 1
ATOM 3921 N N . GLU A 1 490 ? 4.666 30.774 -33.607 1.00 76.94 490 GLU A N 1
ATOM 3922 C CA . GLU A 1 490 ? 4.345 29.627 -32.758 1.00 76.94 490 GLU A CA 1
ATOM 3923 C C . GLU A 1 490 ? 3.648 28.514 -33.545 1.00 76.94 490 GLU A C 1
ATOM 3925 O O . GLU A 1 490 ? 4.081 27.363 -33.520 1.00 76.94 490 GLU A O 1
ATOM 3930 N N . ILE A 1 491 ? 2.637 28.866 -34.342 1.00 78.69 491 ILE A N 1
ATOM 3931 C CA . ILE A 1 491 ? 1.907 27.915 -35.189 1.00 78.69 491 ILE A CA 1
ATOM 3932 C C . ILE A 1 491 ? 2.809 27.335 -36.291 1.00 78.69 491 ILE A C 1
ATOM 3934 O O . ILE A 1 491 ? 2.762 26.134 -36.554 1.00 78.69 491 ILE A O 1
ATOM 3938 N N . CYS A 1 492 ? 3.646 28.158 -36.931 1.00 79.06 492 CYS A N 1
ATOM 3939 C CA . CYS A 1 492 ? 4.523 27.714 -38.019 1.00 79.06 492 CYS A CA 1
ATOM 3940 C C . CYS A 1 492 ? 5.652 26.790 -37.548 1.00 79.06 492 CYS A C 1
ATOM 3942 O O . CYS A 1 492 ? 6.008 25.843 -38.251 1.00 79.06 492 CYS A O 1
ATOM 3944 N N . ALA A 1 493 ? 6.249 27.072 -36.390 1.00 71.88 493 ALA A N 1
ATOM 3945 C CA . ALA A 1 493 ? 7.338 26.262 -35.855 1.00 71.88 493 ALA A CA 1
ATOM 3946 C C . ALA A 1 493 ? 6.831 25.083 -35.000 1.00 71.88 493 ALA A C 1
ATOM 3948 O O . ALA A 1 493 ? 7.518 24.061 -34.894 1.00 71.88 493 ALA A O 1
ATOM 3949 N N . GLY A 1 494 ? 5.609 25.174 -34.465 1.00 75.38 494 GLY A N 1
ATOM 3950 C CA . GLY A 1 494 ? 4.926 24.108 -33.736 1.00 75.38 494 GLY A CA 1
ATOM 3951 C C . GLY A 1 494 ? 5.770 23.548 -32.589 1.00 75.38 494 GLY A C 1
ATOM 3952 O O . GLY A 1 494 ? 6.533 24.261 -31.941 1.00 75.38 494 GLY A O 1
ATOM 3953 N N . GLY A 1 495 ? 5.711 22.228 -32.381 1.00 67.12 495 GLY A N 1
ATOM 3954 C CA . GLY A 1 495 ? 6.479 21.539 -31.333 1.00 67.12 495 GLY A CA 1
ATOM 3955 C C . GLY A 1 495 ? 8.010 21.608 -31.475 1.00 67.12 495 GLY A C 1
ATOM 3956 O O . GLY A 1 495 ? 8.722 21.130 -30.597 1.00 67.12 495 GLY A O 1
ATOM 3957 N N . ARG A 1 496 ? 8.548 22.189 -32.559 1.00 69.75 496 ARG A N 1
ATOM 3958 C CA . ARG A 1 496 ? 9.998 22.384 -32.734 1.00 69.75 496 ARG A CA 1
ATOM 3959 C C . ARG A 1 496 ? 10.531 23.620 -32.015 1.00 69.75 496 ARG A C 1
ATOM 3961 O O . ARG A 1 496 ? 11.736 23.740 -31.904 1.00 69.75 496 ARG A O 1
ATOM 3968 N N . LEU A 1 497 ? 9.674 24.521 -31.533 1.00 69.12 497 LEU A N 1
ATOM 3969 C CA . LEU A 1 497 ? 10.103 25.636 -30.672 1.00 69.12 497 LEU A CA 1
ATOM 3970 C C . LEU A 1 497 ? 10.600 25.171 -29.301 1.00 69.12 497 LEU A C 1
ATOM 3972 O O . LEU A 1 497 ? 11.367 25.882 -28.651 1.00 69.12 497 LEU A O 1
ATOM 3976 N N . TYR A 1 498 ? 10.147 23.986 -28.895 1.00 66.44 498 TYR A N 1
ATOM 3977 C CA . TYR A 1 498 ? 10.346 23.406 -27.574 1.00 66.44 498 TYR A CA 1
ATOM 3978 C C . TYR A 1 498 ? 11.346 22.231 -27.560 1.00 66.44 498 TYR A C 1
ATOM 3980 O O . TYR A 1 498 ? 11.532 21.597 -26.527 1.00 66.44 498 TYR A O 1
ATOM 3988 N N . ASN A 1 499 ? 11.972 21.931 -28.705 1.00 61.38 499 ASN A N 1
ATOM 3989 C CA . ASN A 1 499 ? 13.094 20.991 -28.848 1.00 61.38 499 ASN A CA 1
ATOM 3990 C C . ASN A 1 499 ? 14.374 21.774 -29.129 1.00 61.38 499 ASN A C 1
ATOM 3992 O O . ASN A 1 499 ? 15.453 21.306 -28.704 1.00 61.38 499 ASN A O 1
#

Solvent-accessible surface area (backbone atoms only — not comparable to full-atom values): 30393 Å² total; per-residue (Å²): 120,63,90,63,97,78,85,89,80,87,79,55,96,87,68,81,86,91,83,78,64,90,87,72,35,70,67,56,54,56,52,49,51,38,58,64,69,60,56,78,88,60,75,74,73,73,97,56,92,60,73,88,57,68,51,75,76,22,42,78,60,26,79,78,79,45,83,74,62,71,49,71,56,85,57,86,49,88,57,80,90,62,58,76,60,43,44,35,51,68,107,41,45,24,44,81,86,40,82,42,56,69,69,57,52,50,52,52,36,41,74,57,72,43,54,68,87,44,78,77,79,58,80,50,82,80,43,59,66,52,66,75,66,56,52,72,71,56,50,48,54,51,52,34,48,77,69,60,50,49,66,56,54,54,51,49,53,54,49,52,58,50,48,56,57,49,50,54,52,46,51,57,60,74,61,51,68,67,56,60,62,52,50,53,50,51,52,49,52,52,50,54,50,53,53,47,54,53,51,50,52,49,50,53,54,49,51,54,50,50,52,51,50,50,49,52,55,50,48,54,50,49,52,51,53,48,52,54,48,52,54,49,50,52,51,50,51,54,52,50,55,48,50,50,52,51,50,53,49,48,54,50,50,53,49,52,50,49,53,51,50,52,49,50,48,52,50,51,53,50,49,53,50,52,49,52,47,50,52,53,50,50,53,51,51,49,54,51,51,52,52,53,54,53,56,51,55,60,53,60,68,60,58,69,72,64,68,76,79,72,80,83,81,85,64,99,72,73,73,95,75,81,73,98,74,84,87,82,86,76,77,91,83,76,97,74,86,79,84,87,81,80,85,84,80,87,78,89,80,88,81,89,90,85,90,89,69,78,63,59,63,57,50,52,56,50,50,54,55,53,51,55,53,51,53,51,52,52,51,50,52,51,50,54,52,50,54,52,51,47,66,60,46,52,61,54,52,54,48,53,52,50,54,50,50,53,51,50,54,53,50,52,52,51,50,49,53,52,48,54,51,51,56,50,50,52,51,52,56,51,50,51,50,54,50,50,56,49,49,54,50,50,51,53,51,46,64,74,40,54,68,72,62,82,83,80,78,77,92,47,96,88,57,68,68,86,77,63,83,69,40,52,55,82,75,59,86,77,60,78,94,50,54,83,52,48,62,56,50,49,65,74,49,43,79,58,36,54,92

Secondary structure (DSSP, 8-state):
---S--------SS-------TTSSHHHHHHHHHHHHT----TTSSSS---S-GGGGSGGGGTTS-------BPPP--STTS---BEE-SSSEEETTEEE-HHHHHHHHHHTT--TT-TTSS--TTTHHHHHT--HHHHHHHHHHHTTTHHHHHHHHHHHHHHHHHHHHHHHHHT-TTHHHHHHHHHHHHHHHHHHHHHHHHHHHHHHHHHHHHHHHHHHHHHHHHHHHHHHHHHHHHHHHHHHHHHHHHHHHHHHHHHHHHHHHHHHHHHHHHHHHHHHHHHHHHHHHHHHHHHHHHHHHHHGGGSTTSSSSS-TTS-S-S------S---------S------------------TTHHHHHHHHHHHHHHHHHHHHHHHHHHHHHHHHHHHHHHHHHHHHHHHHHHHHHHHHHHHHHHHHHHHHHHHHHHHHHHHHHHHHHHHHHSGGG------SSTT--GGG----GGGG----GGGGGGHHHHHHHHGGGGG-

Foldseek 3Di:
DDPDDDDDDDDDPPDDDDDDDPPPCSVLVVVLVLVQLVQLPPQPDDDDGDDPPCLVSFVVSCPVVRPFDWRADADDCPPVQADFGWGGTDVFTAGPNRTDDSVVSQVVCVSNLNRSNQPPSDDDPPCVVVVVVDDPVNVVVVVCSVVSNVVVVVVVVVVVVVVVVVVVVVVVVVVPVVVVVVVVVVVVVVVVVVVVVVVVVVVVVVVVVVVVVVVVVVVVVVVVVVVVVVVVVVVVVVVVVVVVVVVVVVVVVVVVVVVVVVVVVVVVVVVVVVVVVVVVVVVVVVVVVVVVVVVVVVVVVVVVVPPPPPPPPPDVPPDDDDDDPPPDDDDDDDDDDDDDDDDDDDDDDDDDDDDDDPPVVVVVVVVVVVVVVVVVVVVVVVVVVVVVVCVVVVVVVVVVVVVVVVVVVVVVVVVVVVVVVVVVVVVVVVVVVVVVVVVVVVVVVCVVCVLQDDDDDQPDPPDDPVVDPGFLLVVDDDDPVVPVCVVVVCVVCPSNRSD

Radius of gyration: 86.59 Å; Cα contacts (8 Å, |Δi|>4): 158; chains: 1; bounding box: 156×71×254 Å

pLDDT: mean 74.46, std 17.95, range [22.55, 97.31]

Sequence (499 aa):
SYAVRTIISGWDPEFNAITGLNGSGKSNILDAICFVLGITNLSQVGGKHIDNNFQYLIYKRGQTGVNKASVTIVFNNEDRENSPIILGGQSKYIVNGHRAQQNVVQNLFQSVQLNINNPHFLIMQGKITKVLNMKPPEILAMIEEAAGTRMFEERKEKALKTIAKKEKKLEEITEAKEIGPKLDKLRTEKRSYLEFQKTESDIERLTRLVVAYEYTKHQEKLDRSGADFEAKKVKVQELLEFNEKLKDEIAYLEEDIRQTTLNKEKAKNSITEYSNQIVRINTKCELNKTSITEERKNKDTLLSVKAEKRRNYEKLQVKFDQIKKTHDEKSEKVRKAEELLQTLSTGVSAQEGHENGYMEQLQEAKNNATQAKTELEQAKLKISHLEKELKEKEPQAQKAQKDGRELLSSLESAKKTAQDLNDLLKKKLIEEKTIQDITEKCESLSSQLSNLEFIYSKPTPDFDRSTVKGLIAELISVDPKYANCSTALEICAGGRLYN

InterPro domains:
  IPR003395 RecF/RecN/SMC, N-terminal [PF02463] (1-302)
  IPR027120 Smc2, ATP-binding cassette domain [cd03273] (1-134)
  IPR027417 P-loop containing nucleoside triphosphate hydrolase [G3DSA:3.40.50.300] (1-179)
  IPR027417 P-loop containing nucleoside triphosphate hydrolase [SSF52540] (11-324)
  IPR036277 SMCs flexible hinge superfamily [SSF75553] (432-499)